Protein AF-0000000080216037 (afdb_homodimer)

Radius of gyration: 26.2 Å; Cα contacts (8 Å, |Δi|>4): 1416; chains: 2; bounding box: 71×69×60 Å

Organism: Nelumbo nucifera (NCBI:txid4432)

Solvent-accessible surface area (backbone atoms only — not comparable to full-atom values): 32163 Å² total; per-residue (Å²): 133,77,80,78,75,74,74,74,74,78,62,83,70,73,52,46,78,45,82,25,50,51,59,51,53,69,74,44,81,48,50,31,39,39,32,35,41,77,47,36,39,21,62,86,79,43,58,40,83,49,22,65,62,28,53,51,54,42,45,75,73,64,34,42,30,34,39,40,41,54,43,41,47,45,30,67,58,54,49,50,51,42,38,74,52,69,43,70,57,83,64,37,84,46,50,49,17,6,15,29,51,45,51,50,45,63,57,64,31,84,48,74,72,52,50,68,48,63,50,27,24,33,35,27,18,34,45,96,83,50,61,75,80,64,81,91,48,79,62,43,48,31,82,49,69,91,68,34,44,29,38,39,26,52,22,55,31,16,36,40,36,68,86,71,50,72,44,77,41,56,58,71,59,53,48,54,52,42,52,56,31,24,77,68,63,34,38,30,39,27,17,12,49,47,34,66,46,70,54,89,88,36,78,39,73,30,22,22,30,57,46,46,53,34,41,73,61,68,20,52,70,48,77,27,26,60,35,46,39,64,54,56,51,52,50,30,60,75,68,69,52,56,50,92,34,29,35,36,36,21,26,41,50,64,36,40,29,27,13,22,55,72,52,59,30,44,24,35,34,25,48,56,21,81,43,12,65,83,58,72,48,89,53,90,61,46,76,67,56,66,67,57,50,50,25,50,25,49,71,60,70,15,71,40,50,26,35,26,18,42,55,24,88,134,77,79,78,75,75,75,74,73,77,62,84,70,74,54,47,78,46,79,25,50,52,59,51,52,70,75,44,81,50,51,30,38,38,31,35,42,77,46,40,37,22,63,87,78,44,58,38,86,49,22,65,62,29,53,50,54,42,46,73,72,65,35,42,28,34,38,40,41,54,42,40,48,45,29,67,57,53,48,51,51,42,38,74,51,69,42,69,58,83,64,37,83,46,50,49,17,5,15,31,51,44,52,48,44,61,56,66,30,83,46,74,71,52,51,68,47,65,50,28,24,33,36,28,17,33,44,95,81,51,60,75,81,66,82,89,48,79,61,43,48,30,81,52,65,90,66,34,42,29,36,39,26,51,22,55,32,15,36,40,35,68,86,71,50,72,44,76,40,54,57,70,59,54,49,53,51,43,54,56,30,23,76,70,64,34,37,31,41,28,17,12,50,47,32,64,46,70,53,89,87,36,77,40,74,30,22,22,30,57,47,46,51,33,41,73,62,67,20,52,71,48,79,28,27,60,34,45,43,64,55,56,53,53,49,29,60,74,70,69,53,55,49,91,34,30,34,36,38,24,26,41,51,64,37,40,28,29,13,21,56,72,53,58,29,42,24,35,35,25,47,55,20,82,43,11,66,84,58,72,49,89,52,91,64,48,75,67,55,67,67,56,51,50,25,50,26,49,71,59,70,15,72,40,49,26,35,26,17,40,54,24,86

pLDDT: mean 93.46, std 13.43, range [22.61, 98.88]

Secondary structure (DSSP, 8-state):
-------------PPEE-SSHHHHHHH---SEEEE--BTTTB-SSSBPTTHHHHHHHHHHTT-EEEEEE--SS-HHHHHHHHHHTT--GGG-SEEEEHHHHHHHHHHH--SHHHHT--SEEEEEE-STT-PPP-TTS--EE-SSGGG-SEEEES-SSEEE-TTS-EEE--HHHHHHHHHHHHHTT--EEES---SEEEETTEEEE-HHHHHHHHHHTT--EEE-STTSHHHHHHHHHHHT--GGGEEEEES-IIIIIHHHHHHT-EEEEETTSTTTTTTT--STTPPPPHHHHHHHHHHHT---SEEESSS--/-------------PPEE-SSHHHHHHH---SEEEE--BTTTB-SSSBPTTHHHHHHHHHHTT-EEEEEE--SS-HHHHHHHHHHTT--GGG-SEEEEHHHHHHHHHHH--SHHHHT--SEEEEEE-STT-PPP-TTS--EE-SSGGG-SEEEES-SSEEE-TTS-EEE--HHHHHHHHHHHHHTT--EEES---SEEEETTEEEE-HHHHHHHHHHTT--EEE-STTSHHHHHHHHHHHT--GGGEEEEES-IIIIIHHHHHHT-EEEEETTSTTTTTTT--STTPPPPHHHHHHHHHHHT---SEEESSS--

Structure (mmCIF, N/CA/C/O backbone):
data_AF-0000000080216037-mode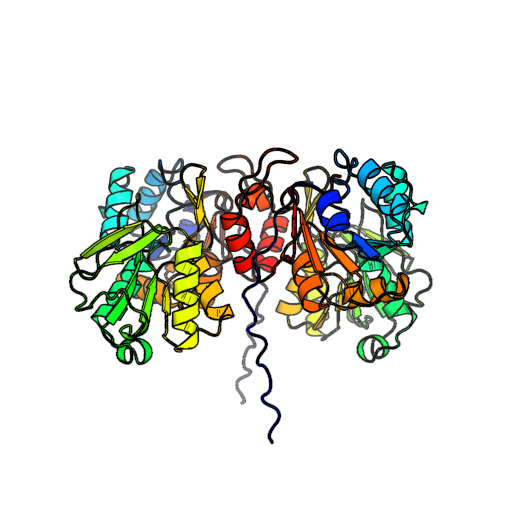l_v1
#
loop_
_entity.id
_entity.type
_entity.pdbx_description
1 polymer 'Uncharacterized protein LOC104593327'
#
loop_
_atom_site.group_PDB
_atom_site.id
_atom_site.type_symbol
_atom_site.label_atom_id
_atom_site.label_alt_id
_atom_site.label_comp_id
_atom_site.label_asym_id
_atom_site.label_entity_id
_atom_site.label_seq_id
_atom_site.pdbx_PDB_ins_code
_atom_site.Cartn_x
_atom_site.Cartn_y
_atom_site.Cartn_z
_atom_site.occupancy
_atom_site.B_iso_or_equiv
_atom_site.auth_seq_id
_atom_site.auth_comp_id
_atom_site.auth_asym_id
_atom_site.auth_atom_id
_atom_site.pdbx_PDB_model_num
ATOM 1 N N . MET A 1 1 ? 29.5 17.516 -35.969 1 22.78 1 MET A N 1
ATOM 2 C CA . MET A 1 1 ? 29.922 16.703 -34.812 1 22.78 1 MET A CA 1
ATOM 3 C C . MET A 1 1 ? 28.844 16.625 -33.75 1 22.78 1 MET A C 1
ATOM 5 O O . MET A 1 1 ? 28.562 17.625 -33.062 1 22.78 1 MET A O 1
ATOM 9 N N . VAL A 1 2 ? 27.797 15.812 -33.969 1 26.62 2 VAL A N 1
ATOM 10 C CA . VAL A 1 2 ? 26.547 15.844 -33.219 1 26.62 2 VAL A CA 1
ATOM 11 C C . VAL A 1 2 ? 26.797 15.422 -31.766 1 26.62 2 VAL A C 1
ATOM 13 O O . VAL A 1 2 ? 27.422 14.383 -31.516 1 26.62 2 VAL A O 1
ATOM 16 N N . PRO A 1 3 ? 26.688 16.266 -30.859 1 25.36 3 PRO A N 1
ATOM 17 C CA . PRO A 1 3 ? 27.062 15.883 -29.5 1 25.36 3 PRO A CA 1
ATOM 18 C C . PRO A 1 3 ? 26.297 14.664 -29 1 25.36 3 PRO A C 1
ATOM 20 O O . PRO A 1 3 ? 25.078 14.562 -29.203 1 25.36 3 PRO A O 1
ATOM 23 N N . ARG A 1 4 ? 26.984 13.508 -28.891 1 26.95 4 ARG A N 1
ATOM 24 C CA . ARG A 1 4 ? 26.484 12.219 -28.438 1 26.95 4 ARG A CA 1
ATOM 25 C C . ARG A 1 4 ? 25.844 12.344 -27.062 1 26.95 4 ARG A C 1
ATOM 27 O O . ARG A 1 4 ? 26.484 12.781 -26.109 1 26.95 4 ARG A O 1
ATOM 34 N N . CYS A 1 5 ? 24.594 12.641 -26.953 1 26.7 5 CYS A N 1
ATOM 35 C CA . CYS A 1 5 ? 23.781 12.711 -25.75 1 26.7 5 CYS A CA 1
ATOM 36 C C . CYS A 1 5 ? 24.047 11.516 -24.844 1 26.7 5 CYS A C 1
ATOM 38 O O . CYS A 1 5 ? 23.844 10.367 -25.25 1 26.7 5 CYS A O 1
ATOM 40 N N . SER A 1 6 ? 25 11.539 -24.031 1 28.17 6 SER A N 1
ATOM 41 C CA . SER A 1 6 ? 25.297 10.555 -23 1 28.17 6 SER A CA 1
ATOM 42 C C . SER A 1 6 ? 24.031 10.109 -22.281 1 28.17 6 SER A C 1
ATOM 44 O O . SER A 1 6 ? 23.359 10.93 -21.641 1 28.17 6 SER A O 1
ATOM 46 N N . ILE A 1 7 ? 23.219 9.289 -22.828 1 30.34 7 ILE A N 1
ATOM 47 C CA . ILE A 1 7 ? 22.156 8.594 -22.094 1 30.34 7 ILE A CA 1
ATOM 48 C C . ILE A 1 7 ? 22.703 8.109 -20.75 1 30.34 7 ILE A C 1
ATOM 50 O O . ILE A 1 7 ? 23.641 7.305 -20.703 1 30.34 7 ILE A O 1
ATOM 54 N N . SER A 1 8 ? 22.828 8.93 -19.75 1 31.38 8 SER A N 1
ATOM 55 C CA . SER A 1 8 ? 23.078 8.523 -18.359 1 31.38 8 SER A CA 1
ATOM 56 C C . SER A 1 8 ? 22.328 7.238 -18.016 1 31.38 8 SER A C 1
ATOM 58 O O . SER A 1 8 ? 21.109 7.164 -18.156 1 31.38 8 SER A O 1
ATOM 60 N N . SER A 1 9 ? 22.812 6.129 -18.266 1 34.06 9 SER A N 1
ATOM 61 C CA . SER A 1 9 ? 22.344 4.805 -17.859 1 34.06 9 SER A CA 1
ATOM 62 C C . SER A 1 9 ? 21.719 4.84 -16.469 1 34.06 9 SER A C 1
ATOM 64 O O . SER A 1 9 ? 22.359 5.242 -15.5 1 34.06 9 SER A O 1
ATOM 66 N N . ASN A 1 10 ? 20.562 5.234 -16.188 1 36.97 10 ASN A N 1
ATOM 67 C CA . ASN A 1 10 ? 19.766 5.105 -14.969 1 36.97 10 ASN A CA 1
ATOM 68 C C . ASN A 1 10 ? 20.094 3.814 -14.227 1 36.97 10 ASN A C 1
ATOM 70 O O . ASN A 1 10 ? 19.547 2.754 -14.547 1 36.97 10 ASN A O 1
ATOM 74 N N . GLU A 1 11 ? 21.328 3.547 -13.984 1 39.34 11 GLU A N 1
ATOM 75 C CA . GLU A 1 11 ? 21.734 2.463 -13.094 1 39.34 11 GLU A CA 1
ATOM 76 C C . GLU A 1 11 ? 20.719 2.266 -11.969 1 39.34 11 GLU A C 1
ATOM 78 O O . GLU A 1 11 ? 20.344 3.221 -11.289 1 39.34 11 GLU A O 1
ATOM 83 N N . VAL A 1 12 ? 19.766 1.478 -12.086 1 46.34 12 VAL A N 1
ATOM 84 C CA . VAL A 1 12 ? 18.938 1.07 -10.961 1 46.34 12 VAL A CA 1
ATOM 85 C C . VAL A 1 12 ? 19.75 1.11 -9.672 1 46.34 12 VAL A C 1
ATOM 87 O O . VAL A 1 12 ? 20.734 0.372 -9.531 1 46.34 12 VAL A O 1
ATOM 90 N N . GLN A 1 13 ? 20.062 2.26 -9.141 1 52.91 13 GLN A N 1
ATOM 91 C CA . GLN A 1 13 ? 20.891 2.547 -7.973 1 52.91 13 GLN A CA 1
ATOM 92 C C . GLN A 1 13 ? 20.391 1.793 -6.7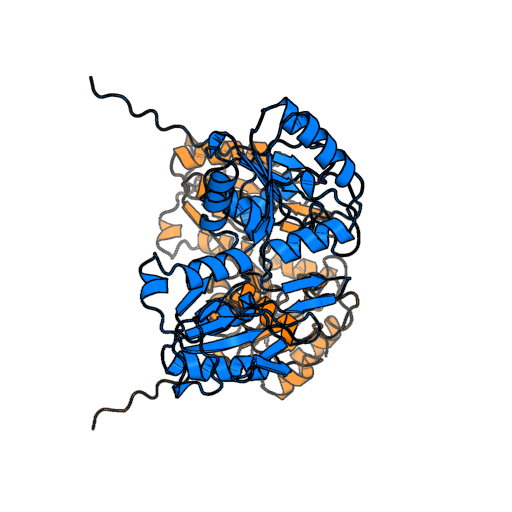42 1 52.91 13 GLN A C 1
ATOM 94 O O . GLN A 1 13 ? 19.25 1.994 -6.309 1 52.91 13 GLN A O 1
ATOM 99 N N . LEU A 1 14 ? 20.969 0.696 -6.43 1 74.12 14 LEU A N 1
ATOM 100 C CA . LEU A 1 14 ? 20.922 -0.016 -5.16 1 74.12 14 LEU A CA 1
ATOM 101 C C . LEU A 1 14 ? 21.172 0.937 -3.992 1 74.12 14 LEU A C 1
ATOM 103 O O . LEU A 1 14 ? 22.047 1.801 -4.062 1 74.12 14 LEU A O 1
ATOM 107 N N . PHE A 1 15 ? 20.234 1.052 -3.125 1 92.5 15 PHE A N 1
ATOM 108 C CA . PHE A 1 15 ? 20.453 1.826 -1.906 1 92.5 15 PHE A CA 1
ATOM 109 C C . PHE A 1 15 ? 21.688 1.338 -1.16 1 92.5 15 PHE A C 1
ATOM 111 O O . PHE A 1 15 ? 22.172 0.239 -1.419 1 92.5 15 PHE A O 1
ATOM 118 N N . LYS A 1 16 ? 22.391 2.242 -0.43 1 95.31 16 LYS A N 1
ATOM 119 C CA . LYS A 1 16 ? 23.469 1.886 0.498 1 95.31 16 LYS A CA 1
ATOM 120 C C . LYS A 1 16 ? 22.922 1.695 1.912 1 95.31 16 LYS A C 1
ATOM 122 O O . LYS A 1 16 ? 22.203 2.547 2.424 1 95.31 16 LYS A O 1
ATOM 127 N N . SER A 1 17 ? 23.266 0.564 2.504 1 96 17 SER A N 1
ATOM 128 C CA . SER A 1 17 ? 22.828 0.276 3.861 1 96 17 SER A CA 1
ATOM 129 C C . SER A 1 17 ? 23.875 0.684 4.891 1 96 17 SER A C 1
ATOM 131 O O . SER A 1 17 ? 25.047 0.338 4.754 1 96 17 SER A O 1
ATOM 133 N N . PHE A 1 18 ? 23.469 1.469 5.863 1 96.5 18 PHE A N 1
ATOM 134 C CA . PHE A 1 18 ? 24.328 1.871 6.965 1 96.5 18 PHE A CA 1
ATOM 135 C C . PHE A 1 18 ? 23.672 1.562 8.305 1 96.5 18 PHE A C 1
ATOM 137 O O . PHE A 1 18 ? 22.469 1.295 8.375 1 96.5 18 PHE A O 1
ATOM 144 N N . THR A 1 19 ? 24.453 1.576 9.375 1 94.69 19 THR A N 1
ATOM 145 C CA . THR A 1 19 ? 23.906 1.278 10.695 1 94.69 19 THR A CA 1
ATOM 146 C C . THR A 1 19 ? 23.609 2.564 11.453 1 94.69 19 THR A C 1
ATOM 148 O O . THR A 1 19 ? 22.922 2.537 12.484 1 94.69 19 THR A O 1
ATOM 151 N N . GLY A 1 20 ? 24.141 3.684 10.898 1 96.88 20 GLY A N 1
ATOM 152 C CA . GLY A 1 20 ? 23.906 4.938 11.602 1 96.88 20 GLY A CA 1
ATOM 153 C C . GLY A 1 20 ? 24.078 6.156 10.711 1 96.88 20 GLY A C 1
ATOM 154 O O . GLY A 1 20 ? 24.719 6.082 9.664 1 96.88 20 GLY A O 1
ATOM 155 N N . ILE A 1 21 ? 23.641 7.277 11.172 1 97.56 21 ILE A N 1
ATOM 156 C CA . ILE A 1 21 ? 23.609 8.562 10.484 1 97.56 21 ILE A CA 1
ATOM 157 C C . ILE A 1 21 ? 25.031 9.047 10.25 1 97.56 21 ILE A C 1
ATOM 159 O O . ILE A 1 21 ? 25.328 9.703 9.242 1 97.56 21 ILE A O 1
ATOM 163 N N . GLN A 1 22 ? 25.906 8.703 11.164 1 97.69 22 GLN A N 1
ATOM 164 C CA . GLN A 1 22 ? 27.297 9.156 11.078 1 97.69 22 GLN A CA 1
ATOM 165 C C . GLN A 1 22 ? 27.922 8.781 9.742 1 97.69 22 GLN A C 1
ATOM 167 O O . GLN A 1 22 ? 28.641 9.578 9.133 1 97.69 22 GLN A O 1
ATOM 172 N N . ARG A 1 23 ? 27.641 7.586 9.344 1 96.94 23 ARG A N 1
ATOM 173 C CA . ARG A 1 23 ? 28.219 7.102 8.094 1 96.94 23 ARG A CA 1
ATOM 174 C C . ARG A 1 23 ? 27.719 7.918 6.902 1 96.94 23 ARG A C 1
ATOM 176 O O . ARG A 1 23 ? 28.484 8.188 5.973 1 96.94 23 ARG A O 1
ATOM 183 N N . ILE A 1 24 ? 26.453 8.336 6.938 1 97.31 24 ILE A N 1
ATOM 184 C CA . ILE A 1 24 ? 25.922 9.172 5.871 1 97.31 24 ILE A CA 1
ATOM 185 C C . ILE A 1 24 ? 26.609 10.531 5.879 1 97.31 24 ILE A C 1
ATOM 187 O O . ILE A 1 24 ? 27.047 11.016 4.836 1 97.31 24 ILE A O 1
ATOM 191 N N . ALA A 1 25 ? 26.703 11.094 7.059 1 95.31 25 ALA A N 1
ATOM 192 C CA . ALA A 1 25 ? 27.312 12.414 7.203 1 95.31 25 ALA A CA 1
ATOM 193 C C . ALA A 1 25 ? 28.766 12.398 6.758 1 95.31 25 ALA A C 1
ATOM 195 O O . ALA A 1 25 ? 29.281 13.406 6.258 1 95.31 25 ALA A O 1
ATOM 196 N N . GLU A 1 26 ? 29.406 11.266 6.961 1 93.06 26 GLU A N 1
ATOM 197 C CA . GLU A 1 26 ? 30.797 11.109 6.562 1 93.06 26 GLU A CA 1
ATOM 198 C C . GLU A 1 26 ? 30.922 10.906 5.055 1 93.06 26 GLU A C 1
ATOM 200 O O . GLU A 1 26 ? 31.938 11.281 4.453 1 93.06 26 GLU A O 1
ATOM 205 N N . THR A 1 27 ? 30 10.219 4.504 1 90.62 27 THR A N 1
ATOM 206 C CA . THR A 1 27 ? 30 9.93 3.074 1 90.62 27 THR A CA 1
ATOM 207 C C . THR A 1 27 ? 29.766 11.195 2.262 1 90.62 27 THR A C 1
ATOM 209 O O . THR A 1 27 ? 30.406 11.406 1.229 1 90.62 27 THR A O 1
ATOM 212 N N . ARG A 1 28 ? 28.875 12.016 2.744 1 90.88 28 ARG A N 1
ATOM 213 C CA . ARG A 1 28 ? 28.531 13.266 2.076 1 90.88 28 ARG A CA 1
ATOM 214 C C . ARG A 1 28 ? 28.094 14.32 3.082 1 90.88 28 ARG A C 1
ATOM 216 O O . ARG A 1 28 ? 27.234 14.055 3.928 1 90.88 28 ARG A O 1
ATOM 223 N N . ALA A 1 29 ? 28.641 15.469 2.91 1 92.69 29 ALA A N 1
ATOM 224 C CA . ALA A 1 29 ? 28.312 16.562 3.818 1 92.69 29 ALA A CA 1
ATOM 225 C C . ALA A 1 29 ? 27.062 17.297 3.34 1 92.69 29 ALA A C 1
ATOM 227 O O . ALA A 1 29 ? 27.156 18.375 2.748 1 92.69 29 ALA A O 1
ATOM 228 N N . PHE A 1 30 ? 25.953 16.781 3.629 1 97.81 30 PHE A N 1
ATOM 229 C CA . PHE A 1 30 ? 24.703 17.469 3.311 1 97.81 30 PHE A CA 1
ATOM 230 C C . PHE A 1 30 ? 24.562 18.734 4.148 1 97.81 30 PHE A C 1
ATOM 232 O O . PHE A 1 30 ? 24.766 18.703 5.363 1 97.81 30 PHE A O 1
ATOM 239 N N . LYS A 1 31 ? 24.172 19.781 3.541 1 98.38 31 LYS A N 1
ATOM 240 C CA . LYS A 1 31 ? 24 21.062 4.223 1 98.38 31 LYS A CA 1
ATOM 241 C C . LYS A 1 31 ? 22.703 21.094 5.012 1 98.38 31 LYS A C 1
ATOM 243 O O . LYS A 1 31 ? 22.609 21.781 6.031 1 98.38 31 LYS A O 1
ATOM 248 N N . ALA A 1 32 ? 21.672 20.422 4.543 1 98.75 32 ALA A N 1
ATOM 249 C CA . ALA A 1 32 ? 20.359 20.438 5.203 1 98.75 32 ALA A CA 1
ATOM 250 C C . ALA A 1 32 ? 19.766 19.031 5.301 1 98.75 32 ALA A C 1
ATOM 252 O O . ALA A 1 32 ? 19.891 18.234 4.371 1 98.75 32 ALA A O 1
ATOM 253 N N . TRP A 1 33 ? 19.188 18.781 6.41 1 98.88 33 TRP A N 1
ATOM 254 C CA . TRP A 1 33 ? 18.5 17.531 6.695 1 98.88 33 TRP A CA 1
ATOM 255 C C . TRP A 1 33 ? 17.016 17.781 6.938 1 98.88 33 TRP A C 1
ATOM 257 O O . TRP A 1 33 ? 16.641 18.531 7.836 1 98.88 33 TRP A O 1
ATOM 267 N N . PHE A 1 34 ? 16.141 17.234 6.113 1 98.88 34 PHE A N 1
ATOM 268 C CA . PHE A 1 34 ? 14.695 17.281 6.266 1 98.88 34 PHE A CA 1
ATOM 269 C C . PHE A 1 34 ? 14.188 16.031 6.984 1 98.88 34 PHE A C 1
ATOM 271 O O . PHE A 1 34 ? 14.258 14.922 6.441 1 98.88 34 PHE A O 1
ATOM 278 N N . LEU A 1 35 ? 13.641 16.203 8.148 1 98.88 35 LEU A N 1
ATOM 279 C CA . LEU A 1 35 ? 13.445 15.086 9.062 1 98.88 35 LEU A CA 1
ATOM 280 C C . LEU A 1 35 ? 11.953 14.852 9.32 1 98.88 35 LEU A C 1
ATOM 282 O O . LEU A 1 35 ? 11.258 15.742 9.805 1 98.88 35 LEU A O 1
ATOM 286 N N . ASP A 1 36 ? 11.469 13.648 8.969 1 98.5 36 ASP A N 1
ATOM 287 C CA . ASP A 1 36 ? 10.195 13.188 9.516 1 98.5 36 ASP A CA 1
ATOM 288 C C . ASP A 1 36 ? 10.273 13.039 11.039 1 98.5 36 ASP A C 1
ATOM 290 O O . ASP A 1 36 ? 11.367 12.898 11.594 1 98.5 36 ASP A O 1
ATOM 294 N N . GLN A 1 37 ? 9.141 13.109 11.656 1 96.38 37 GLN A N 1
ATOM 295 C CA . GLN A 1 37 ? 9.234 13.047 13.109 1 96.38 37 GLN A CA 1
ATOM 296 C C . GLN A 1 37 ? 8.688 11.719 13.641 1 96.38 37 GLN A C 1
ATOM 298 O O . GLN A 1 37 ? 9.422 10.961 14.281 1 96.38 37 GLN A O 1
ATOM 303 N N . PHE A 1 38 ? 7.402 11.398 13.344 1 93.44 38 PHE A N 1
ATOM 304 C CA . PHE A 1 38 ? 6.785 10.188 13.875 1 93.44 38 PHE A CA 1
ATOM 305 C C . PHE A 1 38 ? 7.371 8.945 13.211 1 93.44 38 PHE A C 1
ATOM 307 O O . PHE A 1 38 ? 7.379 8.836 11.984 1 93.44 38 PHE A O 1
ATOM 314 N N . GLY A 1 39 ? 7.883 8.062 14 1 94.75 39 GLY A N 1
ATOM 315 C CA . GLY A 1 39 ? 8.5 6.848 13.484 1 94.75 39 GLY A CA 1
ATOM 316 C C . GLY A 1 39 ? 9.984 7.012 13.203 1 94.75 39 GLY A C 1
ATOM 317 O O . GLY A 1 39 ? 10.68 6.035 12.914 1 94.75 39 GLY A O 1
ATOM 318 N N . VAL A 1 40 ? 10.461 8.258 13.336 1 98.25 40 VAL A N 1
ATOM 319 C CA . VAL A 1 40 ? 11.859 8.555 13.07 1 98.25 40 VAL A CA 1
ATOM 320 C C . VAL A 1 40 ? 12.508 9.141 14.32 1 98.25 40 VAL A C 1
ATOM 322 O O . VAL A 1 40 ? 13.406 8.531 14.906 1 98.25 40 VAL A O 1
ATOM 325 N N . LEU A 1 41 ? 11.969 10.242 14.805 1 98.44 41 LEU A N 1
ATOM 326 C CA . LEU A 1 41 ? 12.531 10.906 15.977 1 98.44 41 LEU A CA 1
ATOM 327 C C . LEU A 1 41 ? 11.852 10.422 17.25 1 98.44 41 LEU A C 1
ATOM 329 O O . LEU A 1 41 ? 12.5 10.305 18.297 1 98.44 41 LEU A O 1
ATOM 333 N N . HIS A 1 42 ? 10.555 10.188 17.141 1 96.69 42 HIS A N 1
ATOM 334 C CA . HIS A 1 42 ? 9.805 9.789 18.328 1 96.69 42 HIS A CA 1
ATOM 335 C C . HIS A 1 42 ? 8.617 8.906 17.953 1 96.69 42 HIS A C 1
ATOM 337 O O . HIS A 1 42 ? 8.281 8.781 16.781 1 96.69 42 HIS A O 1
ATOM 343 N N . ASP A 1 43 ? 7.926 8.289 18.953 1 92.5 43 ASP A N 1
ATOM 344 C CA . ASP A 1 43 ? 6.785 7.414 18.719 1 92.5 43 ASP A CA 1
ATOM 345 C C . ASP A 1 43 ? 5.484 8.078 19.156 1 92.5 43 ASP A C 1
ATOM 347 O O . ASP A 1 43 ? 4.461 7.402 19.312 1 92.5 43 ASP A O 1
ATOM 351 N N . GLY A 1 44 ? 5.539 9.406 19.406 1 90.5 44 GLY A N 1
ATOM 352 C CA . GLY A 1 44 ? 4.387 10.148 19.891 1 90.5 44 GLY A CA 1
ATOM 353 C C . GLY A 1 44 ? 4.41 10.391 21.375 1 90.5 44 GLY A C 1
ATOM 354 O O . GLY A 1 44 ? 3.801 11.344 21.875 1 90.5 44 GLY A O 1
ATOM 355 N N . LYS A 1 45 ? 5.234 9.555 22.141 1 91.94 45 LYS A N 1
ATOM 356 C CA . LYS A 1 45 ? 5.266 9.641 23.594 1 91.94 45 LYS A CA 1
ATOM 357 C C . LYS A 1 45 ? 6.676 9.961 24.094 1 91.94 45 LYS A C 1
ATOM 359 O O . LYS A 1 45 ? 6.84 10.633 25.125 1 91.94 45 LYS A O 1
ATOM 364 N N . GLN A 1 46 ? 7.547 9.43 23.469 1 95.69 46 GLN A N 1
ATOM 365 C CA . GLN A 1 46 ? 8.938 9.617 23.859 1 95.69 46 GLN A CA 1
ATOM 366 C C . GLN A 1 46 ? 9.867 9.57 22.656 1 95.69 46 GLN A C 1
ATOM 368 O O . GLN A 1 46 ? 9.531 8.953 21.641 1 95.69 46 GLN A O 1
ATOM 373 N N . PRO A 1 47 ? 11.031 10.203 22.781 1 97.94 47 PRO A N 1
ATOM 374 C CA . PRO A 1 47 ? 12.023 10.062 21.719 1 97.94 47 PRO A CA 1
ATOM 375 C C . PRO A 1 47 ? 12.508 8.625 21.547 1 97.94 47 PRO A C 1
ATOM 377 O O . PRO A 1 47 ? 12.578 7.875 22.516 1 97.94 47 PRO A O 1
ATOM 380 N N . TYR A 1 48 ? 12.797 8.281 20.328 1 97.94 48 TYR A N 1
ATOM 381 C CA . TYR A 1 48 ? 13.477 7.004 20.125 1 97.94 48 TYR A CA 1
ATOM 382 C C . TYR A 1 48 ? 14.883 7.039 20.734 1 97.94 48 TYR A C 1
ATOM 384 O O . TYR A 1 48 ? 15.508 8.102 20.812 1 97.94 48 TYR A O 1
ATOM 392 N N . PRO A 1 49 ? 15.453 5.805 21.141 1 97.94 49 PRO A N 1
ATOM 393 C CA . PRO A 1 49 ? 16.812 5.766 21.656 1 97.94 49 PRO A CA 1
ATOM 394 C C . PRO A 1 49 ? 17.844 6.344 20.688 1 97.94 49 PRO A C 1
ATOM 396 O O . PRO A 1 49 ? 17.844 5.984 19.5 1 97.94 49 PRO A O 1
ATOM 399 N N . GLY A 1 50 ? 18.641 7.328 21.156 1 98.25 50 GLY A N 1
ATOM 400 C CA . GLY A 1 50 ? 19.734 7.871 20.359 1 98.25 50 GLY A CA 1
ATOM 401 C C . GLY A 1 50 ? 19.328 9.047 19.5 1 98.25 50 GLY A C 1
ATOM 402 O O . GLY A 1 50 ? 20.172 9.75 18.953 1 98.25 50 GLY A O 1
ATOM 403 N N . ALA A 1 51 ? 18.047 9.352 19.344 1 98.69 51 ALA A N 1
ATOM 404 C CA . ALA A 1 51 ? 17.562 10.383 18.422 1 98.69 51 ALA A CA 1
ATOM 405 C C . ALA A 1 51 ? 18.062 11.766 18.844 1 98.69 51 ALA A C 1
ATOM 407 O O . ALA A 1 51 ? 18.578 12.523 18.016 1 98.69 51 ALA A O 1
ATOM 408 N N . ILE A 1 52 ? 17.953 12.016 20.125 1 98.69 52 ILE A N 1
ATOM 409 C CA . ILE A 1 52 ? 18.328 13.336 20.625 1 98.69 52 ILE A CA 1
ATOM 410 C C . ILE A 1 52 ? 19.828 13.562 20.406 1 98.69 52 ILE A C 1
ATOM 412 O O . ILE A 1 52 ? 20.219 14.586 19.844 1 98.69 52 ILE A O 1
ATOM 416 N N . SER A 1 53 ? 20.641 12.609 20.828 1 98.56 53 SER A N 1
ATOM 417 C CA . SER A 1 53 ? 22.094 12.766 20.688 1 98.56 53 SER A CA 1
ATOM 418 C C . SER A 1 53 ? 22.484 12.836 19.203 1 98.56 53 SER A C 1
ATOM 420 O O . SER A 1 53 ? 23.438 13.531 18.859 1 98.56 53 SER A O 1
ATOM 422 N N . THR A 1 54 ? 21.781 12.125 18.344 1 98.75 54 THR A N 1
ATOM 423 C CA . THR A 1 54 ? 22.062 12.156 16.922 1 98.75 54 THR A CA 1
ATOM 424 C C . THR A 1 54 ? 21.828 13.555 16.344 1 98.75 54 THR A C 1
ATOM 426 O O . THR A 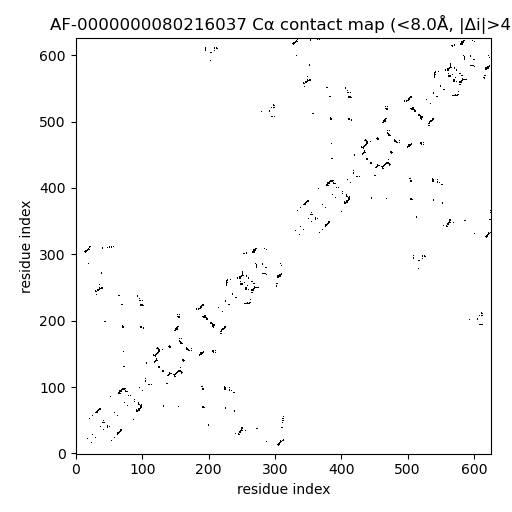1 54 ? 22.625 14.055 15.562 1 98.75 54 THR A O 1
ATOM 429 N N . LEU A 1 55 ? 20.766 14.172 16.75 1 98.75 55 LEU A N 1
ATOM 430 C CA . LEU A 1 55 ? 20.484 15.539 16.312 1 98.75 55 LEU A CA 1
ATOM 431 C C . LEU A 1 55 ? 21.609 16.484 16.766 1 98.75 55 LEU A C 1
ATOM 433 O O . LEU A 1 55 ? 22.031 17.344 16 1 98.75 55 LEU A O 1
ATOM 437 N N . GLU A 1 56 ? 22.062 16.297 17.938 1 98.38 56 GLU A N 1
ATOM 438 C CA . GLU A 1 56 ? 23.156 17.125 18.453 1 98.38 56 GLU A CA 1
ATOM 439 C C . GLU A 1 56 ? 24.438 16.922 17.641 1 98.38 56 GLU A C 1
ATOM 441 O O . GLU A 1 56 ? 25.125 17.891 17.312 1 98.38 56 GLU A O 1
ATOM 446 N N . ASN A 1 57 ? 24.703 15.688 17.375 1 98.38 57 ASN A N 1
ATOM 447 C CA . ASN A 1 57 ? 25.875 15.391 16.562 1 98.38 57 ASN A CA 1
ATOM 448 C C . ASN A 1 57 ? 25.797 16.016 15.18 1 98.38 57 ASN A C 1
ATOM 450 O O . ASN A 1 57 ? 26.781 16.547 14.672 1 98.38 57 ASN A O 1
ATOM 454 N N . LEU A 1 58 ? 24.641 15.984 14.57 1 98.06 58 LEU A N 1
ATOM 455 C CA . LEU A 1 58 ? 24.438 16.594 13.266 1 98.06 58 LEU A CA 1
ATOM 456 C C . LEU A 1 58 ? 24.625 18.109 13.336 1 98.06 58 LEU A C 1
ATOM 458 O O . LEU A 1 58 ? 25.266 18.703 12.461 1 98.06 58 LEU A O 1
ATOM 462 N N . ALA A 1 59 ? 24.078 18.672 14.352 1 97.56 59 ALA A N 1
ATOM 463 C CA . ALA A 1 59 ? 24.219 20.109 14.539 1 97.56 59 ALA A CA 1
ATOM 464 C C . ALA A 1 59 ? 25.688 20.5 14.664 1 97.56 59 ALA A C 1
ATOM 466 O O . ALA A 1 59 ? 26.125 21.516 14.125 1 97.56 59 ALA A O 1
ATOM 467 N N . ASN A 1 60 ? 26.406 19.703 15.375 1 96.94 60 ASN A N 1
ATOM 468 C CA . ASN A 1 60 ? 27.828 19.969 15.586 1 96.94 60 ASN A CA 1
ATOM 469 C C . ASN A 1 60 ? 28.609 19.922 14.281 1 96.94 60 ASN A C 1
ATOM 471 O O . ASN A 1 60 ? 29.688 20.516 14.172 1 96.94 60 ASN A O 1
ATOM 475 N N . LEU A 1 61 ? 28.078 19.234 13.297 1 96.69 61 LEU A N 1
ATOM 476 C CA . LEU A 1 61 ? 28.719 19.188 11.984 1 96.69 61 LEU A CA 1
ATOM 477 C C . LEU A 1 61 ? 28.297 20.375 11.133 1 96.69 61 LEU A C 1
ATOM 479 O O . LEU A 1 61 ? 28.75 20.531 10 1 96.69 61 LEU A O 1
ATOM 483 N N . GLY A 1 62 ? 27.391 21.188 11.68 1 96.5 62 GLY A N 1
ATOM 484 C CA . GLY A 1 62 ? 26.953 22.391 10.969 1 96.5 62 GLY A CA 1
ATOM 485 C C . GLY A 1 62 ? 25.734 22.156 10.094 1 96.5 62 GLY A C 1
ATOM 486 O O . GLY A 1 62 ? 25.375 23 9.281 1 96.5 62 GLY A O 1
ATOM 487 N N . ALA A 1 63 ? 25.078 21.031 10.266 1 97.5 63 ALA A N 1
ATOM 488 C CA . ALA A 1 63 ? 23.922 20.703 9.445 1 97.5 63 ALA A CA 1
ATOM 489 C C . ALA A 1 63 ? 22.703 21.547 9.844 1 97.5 63 ALA A C 1
ATOM 491 O O . ALA A 1 63 ? 22.453 21.75 11.031 1 97.5 63 ALA A O 1
ATOM 492 N N . LYS A 1 64 ? 22.031 22.109 8.891 1 98.62 64 LYS A N 1
ATOM 493 C CA . LYS A 1 64 ? 20.703 22.703 9.102 1 98.62 64 LYS A CA 1
ATOM 494 C C . LYS A 1 64 ? 19.625 21.625 9.125 1 98.62 64 LYS A C 1
ATOM 496 O O . LYS A 1 64 ? 19.656 20.688 8.312 1 98.62 64 LYS A O 1
ATOM 501 N N . MET A 1 65 ? 18.719 21.766 10.047 1 98.81 65 MET A N 1
ATOM 502 C CA . MET A 1 65 ? 17.688 20.719 10.172 1 98.81 65 MET A CA 1
ATOM 503 C C . MET A 1 65 ? 16.297 21.344 10.141 1 98.81 65 MET A C 1
ATOM 505 O O . MET A 1 65 ? 16.031 22.344 10.812 1 98.81 65 MET A O 1
ATOM 509 N N . VAL A 1 66 ? 15.391 20.797 9.336 1 98.88 66 VAL A N 1
ATOM 510 C CA . VAL A 1 66 ? 13.992 21.203 9.219 1 98.88 66 VAL A CA 1
ATOM 511 C C . VAL A 1 66 ? 13.086 19.984 9.453 1 98.88 66 VAL A C 1
ATOM 513 O O . VAL A 1 66 ? 13.32 18.922 8.891 1 98.88 66 VAL A O 1
ATOM 516 N N . ILE A 1 67 ? 12.039 20.172 10.305 1 98.81 67 ILE A N 1
ATOM 517 C CA . ILE A 1 67 ? 11.047 19.125 10.484 1 98.81 67 ILE A CA 1
ATOM 518 C C . ILE A 1 67 ? 10.031 19.172 9.344 1 98.81 67 ILE A C 1
ATOM 520 O O . ILE A 1 67 ? 9.516 20.234 9 1 98.81 67 ILE A O 1
ATOM 524 N N . ILE A 1 68 ? 9.781 18.062 8.703 1 98.44 68 ILE A N 1
ATOM 525 C CA . ILE A 1 68 ? 8.734 17.969 7.695 1 98.44 68 ILE A CA 1
ATOM 526 C C . ILE A 1 68 ? 7.727 16.891 8.102 1 98.44 68 ILE A C 1
ATOM 528 O O . ILE A 1 68 ? 8.109 15.758 8.414 1 98.44 68 ILE A O 1
ATOM 532 N N . SER A 1 69 ? 6.449 17.188 8.188 1 97.62 69 SER A N 1
ATOM 533 C CA . SER A 1 69 ? 5.457 16.297 8.789 1 97.62 69 SER A CA 1
ATOM 534 C C . SER A 1 69 ? 4.102 16.438 8.102 1 97.62 69 SER A C 1
ATOM 536 O O . SER A 1 69 ? 3.736 17.531 7.668 1 97.62 69 SER A O 1
ATOM 538 N N . ASN A 1 70 ? 3.338 15.344 7.922 1 97.38 70 ASN A N 1
ATOM 539 C CA . ASN A 1 70 ? 1.956 15.375 7.457 1 97.38 70 ASN A CA 1
ATOM 540 C C . ASN A 1 70 ? 0.985 15.648 8.602 1 97.38 70 ASN A C 1
ATOM 542 O O . ASN A 1 70 ? -0.201 15.328 8.508 1 97.38 70 ASN A O 1
ATOM 546 N N . SER A 1 71 ? 1.362 16.391 9.547 1 96.25 71 SER A N 1
ATOM 547 C CA . SER A 1 71 ? 0.46 16.844 10.602 1 96.25 71 SER A CA 1
ATOM 548 C C . SER A 1 71 ? -0.398 18.016 10.125 1 96.25 71 SER A C 1
ATOM 550 O O . SER A 1 71 ? 0.107 18.953 9.5 1 96.25 71 SER A O 1
ATOM 552 N N . SER A 1 72 ? -1.686 17.953 10.461 1 97.31 72 SER A N 1
ATOM 553 C CA . SER A 1 72 ? -2.561 19.062 10.078 1 97.31 72 SER A CA 1
ATOM 554 C C . SER A 1 72 ? -2.326 20.281 10.961 1 97.31 72 SER A C 1
ATOM 556 O O . SER A 1 72 ? -2.902 21.344 10.719 1 97.31 72 SER A O 1
ATOM 558 N N . ARG A 1 73 ? -1.504 20.203 11.914 1 96.88 73 ARG A N 1
ATOM 559 C CA . ARG A 1 73 ? -1.227 21.297 12.852 1 96.88 73 ARG A CA 1
ATOM 560 C C . ARG A 1 73 ? -0.257 22.297 12.242 1 96.88 73 ARG A C 1
ATOM 562 O O . ARG A 1 73 ? 0.433 22 11.266 1 96.88 73 ARG A O 1
ATOM 569 N N . ARG A 1 74 ? -0.256 23.438 12.961 1 97.06 74 ARG A N 1
ATOM 570 C CA . ARG A 1 74 ? 0.674 24.5 12.57 1 97.06 74 ARG A CA 1
ATOM 571 C C . ARG A 1 74 ? 2.107 24.125 12.93 1 97.06 74 ARG A C 1
ATOM 573 O O . ARG A 1 74 ? 2.338 23.266 13.789 1 97.06 74 ARG A O 1
ATOM 580 N N . ALA A 1 75 ? 3.033 24.781 12.25 1 97.75 75 ALA A N 1
ATOM 581 C CA . ALA A 1 75 ? 4.457 24.547 12.477 1 97.75 75 ALA A CA 1
ATOM 582 C C . ALA A 1 75 ? 4.82 24.766 13.945 1 97.75 75 ALA A C 1
ATOM 584 O O . ALA A 1 75 ? 5.562 23.984 14.531 1 97.75 75 ALA A O 1
ATOM 585 N N . SER A 1 76 ? 4.297 25.797 14.531 1 96.81 76 SER A N 1
ATOM 586 C CA . SER A 1 76 ? 4.621 26.141 15.906 1 96.81 76 SER A CA 1
ATOM 587 C C . SER A 1 76 ? 4.191 25.047 16.875 1 96.81 76 SER A C 1
ATOM 589 O O . SER A 1 76 ? 4.906 24.719 17.828 1 96.81 76 SER A O 1
ATOM 591 N N . THR A 1 77 ? 3.035 24.453 16.609 1 96.12 77 THR A N 1
ATOM 592 C CA . THR A 1 77 ? 2.541 23.359 17.453 1 96.12 77 THR A CA 1
ATOM 593 C C . THR A 1 77 ? 3.482 22.172 17.391 1 96.12 77 THR A C 1
ATOM 595 O O . THR A 1 77 ? 3.732 21.516 18.406 1 96.12 77 THR A O 1
ATOM 598 N N . THR A 1 78 ? 3.961 21.859 16.219 1 96.44 78 THR A N 1
ATOM 599 C CA . THR A 1 78 ? 4.898 20.766 16.047 1 96.44 78 THR A CA 1
ATOM 600 C C . THR A 1 78 ? 6.188 21.016 16.812 1 96.44 78 THR A C 1
ATOM 602 O O . THR A 1 78 ? 6.707 20.109 17.484 1 96.44 78 THR A O 1
ATOM 605 N N . ILE A 1 79 ? 6.691 22.203 16.75 1 97.88 79 ILE A N 1
ATOM 606 C CA . ILE A 1 79 ? 7.914 22.562 17.469 1 97.88 79 ILE A CA 1
ATOM 607 C C . ILE A 1 79 ? 7.684 22.469 18.969 1 97.88 79 ILE A C 1
ATOM 609 O O . ILE A 1 79 ? 8.531 21.938 19.703 1 97.88 79 ILE A O 1
ATOM 613 N N . ASP A 1 80 ? 6.543 22.906 19.438 1 97.19 80 ASP A N 1
ATOM 614 C CA . ASP A 1 80 ? 6.195 22.812 20.859 1 97.19 80 ASP A CA 1
ATOM 615 C C . ASP A 1 80 ? 6.133 21.359 21.312 1 97.19 80 ASP A C 1
ATOM 617 O O . ASP A 1 80 ? 6.574 21.031 22.422 1 97.19 80 ASP A O 1
ATOM 621 N N . LYS A 1 81 ? 5.574 20.547 20.5 1 95.38 81 LYS A N 1
ATOM 622 C CA . LYS A 1 81 ? 5.5 19.125 20.812 1 95.38 81 LYS A CA 1
ATOM 623 C C . LYS A 1 81 ? 6.895 18.516 20.953 1 95.38 81 LYS A C 1
ATOM 625 O O . LYS A 1 81 ? 7.156 17.75 21.875 1 95.38 81 LYS A O 1
ATOM 630 N N . LEU A 1 82 ? 7.762 18.844 20.047 1 97.81 82 LEU A N 1
ATOM 631 C CA . LEU A 1 82 ? 9.133 18.344 20.109 1 97.81 82 LEU A CA 1
ATOM 632 C C . LEU A 1 82 ? 9.812 18.781 21.391 1 97.81 82 LEU A C 1
ATOM 634 O O . LEU A 1 82 ? 10.492 17.984 22.047 1 97.81 82 LEU A O 1
ATOM 638 N N . LYS A 1 83 ? 9.602 20.016 21.781 1 97.88 83 LYS A N 1
ATOM 639 C CA . LYS A 1 83 ? 10.148 20.516 23.031 1 97.88 83 LYS A CA 1
ATOM 640 C C . LYS A 1 83 ? 9.633 19.719 24.234 1 97.88 83 LYS A C 1
ATOM 642 O O . LYS A 1 83 ? 10.398 19.328 25.109 1 97.88 83 LYS A O 1
ATOM 647 N N . SER A 1 84 ? 8.414 19.469 24.188 1 97.38 84 SER A N 1
ATOM 648 C CA . SER A 1 84 ? 7.789 18.766 25.297 1 97.38 84 SER A CA 1
ATOM 649 C C . SER A 1 84 ? 8.312 17.328 25.406 1 97.38 84 SER A C 1
ATOM 651 O O . SER A 1 84 ? 8.281 16.734 26.484 1 97.38 84 SER A O 1
ATOM 653 N N . LEU A 1 85 ? 8.789 16.766 24.344 1 97.31 85 LEU A N 1
ATOM 654 C CA . LEU A 1 85 ? 9.312 15.406 24.344 1 97.31 85 LEU A CA 1
ATOM 655 C C . LEU A 1 85 ? 10.781 15.383 24.734 1 97.31 85 LEU A C 1
ATOM 657 O O . LEU A 1 85 ? 11.375 14.312 24.859 1 97.31 85 LEU A O 1
ATOM 661 N N . GLY A 1 86 ? 11.367 16.562 24.891 1 98.12 86 GLY A N 1
ATOM 662 C CA . GLY A 1 86 ? 12.742 16.625 25.375 1 98.12 86 GLY A CA 1
ATOM 663 C C . GLY A 1 86 ? 13.742 17.016 24.312 1 98.12 86 GLY A C 1
ATOM 664 O O . GLY A 1 86 ? 14.945 17.062 24.578 1 98.12 86 GLY A O 1
ATOM 665 N N . PHE A 1 87 ? 13.281 17.312 23.172 1 98.62 87 PHE A N 1
ATOM 666 C CA . PHE A 1 87 ? 14.188 17.75 22.125 1 98.62 87 PHE A CA 1
ATOM 667 C C . PHE A 1 87 ? 14.555 19.219 22.297 1 98.62 87 PHE A C 1
ATOM 669 O O . PHE A 1 87 ? 13.75 20.016 22.781 1 98.62 87 PHE A O 1
ATOM 676 N N . ASP A 1 88 ? 15.773 19.547 21.953 1 98.44 88 ASP A N 1
ATOM 677 C CA . ASP A 1 88 ? 16.172 20.953 21.859 1 98.44 88 ASP A CA 1
ATOM 678 C C . ASP A 1 88 ? 15.68 21.578 20.562 1 98.44 88 ASP A C 1
ATOM 680 O O . ASP A 1 88 ? 16.281 21.391 19.5 1 98.44 88 ASP A O 1
ATOM 684 N N . SER A 1 89 ? 14.664 22.328 20.641 1 97.44 89 SER A N 1
ATOM 685 C CA . SER A 1 89 ? 14.008 22.875 19.453 1 97.44 89 SER A CA 1
ATOM 686 C C . SER A 1 89 ? 14.906 23.875 18.734 1 97.44 89 SER A C 1
ATOM 688 O O . SER A 1 89 ? 14.688 24.188 17.562 1 97.44 89 SER A O 1
ATOM 690 N N . SER A 1 90 ? 15.898 24.422 19.406 1 97.88 90 SER A N 1
ATOM 691 C CA . SER A 1 90 ? 16.797 25.391 18.797 1 97.88 90 SER A CA 1
ATOM 692 C C . SER A 1 90 ? 17.688 24.75 17.734 1 97.88 90 SER A C 1
ATOM 694 O O . SER A 1 90 ? 18.312 25.438 16.938 1 97.88 90 SER A O 1
ATOM 696 N N . LEU A 1 91 ? 17.703 23.469 17.703 1 98.38 91 LEU A N 1
ATOM 697 C CA . LEU A 1 91 ? 18.5 22.75 16.719 1 98.38 91 LEU A CA 1
ATOM 698 C C . LEU A 1 91 ? 17.859 22.812 15.344 1 98.38 91 LEU A C 1
ATOM 700 O O . LEU A 1 91 ? 18.5 22.516 14.336 1 98.38 91 LEU A O 1
ATOM 704 N N . PHE A 1 92 ? 16.594 23.172 15.312 1 98.69 92 PHE A N 1
ATOM 705 C CA . PHE A 1 92 ? 15.859 23.188 14.055 1 98.69 92 PHE A CA 1
ATOM 706 C C . PHE A 1 92 ? 15.711 24.609 13.523 1 98.69 92 PHE A C 1
ATOM 708 O O . PHE A 1 92 ? 15.477 25.531 14.297 1 98.69 92 PHE A O 1
ATOM 715 N N . LEU A 1 93 ? 15.82 24.766 12.211 1 98.5 93 LEU A N 1
ATOM 716 C CA . LEU A 1 93 ? 15.469 26.031 11.578 1 98.5 93 LEU A CA 1
ATOM 717 C C . LEU A 1 93 ? 13.969 26.297 11.695 1 98.5 93 LEU A C 1
ATOM 719 O O . LEU A 1 93 ? 13.539 27.453 11.734 1 98.5 93 LEU A O 1
ATOM 723 N N . GLY A 1 94 ? 13.211 25.25 11.727 1 98.31 94 GLY A N 1
ATOM 724 C CA . GLY A 1 94 ? 11.758 25.281 11.812 1 98.31 94 GLY A CA 1
ATOM 725 C C . GLY A 1 94 ? 11.109 23.984 11.391 1 98.31 94 GLY A C 1
ATOM 726 O O . GLY A 1 94 ? 11.758 22.938 11.359 1 98.31 94 GLY A O 1
ATOM 727 N N . ALA A 1 95 ? 9.773 24.109 11.203 1 98.56 95 ALA A N 1
ATOM 728 C CA . ALA A 1 95 ? 9 22.953 10.742 1 98.56 95 ALA A CA 1
ATOM 729 C C . ALA A 1 95 ? 8.094 23.344 9.578 1 98.56 95 ALA A C 1
ATOM 731 O O . ALA A 1 95 ? 7.605 24.469 9.5 1 98.56 95 ALA A O 1
ATOM 732 N N . ILE A 1 96 ? 7.965 22.438 8.688 1 98.25 96 ILE A N 1
ATOM 733 C CA . ILE A 1 96 ? 6.957 22.5 7.641 1 98.25 96 ILE A CA 1
ATOM 734 C C . ILE A 1 96 ? 5.988 21.328 7.766 1 98.25 96 ILE A C 1
ATOM 736 O O . ILE A 1 96 ? 6.359 20.188 7.508 1 98.25 96 ILE A O 1
ATOM 740 N N . THR A 1 97 ? 4.785 21.625 8.18 1 98.31 97 THR A N 1
ATOM 741 C CA . THR A 1 97 ? 3.738 20.609 8.234 1 98.31 97 THR A CA 1
ATOM 742 C C . THR A 1 97 ? 2.734 20.797 7.098 1 98.31 97 THR A C 1
ATOM 744 O O . THR A 1 97 ? 2.656 21.875 6.512 1 98.31 97 THR A O 1
ATOM 747 N N . SER A 1 98 ? 2.029 19.719 6.754 1 98.25 98 SER A N 1
ATOM 748 C CA . SER A 1 98 ? 0.958 19.875 5.777 1 98.25 98 SER A CA 1
ATOM 749 C C . SER A 1 98 ? -0.077 20.891 6.242 1 98.25 98 SER A C 1
ATOM 751 O O . SER A 1 98 ? -0.635 21.625 5.43 1 98.25 98 SER A O 1
ATOM 753 N N . GLY A 1 99 ? -0.305 20.953 7.535 1 98.12 99 GLY A N 1
ATOM 754 C CA . GLY A 1 99 ? -1.176 21.969 8.094 1 98.12 99 GLY A CA 1
ATOM 755 C C . GLY A 1 99 ? -0.646 23.375 7.902 1 98.12 99 GLY A C 1
ATOM 756 O O . GLY A 1 99 ? -1.402 24.297 7.559 1 98.12 99 GLY A O 1
ATOM 757 N N . GLU A 1 100 ? 0.609 23.578 8.18 1 97.44 100 GLU A N 1
ATOM 758 C CA . GLU A 1 100 ? 1.235 24.891 7.977 1 97.44 100 GLU A CA 1
ATOM 759 C C . GLU A 1 100 ? 1.18 25.297 6.512 1 97.44 100 GLU A C 1
ATOM 761 O O . GLU A 1 100 ? 0.877 26.453 6.199 1 97.44 100 GLU A O 1
ATOM 766 N N . LEU A 1 101 ? 1.47 24.375 5.637 1 97.06 101 LEU A N 1
ATOM 767 C CA . LEU A 1 101 ? 1.383 24.672 4.211 1 97.06 101 LEU A CA 1
ATOM 768 C C . LEU A 1 101 ? -0.034 25.078 3.822 1 97.06 101 LEU A C 1
ATOM 770 O O . LEU A 1 101 ? -0.224 26.047 3.076 1 97.06 101 LEU A O 1
ATOM 774 N N . THR A 1 102 ? -0.969 24.312 4.312 1 97.81 102 THR A N 1
ATOM 775 C CA . THR A 1 102 ? -2.367 24.625 4.047 1 97.81 102 THR A CA 1
ATOM 776 C C . THR A 1 102 ? -2.701 26.047 4.496 1 97.81 102 THR A C 1
ATOM 778 O O . THR A 1 102 ? -3.279 26.828 3.734 1 97.81 102 THR A O 1
ATOM 781 N N . HIS A 1 103 ? -2.301 26.391 5.68 1 97.69 103 HIS A N 1
ATOM 782 C CA . HIS A 1 103 ? -2.549 27.719 6.23 1 97.69 103 HIS A CA 1
ATOM 783 C C . HIS A 1 103 ? -1.942 28.812 5.348 1 97.69 103 HIS A C 1
ATOM 785 O O . HIS A 1 103 ? -2.619 29.781 4.988 1 97.69 103 HIS A O 1
ATOM 791 N N . GLN A 1 104 ? -0.74 28.609 4.965 1 96.31 104 GLN A N 1
ATOM 792 C CA . GLN A 1 104 ? -0.018 29.609 4.176 1 96.31 104 GLN A CA 1
ATOM 793 C C . GLN A 1 104 ? -0.663 29.781 2.805 1 96.31 104 GLN A C 1
ATOM 795 O O . GLN A 1 104 ? -0.806 30.922 2.328 1 96.31 104 GLN A O 1
ATOM 800 N N . TYR A 1 105 ? -1.024 28.703 2.188 1 96.88 105 TYR A N 1
ATOM 801 C CA . TYR A 1 105 ? -1.608 28.781 0.854 1 96.88 105 TYR A CA 1
ATOM 802 C C . TYR A 1 105 ? -2.98 29.438 0.895 1 96.88 105 TYR A C 1
ATOM 804 O O . TYR A 1 105 ? -3.35 30.188 -0.022 1 96.88 105 TYR A O 1
ATOM 812 N N . LEU A 1 106 ? -3.725 29.188 1.933 1 97.94 106 LEU A N 1
ATOM 813 C CA . LEU A 1 106 ? -5.027 29.812 2.094 1 97.94 106 LEU A CA 1
ATOM 814 C C . LEU A 1 106 ? -4.879 31.297 2.42 1 97.94 106 LEU A C 1
ATOM 816 O O . LEU A 1 106 ? -5.727 32.094 2.045 1 97.94 106 LEU A O 1
ATOM 820 N N . GLN A 1 107 ? -3.814 31.625 3.117 1 97.25 107 GLN A N 1
ATOM 821 C CA . GLN A 1 107 ? -3.559 33 3.498 1 97.25 107 GLN A CA 1
ATOM 822 C C . GLN A 1 107 ? -3.076 33.844 2.303 1 97.25 107 GLN A C 1
ATOM 824 O O . GLN A 1 107 ? -3.598 34.906 2.037 1 97.25 107 GLN A O 1
ATOM 829 N N . ARG A 1 108 ? -2.107 33.312 1.552 1 95.81 108 ARG A N 1
ATOM 830 C CA . ARG A 1 108 ? -1.463 34.062 0.472 1 95.81 108 ARG A CA 1
ATOM 831 C C . ARG A 1 108 ? -2.322 34.031 -0.788 1 95.81 108 ARG A C 1
ATOM 833 O O . ARG A 1 108 ? -2.416 35.062 -1.49 1 95.81 108 ARG A O 1
ATOM 840 N N . ARG A 1 109 ? -2.85 32.875 -1.093 1 96.25 109 ARG A N 1
ATOM 841 C CA . ARG A 1 109 ? -3.66 32.656 -2.283 1 96.25 109 ARG A CA 1
ATOM 842 C C . ARG A 1 109 ? -2.928 33.094 -3.543 1 96.25 109 ARG A C 1
ATOM 844 O O . ARG A 1 109 ? -3.512 33.75 -4.406 1 96.25 109 ARG A O 1
ATOM 851 N N . ASP A 1 110 ? -1.695 32.844 -3.648 1 92.62 110 ASP A N 1
ATOM 852 C CA . ASP A 1 110 ? -0.862 33.344 -4.742 1 92.62 110 ASP A CA 1
ATOM 853 C C . ASP A 1 110 ? -0.76 32.312 -5.863 1 92.62 110 ASP A C 1
ATOM 855 O O . ASP A 1 110 ? -0.072 32.531 -6.859 1 92.62 110 ASP A O 1
ATOM 859 N N . ASN A 1 111 ? -1.325 31.141 -5.75 1 91.5 111 ASN A N 1
ATOM 860 C CA . ASN A 1 111 ? -1.491 30.203 -6.855 1 91.5 111 ASN A CA 1
ATOM 861 C C . ASN A 1 111 ? -2.924 30.203 -7.379 1 91.5 111 ASN A C 1
ATOM 863 O O . ASN A 1 111 ? -3.861 30.5 -6.637 1 91.5 111 ASN A O 1
ATOM 867 N N . ALA A 1 112 ? -3.082 29.859 -8.633 1 95.25 112 ALA A N 1
ATOM 868 C CA . ALA A 1 112 ? -4.352 30.016 -9.344 1 95.25 112 ALA A CA 1
ATOM 869 C C . ALA A 1 112 ? -5.457 29.203 -8.68 1 95.25 112 ALA A C 1
ATOM 871 O O . ALA A 1 112 ? -6.594 29.656 -8.57 1 95.25 112 ALA A O 1
ATOM 872 N N . TRP A 1 113 ? -5.129 28.062 -8.203 1 96.44 113 TRP A N 1
ATOM 873 C CA . TRP A 1 113 ? -6.141 27.188 -7.633 1 96.44 113 TRP A CA 1
ATOM 874 C C . TRP A 1 113 ? -6.684 27.75 -6.328 1 96.44 113 TRP A C 1
ATOM 876 O O . TRP A 1 113 ? -7.898 27.844 -6.141 1 96.44 113 TRP A O 1
ATOM 886 N N . PHE A 1 114 ? -5.859 28.219 -5.449 1 97.31 114 PHE A N 1
ATOM 887 C CA . PHE A 1 114 ? -6.27 28.781 -4.164 1 97.31 114 PHE A CA 1
ATOM 888 C C . PHE A 1 114 ? -6.898 30.156 -4.352 1 97.31 114 PHE A C 1
ATOM 890 O O . PHE A 1 114 ? -7.801 30.531 -3.602 1 97.31 114 PHE A O 1
ATOM 897 N N . ALA A 1 115 ? -6.406 30.859 -5.344 1 96.94 115 ALA A N 1
ATOM 898 C CA . ALA A 1 115 ? -6.977 32.188 -5.641 1 96.94 115 ALA A CA 1
ATOM 899 C C . ALA A 1 115 ? -8.438 32.062 -6.062 1 96.94 115 ALA A C 1
ATOM 901 O O . ALA A 1 115 ? -9.234 32.969 -5.824 1 96.94 115 ALA A O 1
ATOM 902 N N . ALA A 1 116 ? -8.711 30.953 -6.645 1 97.44 116 ALA A N 1
ATOM 903 C CA . ALA A 1 116 ? -10.062 30.766 -7.176 1 97.44 116 ALA A CA 1
ATOM 904 C C . ALA A 1 116 ? -11.016 30.281 -6.086 1 97.44 116 ALA A C 1
ATOM 906 O O . ALA A 1 116 ? -12.234 30.281 -6.27 1 97.44 116 ALA A O 1
ATOM 907 N N . LEU A 1 117 ? -10.445 29.953 -4.961 1 97.06 117 LEU A N 1
ATOM 908 C CA . LEU A 1 117 ? -11.281 29.453 -3.871 1 97.06 117 LEU A CA 1
ATOM 909 C C . LEU A 1 117 ? -12.055 30.609 -3.221 1 97.06 117 LEU A C 1
ATOM 911 O O . LEU A 1 117 ? -11.516 31.703 -3.045 1 97.06 117 LEU A O 1
ATOM 915 N N . GLY A 1 118 ? -13.305 30.453 -2.926 1 97.75 118 GLY A N 1
ATOM 916 C CA . GLY A 1 118 ? -14.031 31.406 -2.113 1 97.75 118 GLY A CA 1
ATOM 917 C C . GLY A 1 118 ? -13.57 31.453 -0.669 1 97.75 118 GLY A C 1
ATOM 918 O O . GLY A 1 118 ? -12.492 30.953 -0.345 1 97.75 118 GLY A O 1
ATOM 919 N N . LYS A 1 119 ? -14.391 32.125 0.172 1 97.94 119 LYS A N 1
ATOM 920 C CA . LYS A 1 119 ? -13.953 32.375 1.545 1 97.94 119 LYS A CA 1
ATOM 921 C C . LYS A 1 119 ? -14.852 31.641 2.543 1 97.94 119 LYS A C 1
ATOM 923 O O . LYS A 1 119 ? -14.586 31.656 3.746 1 97.94 119 LYS A O 1
ATOM 928 N N . SER A 1 120 ? -15.906 31.016 2.092 1 98.69 120 SER A N 1
ATOM 929 C CA . SER A 1 120 ? -16.781 30.234 2.957 1 98.69 120 SER A CA 1
ATOM 930 C C . SER A 1 120 ? -16.453 28.75 2.883 1 98.69 120 SER A C 1
ATOM 932 O O . SER A 1 120 ? -16.406 28.172 1.794 1 98.69 120 SER A O 1
ATOM 934 N N . CYS A 1 121 ? -16.25 28.141 4.078 1 98.75 121 CYS A N 1
ATOM 935 C CA . CYS A 1 121 ? -15.852 26.75 3.994 1 98.75 121 CYS A CA 1
ATOM 936 C C . CYS A 1 121 ? -16.578 25.906 5.047 1 98.75 121 CYS A C 1
ATOM 938 O O . CYS A 1 121 ? -16.953 26.422 6.098 1 98.75 121 CYS A O 1
ATOM 940 N N . ILE A 1 122 ? -16.828 24.641 4.754 1 98.88 122 ILE A N 1
ATOM 941 C CA . ILE A 1 122 ? -17.125 23.609 5.734 1 98.88 122 ILE A CA 1
ATOM 942 C C . ILE A 1 122 ? -15.812 23.078 6.332 1 98.88 122 ILE A C 1
ATOM 944 O O . ILE A 1 122 ? -14.953 22.562 5.609 1 98.88 122 ILE A O 1
ATOM 948 N N . HIS A 1 123 ? -15.734 23.25 7.582 1 98.88 123 HIS A N 1
ATOM 949 C CA . HIS A 1 123 ? -14.492 22.906 8.258 1 98.88 123 HIS A CA 1
ATOM 950 C C . HIS A 1 123 ? -14.625 21.594 9.039 1 98.88 123 HIS A C 1
ATOM 952 O O . HIS A 1 123 ? -15.422 21.516 9.977 1 98.88 123 HIS A O 1
ATOM 958 N N . MET A 1 124 ? -13.898 20.578 8.641 1 98.81 124 MET A N 1
ATOM 959 C CA . MET A 1 124 ? -13.781 19.328 9.383 1 98.81 124 MET A CA 1
ATOM 960 C C . MET A 1 124 ? -12.492 19.297 10.195 1 98.81 124 MET A C 1
ATOM 962 O O . MET A 1 124 ? -11.406 19.547 9.656 1 98.81 124 MET A O 1
ATOM 966 N N . THR A 1 125 ? -12.586 19.031 11.43 1 98.38 125 THR A N 1
ATOM 967 C CA . THR A 1 125 ? -11.445 19.172 12.328 1 98.38 125 THR A CA 1
ATOM 968 C C . THR A 1 125 ? -11.453 18.094 13.398 1 98.38 125 THR A C 1
ATOM 970 O O . THR A 1 125 ? -12.133 17.062 13.25 1 98.38 125 THR A O 1
ATOM 973 N N . TRP A 1 126 ? -10.531 18.25 14.352 1 97 126 TRP A N 1
ATOM 974 C CA . TRP A 1 126 ? -10.43 17.281 15.445 1 97 126 TRP A CA 1
ATOM 975 C C . TRP A 1 126 ? -11.383 17.656 16.578 1 97 126 TRP A C 1
ATOM 977 O O . TRP A 1 126 ? -11.852 18.797 16.672 1 97 126 TRP A O 1
ATOM 987 N N . SER A 1 127 ? -11.695 16.641 17.469 1 94.5 127 SER A N 1
ATOM 988 C CA . SER A 1 127 ? -12.469 16.859 18.672 1 94.5 127 SER A CA 1
ATOM 989 C C . SER A 1 127 ? -11.578 16.812 19.922 1 94.5 127 SER A C 1
ATOM 991 O O . SER A 1 127 ? -10.945 17.812 20.266 1 94.5 127 SER A O 1
ATOM 993 N N . ASP A 1 128 ? -11.312 15.57 20.422 1 85.75 128 ASP A N 1
ATOM 994 C CA . ASP A 1 128 ? -10.578 15.375 21.672 1 85.75 128 ASP A CA 1
ATOM 995 C C . ASP A 1 128 ? -9.117 15.797 21.516 1 85.75 128 ASP A C 1
ATOM 997 O O . ASP A 1 128 ? -8.477 16.203 22.484 1 85.75 128 ASP A O 1
ATOM 1001 N N . ARG A 1 129 ? -8.57 15.883 20.344 1 86.44 129 ARG A N 1
ATOM 1002 C CA . ARG A 1 129 ? -7.18 16.234 20.078 1 86.44 129 ARG A CA 1
ATOM 1003 C C . ARG A 1 129 ? -7 17.75 19.984 1 86.44 129 ARG A C 1
ATOM 1005 O O . ARG A 1 129 ? -5.871 18.234 19.906 1 86.44 129 ARG A O 1
ATOM 1012 N N . GLY A 1 130 ? -8.109 18.422 20 1 90.94 130 GLY A N 1
ATOM 1013 C CA . GLY A 1 130 ? -8.062 19.859 19.859 1 90.94 130 GLY A CA 1
ATOM 1014 C C . GLY A 1 130 ? -8.297 20.328 18.438 1 90.94 130 GLY A C 1
ATOM 1015 O O . GLY A 1 130 ? -7.551 19.953 17.516 1 90.94 130 GLY A O 1
ATOM 1016 N N . ALA A 1 131 ? -9.258 21.156 18.25 1 93.81 131 ALA A N 1
ATOM 1017 C CA . ALA A 1 131 ? -9.625 21.688 16.953 1 93.81 131 ALA A CA 1
ATOM 1018 C C . ALA A 1 131 ? -8.508 22.562 16.375 1 93.81 131 ALA A C 1
ATOM 1020 O O . ALA A 1 131 ? -7.742 23.172 17.125 1 93.81 131 ALA A O 1
ATOM 1021 N N . ILE A 1 132 ? -8.445 22.594 15.078 1 96.62 132 ILE A N 1
ATOM 1022 C CA . ILE A 1 132 ? -7.484 23.469 14.406 1 96.62 132 ILE A CA 1
ATOM 1023 C C . ILE A 1 132 ? -8.102 24.859 14.203 1 96.62 132 ILE A C 1
ATOM 1025 O O . ILE A 1 132 ? -9.18 24.984 13.625 1 96.62 132 ILE A O 1
ATOM 1029 N N . SER A 1 133 ? -7.402 25.844 14.617 1 94.31 133 SER A N 1
ATOM 1030 C CA . SER A 1 133 ? -7.887 27.219 14.492 1 94.31 133 SER A CA 1
ATOM 1031 C C . SER A 1 133 ? -7.699 27.734 13.062 1 94.31 133 SER A C 1
ATOM 1033 O O . SER A 1 133 ? -6.668 27.484 12.438 1 94.31 133 SER A O 1
ATOM 1035 N N . LEU A 1 134 ? -8.672 28.531 12.625 1 96.81 134 LEU A N 1
ATOM 1036 C CA . LEU A 1 134 ? -8.586 29.172 11.32 1 96.81 134 LEU A CA 1
ATOM 1037 C C . LEU A 1 134 ? -8.375 30.672 11.469 1 96.81 134 LEU A C 1
ATOM 1039 O O . LEU A 1 134 ? -8.539 31.422 10.508 1 96.81 134 LEU A O 1
ATOM 1043 N N . GLU A 1 135 ? -8.016 31.047 12.625 1 93.06 135 GLU A N 1
ATOM 1044 C CA . GLU A 1 135 ? -7.812 32.469 12.906 1 93.06 135 GLU A CA 1
ATOM 1045 C C . GLU A 1 135 ? -6.77 33.062 11.969 1 93.06 135 GLU A C 1
ATOM 1047 O O . GLU A 1 135 ? -5.734 32.469 11.711 1 93.06 135 GLU A O 1
ATOM 1052 N N . GLY A 1 136 ? -7.09 34.281 11.438 1 93.44 136 GLY A N 1
ATOM 1053 C CA . GLY A 1 136 ? -6.145 35 10.609 1 93.44 136 GLY A CA 1
ATOM 1054 C C . GLY A 1 136 ? -6.289 34.688 9.133 1 93.44 136 GLY A C 1
ATOM 1055 O O . GLY A 1 136 ? -5.66 35.344 8.297 1 93.44 136 GLY A O 1
ATOM 1056 N N . LEU A 1 137 ? -7.156 33.781 8.75 1 96.94 137 LEU A N 1
ATOM 1057 C CA . LEU A 1 137 ? -7.258 33.375 7.352 1 96.94 137 LEU A CA 1
ATOM 1058 C C . LEU A 1 137 ? -8.383 34.125 6.645 1 96.94 137 LEU A C 1
ATOM 1060 O O . LEU A 1 137 ? -8.516 34.031 5.422 1 96.94 137 LEU A O 1
ATOM 1064 N N . GLY A 1 138 ? -9.227 34.844 7.387 1 96.31 138 GLY A N 1
ATOM 1065 C CA . GLY A 1 138 ? -10.344 35.562 6.785 1 96.31 138 GLY A CA 1
ATOM 1066 C C . GLY A 1 138 ? -11.406 34.656 6.215 1 96.31 138 GLY A C 1
ATOM 1067 O O . GLY A 1 138 ? -12.086 35 5.246 1 96.31 138 GLY A O 1
ATOM 1068 N N . LEU A 1 139 ? -11.492 33.469 6.77 1 98 139 LEU A N 1
ATOM 1069 C CA . LEU A 1 139 ? -12.469 32.5 6.281 1 98 139 LEU A CA 1
ATOM 1070 C C . LEU A 1 139 ? -13.75 32.562 7.105 1 98 139 LEU A C 1
ATOM 1072 O O . LEU A 1 139 ? -13.711 32.875 8.297 1 98 139 LEU A O 1
ATOM 1076 N N . LYS A 1 140 ? -14.859 32.344 6.457 1 98.12 140 LYS A N 1
ATOM 1077 C CA . LYS A 1 140 ? -16.156 32.156 7.102 1 98.12 140 LYS A CA 1
ATOM 1078 C C . LYS A 1 140 ? -16.547 30.688 7.164 1 98.12 140 LYS A C 1
ATOM 1080 O O . LYS A 1 140 ? -16.75 30.047 6.129 1 98.12 140 LYS A O 1
ATOM 1085 N N . VAL A 1 141 ? -16.641 30.172 8.367 1 98.5 141 VAL A N 1
ATOM 1086 C CA . VAL A 1 141 ? -17.062 28.797 8.539 1 98.5 141 VAL A CA 1
ATOM 1087 C C . VAL A 1 141 ? -18.594 28.703 8.406 1 98.5 141 VAL A C 1
ATOM 1089 O O . VAL A 1 141 ? -19.312 29.484 9.008 1 98.5 141 VAL A O 1
ATOM 1092 N N . VAL A 1 142 ? -19.062 27.719 7.566 1 98.5 142 VAL A N 1
ATOM 1093 C CA . VAL A 1 142 ? -20.5 27.516 7.371 1 98.5 142 VAL A CA 1
ATOM 1094 C C . VAL A 1 142 ? -20.859 26.062 7.621 1 98.5 142 VAL A C 1
ATOM 1096 O O . VAL A 1 142 ? -20 25.172 7.527 1 98.5 142 VAL A O 1
ATOM 1099 N N . GLU A 1 143 ? -22.125 25.797 7.961 1 96.81 143 GLU A N 1
ATOM 1100 C CA . GLU A 1 143 ? -22.594 24.453 8.219 1 96.81 143 GLU A CA 1
ATOM 1101 C C . GLU A 1 143 ? -23.359 23.891 7.016 1 96.81 143 GLU A C 1
ATOM 1103 O O . GLU A 1 143 ? -23.375 22.688 6.785 1 96.81 143 GLU A O 1
ATOM 1108 N N . ASN A 1 144 ? -23.938 24.812 6.328 1 96.75 144 ASN A N 1
ATOM 1109 C CA . ASN A 1 144 ? -24.766 24.391 5.191 1 96.75 144 ASN A CA 1
ATOM 1110 C C . ASN A 1 144 ? -23.922 24.297 3.914 1 96.75 144 ASN A C 1
ATOM 1112 O O . ASN A 1 144 ? -23.234 25.234 3.545 1 96.75 144 ASN A O 1
ATOM 1116 N N . VAL A 1 145 ? -24.125 23.203 3.264 1 98.19 145 VAL A N 1
ATOM 1117 C CA . VAL A 1 145 ? -23.375 22.922 2.043 1 98.19 145 VAL A CA 1
ATOM 1118 C C . VAL A 1 145 ? -23.672 23.984 0.989 1 98.19 145 VAL A C 1
ATOM 1120 O O . VAL A 1 145 ? -22.797 24.359 0.217 1 98.19 145 VAL A O 1
ATOM 1123 N N . GLU A 1 146 ? -24.875 24.547 0.967 1 97.81 146 GLU A N 1
ATOM 1124 C CA . GLU A 1 146 ? -25.297 25.547 -0.015 1 97.81 146 GLU A CA 1
ATOM 1125 C C . GLU A 1 146 ? -24.5 26.828 0.113 1 97.81 146 GLU A C 1
ATOM 1127 O O . GLU A 1 146 ? -24.391 27.594 -0.849 1 97.81 146 GLU A O 1
ATOM 1132 N N . ASP A 1 147 ? -23.969 27.062 1.258 1 98.25 147 ASP A N 1
ATOM 1133 C CA . ASP A 1 147 ? -23.266 28.312 1.53 1 98.25 147 ASP A CA 1
ATOM 1134 C C . ASP A 1 147 ? -21.766 28.125 1.391 1 98.25 147 ASP A C 1
ATOM 1136 O O . ASP A 1 147 ? -21 29.078 1.574 1 98.25 147 ASP A O 1
ATOM 1140 N N . ALA A 1 148 ? -21.297 26.969 1.106 1 98.75 148 ALA A N 1
ATOM 1141 C CA . ALA A 1 148 ? -19.859 26.672 1.167 1 98.75 148 ALA A CA 1
ATOM 1142 C C . ALA A 1 148 ? -19.203 26.859 -0.194 1 98.75 148 ALA A C 1
ATOM 1144 O O . ALA A 1 148 ? -19.766 26.469 -1.222 1 98.75 148 ALA A O 1
ATOM 1145 N N . ASP A 1 149 ? -18.016 27.453 -0.183 1 98.75 149 ASP A N 1
ATOM 1146 C CA . ASP A 1 149 ? -17.172 27.531 -1.374 1 98.75 149 ASP A CA 1
ATOM 1147 C C . ASP A 1 149 ? -16.234 26.344 -1.473 1 98.75 149 ASP A C 1
ATOM 1149 O O . ASP A 1 149 ? -15.828 25.953 -2.57 1 98.75 149 ASP A O 1
ATOM 1153 N N . PHE A 1 150 ? -15.781 25.781 -0.41 1 98.88 150 PHE A N 1
ATOM 1154 C CA . PHE A 1 150 ? -14.922 24.609 -0.391 1 98.88 150 PHE A CA 1
ATOM 1155 C C . PHE A 1 150 ? -15.023 23.875 0.945 1 98.88 150 PHE A C 1
ATOM 1157 O O . PHE A 1 150 ? -15.602 24.406 1.899 1 98.88 150 PHE A O 1
ATOM 1164 N N . VAL A 1 151 ? -14.57 22.641 1.007 1 98.88 151 VAL A N 1
ATOM 1165 C CA . VAL A 1 151 ? -14.406 21.859 2.227 1 98.88 151 VAL A CA 1
ATOM 1166 C C . VAL A 1 151 ? -12.953 21.906 2.684 1 98.88 151 VAL A C 1
ATOM 1168 O O . VAL A 1 151 ? -12.031 21.797 1.869 1 98.88 151 VAL A O 1
ATOM 1171 N N . LEU A 1 152 ? -12.734 22.172 3.92 1 98.88 152 LEU A N 1
ATOM 1172 C CA . LEU A 1 152 ? -11.406 22.172 4.523 1 98.88 152 LEU A CA 1
ATOM 1173 C C . LEU A 1 152 ? -11.297 21.094 5.602 1 98.88 152 LEU A C 1
ATOM 1175 O O . LEU A 1 152 ? -11.914 21.219 6.66 1 98.88 152 LEU A O 1
ATOM 1179 N N . ALA A 1 153 ? -10.477 20.062 5.34 1 98.88 153 ALA A N 1
ATOM 1180 C CA . ALA A 1 153 ? -10.383 18.953 6.277 1 98.88 153 ALA A CA 1
ATOM 1181 C C . ALA A 1 153 ? -9.039 18.953 7 1 98.88 153 ALA A C 1
ATOM 1183 O O . ALA A 1 153 ? -8 18.656 6.406 1 98.88 153 ALA A O 1
ATOM 1184 N N . HIS A 1 154 ? -9.062 19.25 8.266 1 98.69 154 HIS A N 1
ATOM 1185 C CA . HIS A 1 154 ? -7.918 19.156 9.164 1 98.69 154 HIS A CA 1
ATOM 1186 C C . HIS A 1 154 ? -8 17.906 10.023 1 98.69 154 HIS A C 1
ATOM 1188 O O . HIS A 1 154 ? -6.988 17.438 10.555 1 98.69 154 HIS A O 1
ATOM 1194 N N . GLY A 1 155 ? -9.125 17.406 10.211 1 98.06 155 GLY A N 1
ATOM 1195 C CA . GLY A 1 155 ? -9.391 16.25 11.055 1 98.06 155 GLY A CA 1
ATOM 1196 C C . GLY A 1 155 ? -10.609 15.453 10.617 1 98.06 155 GLY A C 1
ATOM 1197 O O . GLY A 1 155 ? -11.234 15.773 9.602 1 98.06 155 GLY A O 1
ATOM 1198 N N . THR A 1 156 ? -10.961 14.43 11.461 1 97.5 156 THR A N 1
ATOM 1199 C CA . THR A 1 156 ? -12.039 13.523 11.086 1 97.5 156 THR A CA 1
ATOM 1200 C C . THR A 1 156 ? -13.016 13.336 12.242 1 97.5 156 THR A C 1
ATOM 1202 O O . THR A 1 156 ? -13.758 12.359 12.281 1 97.5 156 THR A O 1
ATOM 1205 N N . GLU A 1 157 ? -13.078 14.297 13.219 1 96.81 157 GLU A N 1
ATOM 1206 C CA . GLU A 1 157 ? -13.789 13.984 14.453 1 96.81 157 GLU A CA 1
ATOM 1207 C C . GLU A 1 157 ? -14.844 15.039 14.758 1 96.81 157 GLU A C 1
ATOM 1209 O O . GLU A 1 157 ? -15.672 14.852 15.656 1 96.81 157 GLU A O 1
ATOM 1214 N N . ALA A 1 158 ? -14.805 16.156 14.039 1 98.38 158 ALA A N 1
ATOM 1215 C CA . ALA A 1 158 ? -15.711 17.234 14.398 1 98.38 158 ALA A CA 1
ATOM 1216 C C . ALA A 1 158 ? -15.969 18.156 13.211 1 98.38 158 ALA A C 1
ATOM 1218 O O . ALA A 1 158 ? -15.211 18.141 12.242 1 98.38 158 ALA A O 1
ATOM 1219 N N . LEU A 1 159 ? -17.047 18.875 13.312 1 98.44 159 LEU A N 1
ATOM 1220 C CA . LEU A 1 159 ? -17.406 19.938 12.375 1 98.44 159 LEU A CA 1
ATOM 1221 C C . LEU A 1 159 ? -17.266 21.297 13.023 1 98.44 159 LEU A C 1
ATOM 1223 O O . LEU A 1 159 ? -17.719 21.5 14.156 1 98.44 159 LEU A O 1
ATOM 1227 N N . GLY A 1 160 ? -16.625 22.172 12.32 1 97.69 160 GLY A N 1
ATOM 1228 C CA . GLY A 1 160 ? -16.562 23.547 12.789 1 97.69 160 GLY A CA 1
ATOM 1229 C C . GLY A 1 160 ? -17.875 24.297 12.633 1 97.69 160 GLY A C 1
ATOM 1230 O O . GLY A 1 160 ? -18.609 24.062 11.68 1 97.69 160 GLY A O 1
ATOM 1231 N N . LEU A 1 161 ? -18.094 25.266 13.562 1 97.06 161 LEU A N 1
ATOM 1232 C CA . LEU A 1 161 ? -19.297 26.094 13.523 1 97.06 161 LEU A CA 1
ATOM 1233 C C . LEU A 1 161 ? -18.953 27.547 13.242 1 97.06 161 LEU A C 1
ATOM 1235 O O . LEU A 1 161 ? -17.828 27.984 13.5 1 97.06 161 LEU A O 1
ATOM 1239 N N . PRO A 1 162 ? -19.953 28.266 12.695 1 95.44 162 PRO A N 1
ATOM 1240 C CA . PRO A 1 162 ? -19.734 29.703 12.445 1 95.44 162 PRO A CA 1
ATOM 1241 C C . PRO A 1 162 ? -19.297 30.453 13.695 1 95.44 162 PRO A C 1
ATOM 1243 O O . PRO A 1 162 ? -18.562 31.438 13.602 1 95.44 162 PRO A O 1
ATOM 1246 N N . SER A 1 163 ? -19.594 30.016 14.852 1 93.94 163 SER A N 1
ATOM 1247 C CA . SER A 1 163 ? -19.266 30.672 16.109 1 93.94 163 SER A CA 1
ATOM 1248 C C . SER A 1 163 ? -17.781 30.484 16.453 1 93.94 163 SER A C 1
ATOM 1250 O O . SER A 1 163 ? -17.266 31.156 17.344 1 93.94 163 SER A O 1
ATOM 1252 N N . GLY A 1 164 ? -17.188 29.547 15.781 1 92 164 GLY A N 1
ATOM 1253 C CA . GLY A 1 164 ? -15.812 29.219 16.109 1 92 164 GLY A CA 1
ATOM 1254 C C . GLY A 1 164 ? -15.695 27.953 16.953 1 92 164 GLY A C 1
ATOM 1255 O O . GLY A 1 164 ? -14.609 27.375 17.062 1 92 164 GLY A O 1
ATOM 1256 N N . SER A 1 165 ? -16.844 27.516 17.484 1 94.81 165 SER A N 1
ATOM 1257 C CA . SER A 1 165 ? -16.859 26.266 18.234 1 94.81 165 SER A CA 1
ATOM 1258 C C . SER A 1 165 ? -16.938 25.062 17.297 1 94.81 165 SER A C 1
ATOM 1260 O O . SER A 1 165 ? -16.938 25.219 16.078 1 94.81 165 SER A O 1
ATOM 1262 N N . THR A 1 166 ? -16.766 23.859 17.891 1 96.88 166 THR A N 1
ATOM 1263 C CA . THR A 1 166 ? -16.875 22.641 17.094 1 96.88 166 THR A CA 1
ATOM 1264 C C . THR A 1 166 ? -17.922 21.703 17.688 1 96.88 166 THR A C 1
ATOM 1266 O O . THR A 1 166 ? -18.25 21.797 18.875 1 96.88 166 THR A O 1
ATOM 1269 N N . ILE A 1 167 ? -18.5 20.859 16.922 1 97.31 167 ILE A N 1
ATOM 1270 C CA . ILE A 1 167 ? -19.406 19.797 17.375 1 97.31 167 ILE A CA 1
ATOM 1271 C C . ILE A 1 167 ? -18.859 18.438 16.984 1 97.31 167 ILE A C 1
ATOM 1273 O O . ILE A 1 167 ? -18.578 18.188 15.805 1 97.31 167 ILE A O 1
ATOM 1277 N N . PRO A 1 168 ? -18.625 17.594 18 1 97.5 168 PRO A N 1
ATOM 1278 C CA . PRO A 1 168 ? -18.203 16.25 17.656 1 97.5 168 PRO A CA 1
ATOM 1279 C C . PRO A 1 168 ? -19.125 15.578 16.641 1 97.5 168 PRO A C 1
ATOM 1281 O O . PRO A 1 168 ? -20.344 15.75 16.703 1 97.5 168 PRO A O 1
ATOM 1284 N N . MET A 1 169 ? -18.531 14.883 15.695 1 96.88 169 MET A N 1
ATOM 1285 C CA . MET A 1 169 ? -19.297 14.203 14.648 1 96.88 169 MET A CA 1
ATOM 1286 C C . MET A 1 169 ? -18.609 12.898 14.234 1 96.88 169 MET A C 1
ATOM 1288 O O . MET A 1 169 ? -17.391 12.852 14.102 1 96.88 169 MET A O 1
ATOM 1292 N N . LYS A 1 170 ? -19.469 11.914 14.039 1 94.12 170 LYS A N 1
ATOM 1293 C CA . LYS A 1 170 ? -18.938 10.617 13.602 1 94.12 170 LYS A CA 1
ATOM 1294 C C . LYS A 1 170 ? -18.484 10.664 12.148 1 94.12 170 LYS A C 1
ATOM 1296 O O . LYS A 1 170 ? -18.969 11.484 11.367 1 94.12 170 LYS A O 1
ATOM 1301 N N . LEU A 1 171 ? -17.594 9.797 11.836 1 94.19 171 LEU A N 1
ATOM 1302 C CA . LEU A 1 171 ? -17.031 9.727 10.484 1 94.19 171 LEU A CA 1
ATOM 1303 C C . LEU A 1 171 ? -18.141 9.578 9.445 1 94.19 171 LEU A C 1
ATOM 1305 O O . LEU A 1 171 ? -18.109 10.258 8.414 1 94.19 171 LEU A O 1
ATOM 1309 N N . GLU A 1 172 ? -19.125 8.75 9.688 1 92 172 GLU A N 1
ATOM 1310 C CA . GLU A 1 172 ? -20.203 8.492 8.75 1 92 172 GLU A CA 1
ATOM 1311 C C . GLU A 1 172 ? -21.016 9.758 8.469 1 92 172 GLU A C 1
ATOM 1313 O O . GLU A 1 172 ? -21.469 9.969 7.348 1 92 172 GLU A O 1
ATOM 1318 N N . ASP A 1 173 ? -21.141 10.523 9.492 1 96 173 ASP A N 1
ATOM 1319 C CA . ASP A 1 173 ? -21.891 11.766 9.336 1 96 173 ASP A CA 1
ATOM 1320 C C . ASP A 1 173 ? -21.094 12.797 8.531 1 96 173 ASP A C 1
ATOM 1322 O O . ASP A 1 173 ? -21.656 13.531 7.727 1 96 173 ASP A O 1
ATOM 1326 N N . LEU A 1 174 ? -19.812 12.859 8.766 1 97.75 174 LEU A N 1
ATOM 1327 C CA . LEU A 1 174 ? -18.969 13.711 7.941 1 97.75 174 LEU A CA 1
ATOM 1328 C C . LEU A 1 174 ? -19.031 13.297 6.473 1 97.75 174 LEU A C 1
ATOM 1330 O O . LEU A 1 174 ? -19.109 14.148 5.586 1 97.75 174 LEU A O 1
ATOM 1334 N N . GLU A 1 175 ? -19.062 12.031 6.246 1 95.88 175 GLU A N 1
ATOM 1335 C CA . GLU A 1 175 ? -19.125 11.508 4.883 1 95.88 175 GLU A CA 1
ATOM 1336 C C . GLU A 1 175 ? -20.422 11.898 4.199 1 95.88 175 GLU A C 1
ATOM 1338 O O . GLU A 1 175 ? -20.453 12.156 2.992 1 95.88 175 GLU A O 1
ATOM 1343 N N . LYS A 1 176 ? -21.5 11.891 4.906 1 96.81 176 LYS A N 1
ATOM 1344 C CA . LYS A 1 176 ? -22.766 12.336 4.348 1 96.81 176 LYS A CA 1
ATOM 1345 C C . LYS A 1 176 ? -22.688 13.781 3.879 1 96.81 176 LYS A C 1
ATOM 1347 O O . LYS A 1 176 ? -23.266 14.141 2.848 1 96.81 176 LYS A O 1
ATOM 1352 N N . ILE A 1 177 ? -22.016 14.586 4.645 1 98.25 177 ILE A N 1
ATOM 1353 C CA . ILE A 1 177 ? -21.797 15.969 4.25 1 98.25 177 ILE A CA 1
ATOM 1354 C C . ILE A 1 177 ? -20.984 16.031 2.959 1 98.25 177 ILE A C 1
ATOM 1356 O O . ILE A 1 177 ? -21.312 16.797 2.049 1 98.25 177 ILE A O 1
ATOM 1360 N N . LEU A 1 178 ? -20.031 15.172 2.863 1 98.44 178 LEU A N 1
ATOM 1361 C CA . LEU A 1 178 ? -19.188 15.133 1.673 1 98.44 178 LEU A CA 1
ATOM 1362 C C . LEU A 1 178 ? -20 14.742 0.443 1 98.44 178 LEU A C 1
ATOM 1364 O O . LEU A 1 178 ? -19.766 15.258 -0.652 1 98.44 178 LEU A O 1
ATOM 1368 N N . GLU A 1 179 ? -20.906 13.859 0.597 1 97.69 179 GLU A N 1
ATOM 1369 C CA . GLU A 1 179 ? -21.781 13.469 -0.514 1 97.69 179 GLU A CA 1
ATOM 1370 C C . GLU A 1 179 ? -22.531 14.664 -1.073 1 97.69 179 GLU A C 1
ATOM 1372 O O . GLU A 1 179 ? -22.609 14.852 -2.291 1 97.69 179 GLU A O 1
ATOM 1377 N N . ARG A 1 180 ? -23.047 15.43 -0.209 1 98.38 180 ARG A N 1
ATOM 1378 C CA . ARG A 1 180 ? -23.781 16.625 -0.625 1 98.38 180 ARG A CA 1
ATOM 1379 C C . ARG A 1 180 ? -22.844 17.641 -1.274 1 98.38 180 ARG A C 1
ATOM 1381 O O . ARG A 1 180 ? -23.219 18.281 -2.26 1 98.38 180 ARG A O 1
ATOM 1388 N N . CYS A 1 181 ? -21.688 17.812 -0.731 1 98.69 181 CYS A N 1
ATOM 1389 C CA . CYS A 1 181 ? -20.703 18.734 -1.296 1 98.69 181 CYS A CA 1
ATOM 1390 C C . CYS A 1 181 ? -20.312 18.312 -2.701 1 98.69 181 CYS A C 1
ATOM 1392 O O . CYS A 1 181 ? -20.203 19.156 -3.6 1 98.69 181 CYS A O 1
ATOM 1394 N N . ALA A 1 182 ? -20.047 17.016 -2.875 1 98.38 182 ALA A N 1
ATOM 1395 C CA . ALA A 1 182 ? -19.641 16.484 -4.176 1 98.38 182 ALA A CA 1
ATOM 1396 C C . ALA A 1 182 ? -20.719 16.734 -5.223 1 98.38 182 ALA A C 1
ATOM 1398 O O . ALA A 1 182 ? -20.422 17.078 -6.371 1 98.38 182 ALA A O 1
ATOM 1399 N N . ALA A 1 183 ? -21.938 16.562 -4.855 1 97.75 183 ALA A N 1
ATOM 1400 C CA . ALA A 1 183 ? -23.078 16.781 -5.754 1 97.75 183 ALA A CA 1
ATOM 1401 C C . ALA A 1 183 ? -23.109 18.234 -6.242 1 97.75 183 ALA A C 1
ATOM 1403 O O . ALA A 1 183 ? -23.562 18.516 -7.352 1 97.75 183 ALA A O 1
ATOM 1404 N N . LYS A 1 184 ? -22.594 19.125 -5.461 1 98.06 184 LYS A N 1
ATOM 1405 C CA . LYS A 1 184 ? -22.578 20.547 -5.805 1 98.06 184 LYS A CA 1
ATOM 1406 C C . LYS A 1 184 ? -21.234 20.953 -6.402 1 98.06 184 LYS A C 1
ATOM 1408 O O . LYS A 1 184 ? -20.984 22.141 -6.648 1 98.06 184 LYS A O 1
ATOM 1413 N N . LYS A 1 185 ? -20.328 20 -6.52 1 98 185 LYS A N 1
ATOM 1414 C CA . LYS A 1 185 ? -19 20.172 -7.129 1 98 185 LYS A CA 1
ATOM 1415 C C . LYS A 1 185 ? -18.156 21.156 -6.328 1 98 185 LYS A C 1
ATOM 1417 O O . LYS A 1 185 ? -17.438 21.969 -6.906 1 98 185 LYS A O 1
ATOM 1422 N N . ILE A 1 186 ? -18.359 21.156 -5.066 1 98.62 186 ILE A N 1
ATOM 1423 C CA . ILE A 1 186 ? -17.547 21.969 -4.156 1 98.62 186 ILE A CA 1
ATOM 1424 C C . ILE A 1 186 ? -16.172 21.344 -4.008 1 98.62 186 ILE A C 1
ATOM 1426 O O . ILE A 1 186 ? -16.047 20.141 -3.734 1 98.62 186 ILE A O 1
ATOM 1430 N N . PRO A 1 187 ? -15.031 22.125 -4.184 1 98.81 187 PRO A N 1
ATOM 1431 C CA . PRO A 1 187 ? -13.695 21.562 -4.02 1 98.81 187 PRO A CA 1
ATOM 1432 C C . PRO A 1 187 ? -13.328 21.328 -2.555 1 98.81 187 PRO A C 1
ATOM 1434 O O . PRO A 1 187 ? -13.969 21.891 -1.66 1 98.81 187 PRO A O 1
ATOM 1437 N N . MET A 1 188 ? -12.344 20.484 -2.367 1 98.88 188 MET A N 1
ATOM 1438 C CA . MET A 1 188 ? -11.875 20.156 -1.022 1 98.88 188 MET A CA 1
ATOM 1439 C C . MET A 1 188 ? -10.375 20.375 -0.894 1 98.88 188 MET A C 1
ATOM 1441 O O . MET A 1 188 ? -9.617 20.078 -1.817 1 98.88 188 MET A O 1
ATOM 1445 N N . VAL A 1 189 ? -9.938 20.953 0.206 1 98.75 189 VAL A N 1
ATOM 1446 C CA . VAL A 1 189 ? -8.547 20.984 0.638 1 98.75 189 VAL A CA 1
ATOM 1447 C C . VAL A 1 189 ? -8.344 20.031 1.809 1 98.75 189 VAL A C 1
ATOM 1449 O O . VAL A 1 189 ? -9.055 20.125 2.816 1 98.75 189 VAL A O 1
ATOM 1452 N N . VAL A 1 190 ? -7.457 19.078 1.707 1 98.75 190 VAL A N 1
ATOM 1453 C CA . VAL A 1 190 ? -7.16 18.156 2.797 1 98.75 190 VAL A CA 1
ATOM 1454 C C . VAL A 1 190 ? -5.785 18.469 3.379 1 98.75 190 VAL A C 1
ATOM 1456 O O . VAL A 1 190 ? -4.773 18.375 2.68 1 98.75 190 VAL A O 1
ATOM 1459 N N . ALA A 1 191 ? -5.754 18.75 4.625 1 98.56 191 ALA A N 1
ATOM 1460 C CA . ALA A 1 191 ? -4.574 19.312 5.273 1 98.56 191 ALA A CA 1
ATOM 1461 C C . ALA A 1 191 ? -3.719 18.219 5.906 1 98.56 191 ALA A C 1
ATOM 1463 O O . ALA A 1 191 ? -2.693 18.5 6.531 1 98.56 191 ALA A O 1
ATOM 1464 N N . ASN A 1 192 ? -4.137 17.031 5.852 1 97.88 192 ASN A N 1
ATOM 1465 C CA . ASN A 1 192 ? -3.377 15.836 6.215 1 97.88 192 ASN A CA 1
ATOM 1466 C C . ASN A 1 192 ? -3.67 14.672 5.273 1 97.88 192 ASN A C 1
ATOM 1468 O O . ASN A 1 192 ? -4.75 14.086 5.324 1 97.88 192 ASN A O 1
ATOM 1472 N N . PRO A 1 193 ? -2.709 14.305 4.496 1 97.12 193 PRO A N 1
ATOM 1473 C CA . PRO A 1 193 ? -2.967 13.32 3.441 1 97.12 193 PRO A CA 1
ATOM 1474 C C . PRO A 1 193 ? -2.924 11.883 3.951 1 97.12 193 PRO A C 1
ATOM 1476 O O . PRO A 1 193 ? -3.17 10.945 3.188 1 97.12 193 PRO A O 1
ATOM 1479 N N . ASP A 1 194 ? -2.607 11.664 5.238 1 95.38 194 ASP A N 1
ATOM 1480 C CA . ASP A 1 194 ? -2.549 10.305 5.766 1 95.38 194 ASP A CA 1
ATOM 1481 C C . ASP A 1 194 ? -3.943 9.68 5.836 1 95.38 194 ASP A C 1
ATOM 1483 O O . ASP A 1 194 ? -4.938 10.398 5.992 1 95.38 194 ASP A O 1
ATOM 1487 N N . TYR A 1 195 ? -3.973 8.336 5.754 1 93.88 195 TYR A N 1
ATOM 1488 C CA . TYR A 1 195 ? -5.254 7.637 5.816 1 93.88 195 TYR A CA 1
ATOM 1489 C C . TYR A 1 195 ? -5.523 7.121 7.223 1 93.88 195 TYR A C 1
ATOM 1491 O O . TYR A 1 195 ? -6.664 7.148 7.691 1 93.88 195 TYR A O 1
ATOM 1499 N N . VAL A 1 196 ? -4.48 6.543 7.812 1 90.31 196 VAL A N 1
ATOM 1500 C CA . VAL A 1 196 ? -4.555 5.977 9.156 1 90.31 196 VAL A CA 1
ATOM 1501 C C . VAL A 1 196 ? -3.24 6.219 9.891 1 90.31 196 VAL A C 1
ATOM 1503 O O . VAL A 1 196 ? -2.178 6.293 9.273 1 90.31 196 VAL A O 1
ATOM 1506 N N . THR A 1 197 ? -3.33 6.438 11.141 1 84.94 197 THR A N 1
ATOM 1507 C CA . THR A 1 197 ? -2.133 6.504 11.969 1 84.94 197 THR A CA 1
ATOM 1508 C C . THR A 1 197 ? -2.336 5.73 13.273 1 84.94 197 THR A C 1
ATOM 1510 O O . THR A 1 197 ? -3.453 5.312 13.586 1 84.94 197 THR A O 1
ATOM 1513 N N . VAL A 1 198 ? -1.217 5.324 13.828 1 79.12 198 VAL A N 1
ATOM 1514 C CA . VAL A 1 198 ? -1.252 4.695 15.148 1 79.12 198 VAL A CA 1
ATOM 1515 C C . VAL A 1 198 ? -0.67 5.648 16.188 1 79.12 198 VAL A C 1
ATOM 1517 O O . VAL A 1 198 ? 0.466 6.109 16.047 1 79.12 198 VAL A O 1
ATOM 1520 N N . GLU A 1 199 ? -1.466 6.117 17.016 1 69.06 199 GLU A N 1
ATOM 1521 C CA . GLU A 1 199 ? -1.035 6.914 18.156 1 69.06 199 GLU A CA 1
ATOM 1522 C C . GLU A 1 199 ? -1.244 6.156 19.469 1 69.06 199 GLU A C 1
ATOM 1524 O O . GLU A 1 199 ? -2.373 5.801 19.812 1 69.06 199 GLU A O 1
ATOM 1529 N N . ALA A 1 200 ? -0.137 5.988 20.234 1 62.84 200 ALA A N 1
ATOM 1530 C CA . ALA A 1 200 ? -0.186 5.273 21.516 1 62.84 200 ALA A CA 1
ATOM 1531 C C . ALA A 1 200 ? -0.957 3.963 21.375 1 62.84 200 ALA A C 1
ATOM 1533 O O . ALA A 1 200 ? -1.838 3.668 22.188 1 62.84 200 ALA A O 1
ATOM 1534 N N . ARG A 1 201 ? -0.859 3.281 20.359 1 65.62 201 ARG A N 1
ATOM 1535 C CA . ARG A 1 201 ? -1.352 1.932 20.094 1 65.62 201 ARG A CA 1
ATOM 1536 C C . ARG A 1 201 ? -2.791 1.96 19.594 1 65.62 201 ARG A C 1
ATOM 1538 O O . ARG A 1 201 ? -3.465 0.928 19.562 1 65.62 201 ARG A O 1
ATOM 1545 N N . ALA A 1 202 ? -3.205 3.199 19.469 1 78.44 202 ALA A N 1
ATOM 1546 C CA . ALA A 1 202 ? -4.574 3.285 18.969 1 78.44 202 ALA A CA 1
ATOM 1547 C C . ALA A 1 202 ? -4.605 3.766 17.516 1 78.44 202 ALA A C 1
ATOM 1549 O O . ALA A 1 202 ? -3.986 4.777 17.172 1 78.44 202 ALA A O 1
ATOM 1550 N N . LEU A 1 203 ? -5.348 3.049 16.734 1 86.06 203 LEU A N 1
ATOM 1551 C CA . LEU A 1 203 ? -5.547 3.436 15.344 1 86.06 203 LEU A CA 1
ATOM 1552 C C . LEU A 1 203 ? -6.469 4.645 15.242 1 86.06 203 LEU A C 1
ATOM 1554 O O . LEU A 1 203 ? -7.441 4.754 15.992 1 86.06 203 LEU A O 1
ATOM 1558 N N . ARG A 1 204 ? -6.102 5.566 14.375 1 89.44 204 ARG A N 1
ATOM 1559 C CA . ARG A 1 204 ? -6.906 6.758 14.117 1 89.44 204 ARG A CA 1
ATOM 1560 C C . ARG A 1 204 ? -7.113 6.969 12.625 1 89.44 204 ARG A C 1
ATOM 1562 O O . ARG A 1 204 ? -6.168 6.859 11.836 1 89.44 204 ARG A O 1
ATOM 1569 N N . VAL A 1 205 ? -8.359 7.238 12.305 1 94.31 205 VAL A N 1
ATOM 1570 C CA . VAL A 1 205 ? -8.641 7.605 10.922 1 94.31 205 VAL A CA 1
ATOM 1571 C C . VAL A 1 205 ? -8.188 9.039 10.656 1 94.31 205 VAL A C 1
ATOM 1573 O O . VAL A 1 205 ? -8.461 9.938 11.461 1 94.31 205 VAL A O 1
ATOM 1576 N N . MET A 1 206 ? -7.52 9.219 9.539 1 96.12 206 MET A N 1
ATOM 1577 C CA . MET A 1 206 ? -6.93 10.516 9.219 1 96.12 206 MET A CA 1
ATOM 1578 C C . MET A 1 206 ? -7.652 11.172 8.047 1 96.12 206 MET A C 1
ATOM 1580 O O . MET A 1 206 ? -8.43 10.516 7.348 1 96.12 206 MET A O 1
ATOM 1584 N N . PRO A 1 207 ? -7.449 12.461 7.793 1 97.88 207 PRO A N 1
ATOM 1585 C CA . PRO A 1 207 ? -8.219 13.227 6.812 1 97.88 207 PRO A CA 1
ATOM 1586 C C . PRO A 1 207 ? -8.055 12.695 5.391 1 97.88 207 PRO A C 1
ATOM 1588 O O . PRO A 1 207 ? -8.945 12.875 4.551 1 97.88 207 PRO A O 1
ATOM 1591 N N . GLY A 1 208 ? -6.949 12.055 5.09 1 97.81 208 GLY A N 1
ATOM 1592 C CA . GLY A 1 208 ? -6.797 11.477 3.764 1 97.81 208 GLY A CA 1
ATOM 1593 C C . GLY A 1 208 ? -7.914 10.523 3.395 1 97.81 208 GLY A C 1
ATOM 1594 O O . GLY A 1 208 ? -8.266 10.391 2.219 1 97.81 208 GLY A O 1
ATOM 1595 N N . THR A 1 209 ? -8.453 9.875 4.375 1 96.56 209 THR A N 1
ATOM 1596 C CA . THR A 1 209 ? -9.57 8.961 4.152 1 96.56 209 THR A CA 1
ATOM 1597 C C . THR A 1 209 ? -10.789 9.719 3.633 1 96.56 209 THR A C 1
ATOM 1599 O O . THR A 1 209 ? -11.445 9.273 2.688 1 96.56 209 THR A O 1
ATOM 1602 N N . LEU A 1 210 ? -11.078 10.859 4.227 1 97.81 210 LEU A N 1
ATOM 1603 C CA . LEU A 1 210 ? -12.172 11.703 3.766 1 97.81 210 LEU A CA 1
ATOM 1604 C C . LEU A 1 210 ? -11.922 12.188 2.344 1 97.81 210 LEU A C 1
ATOM 1606 O O . LEU A 1 210 ? -12.844 12.219 1.521 1 97.81 210 LEU A O 1
ATOM 1610 N N . ALA A 1 211 ? -10.719 12.523 2.072 1 98.44 211 ALA A N 1
ATOM 1611 C CA . ALA A 1 211 ? -10.352 13.031 0.755 1 98.44 211 ALA A CA 1
ATOM 1612 C C . ALA A 1 211 ? -10.523 11.961 -0.318 1 98.44 211 ALA A C 1
ATOM 1614 O O . ALA A 1 211 ? -11.055 12.234 -1.396 1 98.44 211 ALA A O 1
ATOM 1615 N N . ALA A 1 212 ? -10.078 10.812 -0.011 1 95.88 212 ALA A N 1
ATOM 1616 C CA . ALA A 1 212 ? -10.219 9.703 -0.957 1 95.88 212 ALA A CA 1
ATOM 1617 C C . ALA A 1 212 ? -11.688 9.422 -1.253 1 95.88 212 ALA A C 1
ATOM 1619 O O . ALA A 1 212 ? -12.062 9.211 -2.408 1 95.88 212 ALA A O 1
ATOM 1620 N N . LYS A 1 213 ? -12.469 9.422 -0.198 1 94.62 213 LYS A N 1
ATOM 1621 C CA . LYS A 1 213 ? -13.914 9.25 -0.38 1 94.62 213 LYS A CA 1
ATOM 1622 C C . LYS A 1 213 ? -14.484 10.352 -1.266 1 94.62 213 LYS A C 1
ATOM 1624 O O . LYS A 1 213 ? -15.305 10.086 -2.148 1 94.62 213 LYS A O 1
ATOM 1629 N N . TYR A 1 214 ? -14.055 11.531 -1.045 1 98.06 214 TYR A N 1
ATOM 1630 C CA . TYR A 1 214 ? -14.555 12.672 -1.796 1 98.06 214 TYR A CA 1
ATOM 1631 C C . TYR A 1 214 ? -14.227 12.547 -3.277 1 98.06 214 TYR A C 1
ATOM 1633 O O . TYR A 1 214 ? -15.062 12.82 -4.137 1 98.06 214 TYR A O 1
ATOM 1641 N N . GLU A 1 215 ? -13.055 12.102 -3.59 1 97.44 215 GLU A N 1
ATOM 1642 C CA . GLU A 1 215 ? -12.664 11.891 -4.98 1 97.44 215 GLU A CA 1
ATOM 1643 C C . GLU A 1 215 ? -13.508 10.797 -5.629 1 97.44 215 GLU A C 1
ATOM 1645 O O . GLU A 1 215 ? -13.898 10.906 -6.793 1 97.44 215 GLU A O 1
ATOM 1650 N N . LYS A 1 216 ? -13.758 9.828 -4.93 1 92.44 216 LYS A N 1
ATOM 1651 C CA . LYS A 1 216 ? -14.586 8.742 -5.445 1 92.44 216 LYS A CA 1
ATOM 1652 C C . LYS A 1 216 ? -15.992 9.227 -5.785 1 92.44 216 LYS A C 1
ATOM 1654 O O . LYS A 1 216 ? -16.625 8.727 -6.715 1 92.44 216 LYS A O 1
ATOM 1659 N N . LEU A 1 217 ? -16.406 10.188 -5.031 1 95.38 217 LEU A N 1
ATOM 1660 C CA . LEU A 1 217 ? -17.734 10.773 -5.246 1 95.38 217 LEU A CA 1
ATOM 1661 C C . LEU A 1 217 ? -17.703 11.758 -6.406 1 95.38 217 LEU A C 1
ATOM 1663 O O . LEU A 1 217 ? -18.734 12.352 -6.75 1 95.38 217 LEU A O 1
ATOM 1667 N N . GLY A 1 218 ? -16.531 11.922 -7.039 1 96.81 218 GLY A N 1
ATOM 1668 C CA . GLY A 1 218 ? -16.391 12.844 -8.156 1 96.81 218 GLY A CA 1
ATOM 1669 C C . GLY A 1 218 ? -15.93 14.227 -7.738 1 96.81 218 GLY A C 1
ATOM 1670 O O . GLY A 1 218 ? -15.852 15.133 -8.562 1 96.81 218 GLY A O 1
ATOM 1671 N N . GLY A 1 219 ? -15.586 14.383 -6.453 1 98.19 219 GLY A N 1
ATOM 1672 C CA . GLY A 1 219 ? -15.109 15.664 -5.961 1 98.19 219 GLY A CA 1
ATOM 1673 C C . GLY A 1 219 ? -13.672 15.953 -6.344 1 98.19 219 GLY A C 1
ATOM 1674 O O . GLY A 1 219 ? -12.867 15.031 -6.508 1 98.19 219 GLY A O 1
ATOM 1675 N N . GLU A 1 220 ? -13.367 17.219 -6.434 1 98.44 220 GLU A N 1
ATOM 1676 C CA . GLU A 1 220 ? -11.992 17.672 -6.648 1 98.44 220 GLU A CA 1
ATOM 1677 C C . GLU A 1 220 ? -11.281 17.906 -5.32 1 98.44 220 GLU A C 1
ATOM 1679 O O . GLU A 1 220 ? -11.781 18.641 -4.465 1 98.44 220 GLU A O 1
ATOM 1684 N N . VAL A 1 221 ? -10.102 17.312 -5.184 1 98.5 221 VAL A N 1
ATOM 1685 C CA . VAL A 1 221 ? -9.391 17.438 -3.914 1 98.5 221 VAL A CA 1
ATOM 1686 C C . VAL A 1 221 ? -8 18.031 -4.156 1 98.5 221 VAL A C 1
ATOM 1688 O O . VAL A 1 221 ? -7.297 17.609 -5.078 1 98.5 221 VAL A O 1
ATOM 1691 N N . LYS A 1 222 ? -7.613 19.031 -3.383 1 98.06 222 LYS A N 1
ATOM 1692 C CA . LYS A 1 222 ? -6.227 19.484 -3.25 1 98.06 222 LYS A CA 1
ATOM 1693 C C . LYS A 1 222 ? -5.562 18.859 -2.029 1 98.06 222 LYS A C 1
ATOM 1695 O O . LYS A 1 222 ? -5.879 19.203 -0.892 1 98.06 222 LYS A O 1
ATOM 1700 N N . TRP A 1 223 ? -4.68 17.938 -2.305 1 97.31 223 TRP A N 1
ATOM 1701 C CA . TRP A 1 223 ? -3.945 17.25 -1.244 1 97.31 223 TRP A CA 1
ATOM 1702 C C . TRP A 1 223 ? -2.732 18.062 -0.809 1 97.31 223 TRP A C 1
ATOM 1704 O O . TRP A 1 223 ? -1.897 18.438 -1.636 1 97.31 223 TRP A O 1
ATOM 1714 N N . MET A 1 224 ? -2.633 18.297 0.464 1 97.31 224 MET A N 1
ATOM 1715 C CA . MET A 1 224 ? -1.511 19.062 0.978 1 97.31 224 MET A CA 1
ATOM 1716 C C . MET A 1 224 ? -0.547 18.188 1.761 1 97.31 224 MET A C 1
ATOM 1718 O O . MET A 1 224 ? -0.969 17.406 2.625 1 97.31 224 MET A O 1
ATOM 1722 N N . GLY A 1 225 ? 0.702 18.312 1.495 1 97.56 225 GLY A N 1
ATOM 1723 C CA . GLY A 1 225 ? 1.71 17.594 2.262 1 97.56 225 GLY A CA 1
ATOM 1724 C C . GLY A 1 225 ? 2.453 16.547 1.448 1 97.56 225 GLY A C 1
ATOM 1725 O O . GLY A 1 225 ? 2.402 16.562 0.216 1 97.56 225 GLY A O 1
ATOM 1726 N N . LYS A 1 226 ? 3.217 15.656 2.252 1 97.44 226 LYS A N 1
ATOM 1727 C CA . LYS A 1 226 ? 3.949 14.562 1.616 1 97.44 226 LYS A CA 1
ATOM 1728 C C . LYS A 1 226 ? 2.994 13.531 1.021 1 97.44 226 LYS A C 1
ATOM 1730 O O . LYS A 1 226 ? 1.943 13.242 1.598 1 97.44 226 LYS A O 1
ATOM 1735 N N . PRO A 1 227 ? 3.385 13.047 -0.235 1 97.12 227 PRO A N 1
ATOM 1736 C CA . PRO A 1 227 ? 4.676 13.07 -0.925 1 97.12 227 PRO A CA 1
ATOM 1737 C C . PRO A 1 227 ? 4.789 14.227 -1.916 1 97.12 227 PRO A C 1
ATOM 1739 O O . PRO A 1 227 ? 5.723 14.266 -2.721 1 97.12 227 PRO A O 1
ATOM 1742 N N . ASP A 1 228 ? 3.887 15.141 -1.947 1 94.81 228 ASP A N 1
ATOM 1743 C CA . ASP A 1 228 ? 3.971 16.25 -2.896 1 94.81 228 ASP A CA 1
ATOM 1744 C C . ASP A 1 228 ? 5.289 17 -2.746 1 94.81 228 ASP A C 1
ATOM 1746 O O . ASP A 1 228 ? 5.75 17.234 -1.628 1 94.81 228 ASP A O 1
ATOM 1750 N N . LYS A 1 229 ? 5.809 17.406 -3.85 1 94.38 229 LYS A N 1
ATOM 1751 C CA . LYS A 1 229 ? 7.133 18.031 -3.865 1 94.38 229 LYS A CA 1
ATOM 1752 C C . LYS A 1 229 ? 7.105 19.406 -3.193 1 94.38 229 LYS A C 1
ATOM 1754 O O . LYS A 1 229 ? 8.148 19.922 -2.793 1 94.38 229 LYS A O 1
ATOM 1759 N N . VAL A 1 230 ? 6.008 19.984 -3.033 1 94.5 230 VAL A N 1
ATOM 1760 C CA . VAL A 1 230 ? 5.891 21.344 -2.537 1 94.5 230 VAL A CA 1
ATOM 1761 C C . VAL A 1 230 ? 6.461 21.438 -1.123 1 94.5 230 VAL A C 1
ATOM 1763 O O . VAL A 1 230 ? 7.098 22.422 -0.764 1 94.5 230 VAL A O 1
ATOM 1766 N N . ILE A 1 231 ? 6.207 20.469 -0.347 1 96.69 231 ILE A N 1
ATOM 1767 C CA . ILE A 1 231 ? 6.672 20.516 1.034 1 96.69 231 ILE A CA 1
ATOM 1768 C C . ILE A 1 231 ? 8.195 20.5 1.064 1 96.69 231 ILE A C 1
ATOM 1770 O O . ILE A 1 231 ? 8.812 21.188 1.88 1 96.69 231 ILE A O 1
ATOM 1774 N N . TYR A 1 232 ? 8.852 19.812 0.232 1 97.75 232 TYR A N 1
ATOM 1775 C CA . TYR A 1 232 ? 10.312 19.734 0.165 1 97.75 232 TYR A CA 1
ATOM 1776 C C . TYR A 1 232 ? 10.891 21.016 -0.419 1 97.75 232 TYR A C 1
ATOM 1778 O O . TYR A 1 232 ? 11.953 21.484 0.016 1 97.75 232 TYR A O 1
ATOM 1786 N N . LYS A 1 233 ? 10.203 21.547 -1.389 1 96.19 233 LYS A N 1
ATOM 1787 C CA . LYS A 1 233 ? 10.633 22.828 -1.934 1 96.19 233 LYS A CA 1
ATOM 1788 C C . LYS A 1 233 ? 10.609 23.922 -0.861 1 96.19 233 LYS A C 1
ATOM 1790 O O . LYS A 1 233 ? 11.531 24.734 -0.774 1 96.19 233 LYS A O 1
ATOM 1795 N N . GLU A 1 234 ? 9.547 23.906 -0.082 1 96.44 234 GLU A N 1
ATOM 1796 C CA . GLU A 1 234 ? 9.461 24.875 1.013 1 96.44 234 GLU A CA 1
ATOM 1797 C C . GLU A 1 234 ? 10.586 24.672 2.023 1 96.44 234 GLU A C 1
ATOM 1799 O O . GLU A 1 234 ? 11.148 25.625 2.547 1 96.44 234 GLU A O 1
ATOM 1804 N N . ALA A 1 235 ? 10.891 23.453 2.305 1 97.81 235 ALA A N 1
ATOM 1805 C CA . ALA A 1 235 ? 11.977 23.141 3.232 1 97.81 235 ALA A CA 1
ATOM 1806 C C . ALA A 1 235 ? 13.32 23.609 2.68 1 97.81 235 ALA A C 1
ATOM 1808 O O . ALA A 1 235 ? 14.141 24.172 3.414 1 97.81 235 ALA A O 1
ATOM 1809 N N . MET A 1 236 ? 13.57 23.406 1.422 1 98.06 236 MET A N 1
ATOM 1810 C CA . MET A 1 236 ? 14.797 23.875 0.772 1 98.06 236 MET A CA 1
ATOM 1811 C C . MET A 1 236 ? 14.914 25.391 0.838 1 98.06 236 MET A C 1
ATOM 1813 O O . MET A 1 236 ? 15.992 25.922 1.1 1 98.06 236 MET A O 1
ATOM 1817 N N . THR A 1 237 ? 13.805 26.031 0.597 1 97.5 237 THR A N 1
ATOM 1818 C CA . THR A 1 237 ? 13.781 27.484 0.685 1 97.5 237 THR A CA 1
ATOM 1819 C C . THR A 1 237 ? 14.117 27.953 2.1 1 97.5 237 THR A C 1
ATOM 1821 O O . THR A 1 237 ? 14.93 28.859 2.285 1 97.5 237 THR A O 1
ATOM 1824 N N . MET A 1 238 ? 13.555 27.359 3.074 1 97.5 238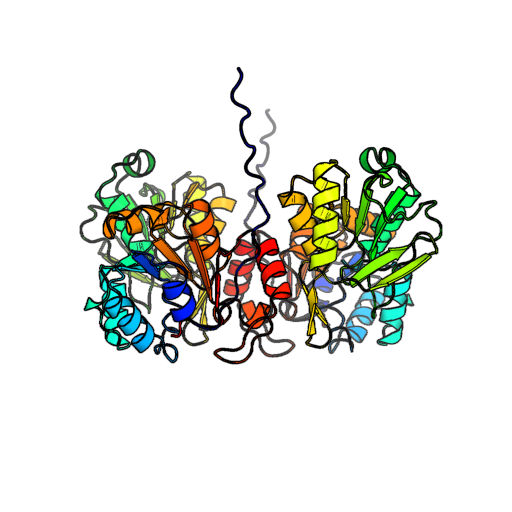 MET A N 1
ATOM 1825 C CA . MET A 1 238 ? 13.805 27.703 4.473 1 97.5 238 MET A CA 1
ATOM 1826 C C . MET A 1 238 ? 15.273 27.516 4.828 1 97.5 238 MET A C 1
ATOM 1828 O O . MET A 1 238 ? 15.852 28.344 5.539 1 97.5 238 MET A O 1
ATOM 1832 N N . ALA A 1 239 ? 15.844 26.438 4.309 1 98.25 239 ALA A N 1
ATOM 1833 C CA . ALA A 1 239 ? 17.234 26.109 4.633 1 98.25 239 ALA A CA 1
ATOM 1834 C C . ALA A 1 239 ? 18.203 26.875 3.734 1 98.25 239 ALA A C 1
ATOM 1836 O O . ALA A 1 239 ? 19.391 26.938 4.023 1 98.25 239 ALA A O 1
ATOM 1837 N N . GLY A 1 240 ? 17.688 27.391 2.619 1 98.19 240 GLY A N 1
ATOM 1838 C CA . GLY A 1 240 ? 18.531 28.094 1.676 1 98.19 240 GLY A CA 1
ATOM 1839 C C . GLY A 1 240 ? 19.516 27.203 0.95 1 98.19 240 GLY A C 1
ATOM 1840 O O . GLY A 1 240 ? 20.703 27.531 0.827 1 98.19 240 GLY A O 1
ATOM 1841 N N . VAL A 1 241 ? 19.047 26.031 0.542 1 97.94 241 VAL A N 1
ATOM 1842 C CA . VAL A 1 241 ? 19.938 25.062 -0.1 1 97.94 241 VAL A CA 1
ATOM 1843 C C . VAL A 1 241 ? 19.297 24.547 -1.39 1 97.94 241 VAL A C 1
ATOM 1845 O O . VAL A 1 241 ? 18.094 24.703 -1.596 1 97.94 241 VAL A O 1
ATOM 1848 N N . ASP A 1 242 ? 20.109 23.969 -2.215 1 97.31 242 ASP A N 1
ATOM 1849 C CA . ASP A 1 242 ? 19.641 23.297 -3.424 1 97.31 242 ASP A CA 1
ATOM 1850 C C . ASP A 1 242 ? 19.406 21.812 -3.166 1 97.31 242 ASP A C 1
ATOM 1852 O O . ASP A 1 242 ? 19.844 21.281 -2.15 1 97.31 242 ASP A O 1
ATOM 1856 N N . ALA A 1 243 ? 18.734 21.188 -4.098 1 97.56 243 ALA A N 1
ATOM 1857 C CA . ALA A 1 243 ? 18.344 19.797 -3.969 1 97.56 243 ALA A CA 1
ATOM 1858 C C . ALA A 1 243 ? 19.547 18.891 -3.744 1 97.56 243 ALA A C 1
ATOM 1860 O O . ALA A 1 243 ? 19.484 17.938 -2.973 1 97.56 243 ALA A O 1
ATOM 1861 N N . SER A 1 244 ? 20.625 19.203 -4.352 1 96.69 244 SER A N 1
ATOM 1862 C CA . SER A 1 244 ? 21.812 18.359 -4.285 1 96.69 244 SER A CA 1
ATOM 1863 C C . SER A 1 244 ? 22.438 18.406 -2.9 1 96.69 244 SER A C 1
ATOM 1865 O O . SER A 1 244 ? 23.25 17.547 -2.551 1 96.69 244 SER A O 1
ATOM 1867 N N . ASP A 1 245 ? 22.062 19.406 -2.111 1 97.5 245 ASP A N 1
ATOM 1868 C CA . ASP A 1 245 ? 22.719 19.625 -0.829 1 97.5 245 ASP A CA 1
ATOM 1869 C C . ASP A 1 245 ? 21.844 19.156 0.331 1 97.5 245 ASP A C 1
ATOM 1871 O O . ASP A 1 245 ? 22.141 19.422 1.494 1 97.5 245 ASP A O 1
ATOM 1875 N N . CYS A 1 246 ? 20.75 18.547 0.066 1 97.81 246 CYS A N 1
ATOM 1876 C CA . CYS A 1 246 ? 19.875 18.188 1.166 1 97.81 246 CYS A CA 1
ATOM 1877 C C . CYS A 1 246 ? 19.516 16.703 1.105 1 97.81 246 CYS A C 1
ATOM 1879 O O . CYS A 1 246 ? 19.719 16.047 0.079 1 97.81 246 CYS A O 1
ATOM 1881 N N . ILE A 1 247 ? 19.062 16.156 2.221 1 98.69 247 ILE A N 1
ATOM 1882 C CA . ILE A 1 247 ? 18.641 14.766 2.371 1 98.69 247 ILE A CA 1
ATOM 1883 C C . ILE A 1 247 ? 17.359 14.711 3.213 1 98.69 247 ILE A C 1
ATOM 1885 O O . ILE A 1 247 ? 17.219 15.445 4.195 1 98.69 247 ILE A O 1
ATOM 1889 N N . ALA A 1 248 ? 16.406 13.906 2.742 1 98.88 248 ALA A N 1
ATOM 1890 C CA . ALA A 1 248 ? 15.195 13.633 3.51 1 98.88 248 ALA A CA 1
ATOM 1891 C C . ALA A 1 248 ? 15.32 12.312 4.277 1 98.88 248 ALA A C 1
ATOM 1893 O O . ALA A 1 248 ? 15.742 11.297 3.715 1 98.88 248 ALA A O 1
ATOM 1894 N N . VAL A 1 249 ? 15.008 12.336 5.559 1 98.88 249 VAL A N 1
ATOM 1895 C CA . VAL A 1 249 ? 15.031 11.141 6.398 1 98.88 249 VAL A CA 1
ATOM 1896 C C . VAL A 1 249 ? 13.617 10.789 6.844 1 98.88 249 VAL A C 1
ATOM 1898 O O . VAL A 1 249 ? 12.922 11.625 7.43 1 98.88 249 VAL A O 1
ATOM 1901 N N . GLY A 1 250 ? 13.164 9.633 6.555 1 98.75 250 GLY A N 1
ATOM 1902 C CA . GLY A 1 250 ? 11.82 9.234 6.934 1 98.75 250 GLY A CA 1
ATOM 1903 C C . GLY A 1 250 ? 11.633 7.734 6.969 1 98.75 250 GLY A C 1
ATOM 1904 O O . GLY A 1 250 ? 12.523 6.98 6.574 1 98.75 250 GLY A O 1
ATOM 1905 N N . ASP A 1 251 ? 10.453 7.312 7.469 1 98.25 251 ASP A N 1
ATOM 1906 C CA . ASP A 1 251 ? 10.227 5.879 7.625 1 98.25 251 ASP A CA 1
ATOM 1907 C C . ASP A 1 251 ? 9.125 5.391 6.688 1 98.25 251 ASP A C 1
ATOM 1909 O O . ASP A 1 251 ? 8.852 4.191 6.613 1 98.25 251 ASP A O 1
ATOM 1913 N N . SER A 1 252 ? 8.477 6.289 6.016 1 97.31 252 SER A N 1
ATOM 1914 C CA . SER A 1 252 ? 7.41 5.906 5.094 1 97.31 252 SER A CA 1
ATOM 1915 C C . SER A 1 252 ? 7.902 5.914 3.65 1 97.31 252 SER A C 1
ATOM 1917 O O . SER A 1 252 ? 8.312 6.957 3.135 1 97.31 252 SER A O 1
ATOM 1919 N N . LEU A 1 253 ? 7.809 4.766 2.957 1 97.38 253 LEU A N 1
ATOM 1920 C CA . LEU A 1 253 ? 8.172 4.703 1.546 1 97.38 253 LEU A CA 1
ATOM 1921 C C . LEU A 1 253 ? 7.23 5.566 0.707 1 97.38 253 LEU A C 1
ATOM 1923 O O . LEU A 1 253 ? 7.68 6.301 -0.174 1 97.38 253 LEU A O 1
ATOM 1927 N N . HIS A 1 254 ? 6.043 5.582 1.041 1 95.38 254 HIS A N 1
ATOM 1928 C CA . HIS A 1 254 ? 5.039 6.305 0.268 1 95.38 254 HIS A CA 1
ATOM 1929 C C . HIS A 1 254 ? 5.16 7.812 0.477 1 95.38 254 HIS A C 1
ATOM 1931 O O . HIS A 1 254 ? 5.078 8.586 -0.48 1 95.38 254 HIS A O 1
ATOM 1937 N N . HIS A 1 255 ? 5.332 8.211 1.685 1 96.94 255 HIS A N 1
ATOM 1938 C CA . HIS A 1 255 ? 5.293 9.641 1.967 1 96.94 255 HIS A CA 1
ATOM 1939 C C . HIS A 1 255 ? 6.684 10.258 1.889 1 96.94 255 HIS A C 1
ATOM 1941 O O . HIS A 1 255 ? 6.883 11.273 1.21 1 96.94 255 HIS A O 1
ATOM 1947 N N . ASP A 1 256 ? 7.605 9.68 2.531 1 98.5 256 ASP A N 1
ATOM 1948 C CA . ASP A 1 256 ? 8.914 10.312 2.691 1 98.5 256 ASP A CA 1
ATOM 1949 C C . ASP A 1 256 ? 9.812 10.023 1.487 1 98.5 256 ASP A C 1
ATOM 1951 O O . ASP A 1 256 ? 10.328 10.953 0.859 1 98.5 256 ASP A O 1
ATOM 1955 N N . ILE A 1 257 ? 9.984 8.766 1.178 1 98.56 257 ILE A N 1
ATOM 1956 C CA . ILE A 1 257 ? 10.953 8.383 0.154 1 98.56 257 ILE A CA 1
ATOM 1957 C C . ILE A 1 257 ? 10.422 8.766 -1.226 1 98.56 257 ILE A C 1
ATOM 1959 O O . ILE A 1 257 ? 11.141 9.359 -2.035 1 98.56 257 ILE A O 1
ATOM 1963 N N . LYS A 1 258 ? 9.188 8.438 -1.472 1 98.06 258 LYS A N 1
ATOM 1964 C CA . LYS A 1 258 ? 8.586 8.836 -2.744 1 98.06 258 LYS A CA 1
ATOM 1965 C C . LYS A 1 258 ? 8.617 10.352 -2.916 1 98.06 258 LYS A C 1
ATOM 1967 O O . LYS A 1 258 ? 8.898 10.852 -4.008 1 98.06 258 LYS A O 1
ATOM 1972 N N . GLY A 1 259 ? 8.289 11.086 -1.84 1 98.06 259 GLY A N 1
ATOM 1973 C CA . GLY A 1 259 ? 8.375 12.531 -1.895 1 98.06 259 GLY A CA 1
ATOM 1974 C C . GLY A 1 259 ? 9.766 13.031 -2.242 1 98.06 259 GLY A C 1
ATOM 1975 O O . GLY A 1 259 ? 9.914 13.945 -3.062 1 98.06 259 GLY A O 1
ATOM 1976 N N . ALA A 1 260 ? 10.75 12.453 -1.635 1 98.44 260 ALA A N 1
ATOM 1977 C CA . ALA A 1 260 ? 12.133 12.812 -1.93 1 98.44 260 ALA A CA 1
ATOM 1978 C C . ALA A 1 260 ? 12.484 12.516 -3.385 1 98.44 260 ALA A C 1
ATOM 1980 O O . ALA A 1 260 ? 13.133 13.32 -4.051 1 98.44 260 ALA A O 1
ATOM 1981 N N . ASN A 1 261 ? 12.039 11.336 -3.867 1 97.44 261 ASN A N 1
ATOM 1982 C CA . ASN A 1 261 ? 12.258 10.984 -5.266 1 97.44 261 ASN A CA 1
ATOM 1983 C C . ASN A 1 261 ? 11.672 12.039 -6.203 1 97.44 261 ASN A C 1
ATOM 1985 O O . ASN A 1 261 ? 12.352 12.508 -7.117 1 97.44 261 ASN A O 1
ATOM 1989 N N . ILE A 1 262 ? 10.453 12.445 -5.945 1 97.31 262 ILE A N 1
ATOM 1990 C CA . ILE A 1 262 ? 9.734 13.398 -6.785 1 97.31 262 ILE A CA 1
ATOM 1991 C C . ILE A 1 262 ? 10.43 14.758 -6.727 1 97.31 262 ILE A C 1
ATOM 1993 O O . ILE A 1 262 ? 10.539 15.453 -7.742 1 97.31 262 ILE A O 1
ATOM 1997 N N . ALA A 1 263 ? 10.922 15.078 -5.586 1 97.62 263 ALA A N 1
ATOM 1998 C CA . ALA A 1 263 ? 11.562 16.375 -5.379 1 97.62 263 ALA A CA 1
ATOM 1999 C C . ALA A 1 263 ? 13 16.359 -5.887 1 97.62 263 ALA A C 1
ATOM 2001 O O . ALA A 1 263 ? 13.656 17.406 -5.93 1 97.62 263 ALA A O 1
ATOM 2002 N N . GLY A 1 264 ? 13.539 15.211 -6.195 1 97.19 264 GLY A N 1
ATOM 2003 C CA . GLY A 1 264 ? 14.898 15.102 -6.695 1 97.19 264 GLY A CA 1
ATOM 2004 C C . GLY A 1 264 ? 15.945 15.25 -5.613 1 97.19 264 GLY A C 1
ATOM 2005 O O . GLY A 1 264 ? 17.031 15.789 -5.855 1 97.19 264 GLY A O 1
ATOM 2006 N N . ILE A 1 265 ? 15.664 14.852 -4.41 1 97.5 265 ILE A N 1
ATOM 2007 C CA . ILE A 1 265 ? 16.641 14.977 -3.336 1 97.5 265 ILE A CA 1
ATOM 2008 C C . ILE A 1 265 ? 17.016 13.594 -2.805 1 97.5 265 ILE A C 1
ATOM 2010 O O . ILE A 1 265 ? 16.266 12.633 -3.01 1 97.5 265 ILE A O 1
ATOM 2014 N N . HIS A 1 266 ? 18.203 13.477 -2.146 1 98.06 266 HIS A N 1
ATOM 2015 C CA . HIS A 1 266 ? 18.625 12.234 -1.507 1 98.06 266 HIS A CA 1
ATOM 2016 C C . HIS A 1 266 ? 17.703 11.883 -0.337 1 98.06 266 HIS A C 1
ATOM 2018 O O . HIS A 1 266 ? 17.031 12.75 0.211 1 98.06 266 HIS A O 1
ATOM 2024 N N . SER A 1 267 ? 17.688 10.578 -0.023 1 98.75 267 SER A N 1
ATOM 2025 C CA . SER A 1 267 ? 16.797 10.156 1.057 1 98.75 267 SER A CA 1
ATOM 2026 C C . SER A 1 267 ? 17.422 9.023 1.866 1 98.75 267 SER A C 1
ATOM 2028 O O . SER A 1 267 ? 18.25 8.273 1.355 1 98.75 267 SER A O 1
ATOM 2030 N N . ALA A 1 268 ? 17.125 9 3.107 1 98.81 268 ALA A N 1
ATOM 2031 C CA . ALA A 1 268 ? 17.453 7.902 4.016 1 98.81 268 ALA A CA 1
ATOM 2032 C C . ALA A 1 268 ? 16.188 7.266 4.586 1 98.81 268 ALA A C 1
ATOM 2034 O O . ALA A 1 268 ? 15.398 7.93 5.266 1 98.81 268 ALA A O 1
ATOM 2035 N N . PHE A 1 269 ? 16.031 6 4.285 1 98.88 269 PHE A N 1
ATOM 2036 C CA . PHE A 1 269 ? 14.867 5.238 4.734 1 98.88 269 PHE A CA 1
ATOM 2037 C C . PHE A 1 269 ? 15.141 4.574 6.078 1 98.88 269 PHE A C 1
ATOM 2039 O O . PHE A 1 269 ? 16.062 3.754 6.195 1 98.88 269 PHE A O 1
ATOM 2046 N N . ILE A 1 270 ? 14.32 4.949 7.078 1 98.88 270 ILE A N 1
ATOM 2047 C CA . ILE A 1 270 ? 14.375 4.301 8.383 1 98.88 270 ILE A CA 1
ATOM 2048 C C . ILE A 1 270 ? 13.461 3.074 8.383 1 98.88 270 ILE A C 1
ATOM 2050 O O . ILE A 1 270 ? 12.234 3.203 8.375 1 98.88 270 ILE A O 1
ATOM 2054 N N . THR A 1 271 ? 14.016 1.87 8.531 1 98.31 271 THR A N 1
ATOM 2055 C CA . THR A 1 271 ? 13.266 0.636 8.352 1 98.31 271 THR A CA 1
ATOM 2056 C C . THR A 1 271 ? 12.477 0.293 9.609 1 98.31 271 THR A C 1
ATOM 2058 O O . THR A 1 271 ? 11.469 -0.418 9.547 1 98.31 271 THR A O 1
ATOM 2061 N N . GLY A 1 272 ? 12.914 0.753 10.742 1 97.38 272 GLY A N 1
ATOM 2062 C CA . GLY A 1 272 ? 12.297 0.378 12.008 1 97.38 272 GLY A CA 1
ATOM 2063 C C . GLY A 1 272 ? 11.055 1.182 12.328 1 97.38 272 GLY A C 1
ATOM 2064 O O . GLY A 1 272 ? 10.539 1.124 13.453 1 97.38 272 GLY A O 1
ATOM 2065 N N . GLY A 1 273 ? 10.555 1.946 11.406 1 94.88 273 GLY A N 1
ATOM 2066 C CA . GLY A 1 273 ? 9.352 2.742 11.578 1 94.88 273 GLY A CA 1
ATOM 2067 C C . GLY A 1 273 ? 8.102 2.041 11.094 1 94.88 273 GLY A C 1
ATOM 2068 O O . GLY A 1 273 ? 7.82 0.908 11.492 1 94.88 273 GLY A O 1
ATOM 2069 N N . ILE A 1 274 ? 7.375 2.648 10.242 1 92.38 274 ILE A N 1
ATOM 2070 C CA . ILE A 1 274 ? 6.023 2.225 9.898 1 92.38 274 ILE A CA 1
ATOM 2071 C C . ILE A 1 274 ? 6.074 0.907 9.133 1 92.38 274 ILE A C 1
ATOM 2073 O O . ILE A 1 274 ? 5.105 0.142 9.133 1 92.38 274 ILE A O 1
ATOM 2077 N N . HIS A 1 275 ? 7.16 0.585 8.484 1 94.31 275 HIS A N 1
ATOM 2078 C CA . HIS A 1 275 ? 7.254 -0.623 7.672 1 94.31 275 HIS A CA 1
ATOM 2079 C C . HIS A 1 275 ? 7.945 -1.748 8.438 1 94.31 275 HIS A C 1
ATOM 2081 O O . HIS A 1 275 ? 8.258 -2.793 7.863 1 94.31 275 HIS A O 1
ATOM 2087 N N . ALA A 1 276 ? 8.195 -1.601 9.742 1 93.81 276 ALA A N 1
ATOM 2088 C CA . ALA A 1 276 ? 8.969 -2.562 10.516 1 93.81 276 ALA A CA 1
ATOM 2089 C C . ALA A 1 276 ? 8.359 -3.959 10.43 1 93.81 276 ALA A C 1
ATOM 2091 O O . ALA A 1 276 ? 9.055 -4.934 10.133 1 93.81 276 ALA A O 1
ATOM 2092 N N . THR A 1 277 ? 7.055 -4.027 10.656 1 88.5 277 THR A N 1
ATOM 2093 C CA . THR A 1 277 ? 6.383 -5.32 10.648 1 88.5 277 THR A CA 1
ATOM 2094 C C . THR A 1 277 ? 6.438 -5.953 9.258 1 88.5 277 THR A C 1
ATOM 2096 O O . THR A 1 277 ? 6.691 -7.152 9.125 1 88.5 277 THR A O 1
ATOM 2099 N N . GLU A 1 278 ? 6.219 -5.164 8.266 1 89.69 278 GLU A N 1
ATOM 2100 C CA . GLU A 1 278 ? 6.262 -5.66 6.891 1 89.69 278 GLU A CA 1
ATOM 2101 C C . GLU A 1 278 ? 7.648 -6.184 6.535 1 89.69 278 GLU A C 1
ATOM 2103 O O . GLU A 1 278 ? 7.789 -7.051 5.672 1 89.69 278 GLU A O 1
ATOM 2108 N N . LEU A 1 279 ? 8.625 -5.633 7.207 1 94.5 279 LEU A N 1
ATOM 2109 C CA . LEU A 1 279 ? 10.008 -6.016 6.938 1 94.5 279 LEU A CA 1
ATOM 2110 C C . LEU A 1 279 ? 10.461 -7.113 7.895 1 94.5 279 LEU A C 1
ATOM 2112 O O . LEU A 1 279 ? 11.641 -7.488 7.902 1 94.5 279 LEU A O 1
ATOM 2116 N N . GLY A 1 280 ? 9.586 -7.598 8.781 1 90.25 280 GLY A N 1
ATOM 2117 C CA . GLY A 1 280 ? 9.875 -8.688 9.703 1 90.25 280 GLY A CA 1
ATOM 2118 C C . GLY A 1 280 ? 10.719 -8.266 10.883 1 90.25 280 GLY A C 1
ATOM 2119 O O . GLY A 1 280 ? 11.453 -9.078 11.461 1 90.25 280 GLY A O 1
ATOM 2120 N N . LEU A 1 281 ? 10.664 -6.965 11.164 1 93.88 281 LEU A N 1
ATOM 2121 C CA . LEU A 1 281 ? 11.492 -6.453 12.25 1 93.88 281 LEU A CA 1
ATOM 2122 C C . LEU A 1 281 ? 10.711 -6.434 13.562 1 93.88 281 LEU A C 1
ATOM 2124 O O . LEU A 1 281 ? 9.555 -6.012 13.594 1 93.88 281 LEU A O 1
ATOM 2128 N N . SER A 1 282 ? 11.398 -6.84 14.68 1 91.31 282 SER A N 1
ATOM 2129 C CA . SER A 1 282 ? 10.703 -6.938 15.961 1 91.31 282 SER A CA 1
ATOM 2130 C C . SER A 1 282 ? 11.406 -6.102 17.031 1 91.31 282 SER A C 1
ATOM 2132 O O . SER A 1 282 ? 10.828 -5.836 18.078 1 91.31 282 SER A O 1
ATOM 2134 N N . ASN A 1 283 ? 12.695 -5.699 16.719 1 94.81 283 ASN A N 1
ATOM 2135 C CA . ASN A 1 283 ? 13.469 -4.977 17.734 1 94.81 283 ASN A CA 1
ATOM 2136 C C . ASN A 1 283 ? 13.984 -3.645 17.188 1 94.81 283 ASN A C 1
ATOM 2138 O O . ASN A 1 283 ? 14.289 -3.531 16 1 94.81 283 ASN A O 1
ATOM 2142 N N . PHE A 1 284 ? 14.094 -2.717 18.094 1 95.5 284 PHE A N 1
ATOM 2143 C CA . PHE A 1 284 ? 14.688 -1.436 17.734 1 95.5 284 PHE A CA 1
ATOM 2144 C C . PHE A 1 284 ? 16.125 -1.616 17.281 1 95.5 284 PHE A C 1
ATOM 2146 O O . PHE A 1 284 ? 16.906 -2.307 17.922 1 95.5 284 PHE A O 1
ATOM 2153 N N . GLY A 1 285 ? 16.453 -1.077 16.188 1 95.75 285 GLY A N 1
ATOM 2154 C CA . GLY A 1 285 ? 17.812 -1.106 15.703 1 95.75 285 GLY A CA 1
ATOM 2155 C C . GLY A 1 285 ? 18.141 -2.35 14.891 1 95.75 285 GLY A C 1
ATOM 2156 O O . GLY A 1 285 ? 19.25 -2.496 14.383 1 95.75 285 GLY A O 1
ATOM 2157 N N . GLU A 1 286 ? 17.172 -3.256 14.75 1 96.5 286 GLU A N 1
ATOM 2158 C CA . GLU A 1 286 ? 17.391 -4.449 13.938 1 96.5 286 GLU A CA 1
ATOM 2159 C C . GLU A 1 286 ? 17.578 -4.09 12.461 1 96.5 286 GLU A C 1
ATOM 2161 O O . GLU A 1 286 ? 16.859 -3.242 11.93 1 96.5 286 GLU A O 1
ATOM 2166 N N . VAL A 1 287 ? 18.578 -4.734 11.859 1 96.5 287 VAL A N 1
ATOM 2167 C CA . VAL A 1 287 ? 18.891 -4.438 10.469 1 96.5 287 VAL A CA 1
ATOM 2168 C C . VAL A 1 287 ? 18 -5.266 9.547 1 96.5 287 VAL A C 1
ATOM 2170 O O . VAL A 1 287 ? 17.922 -6.488 9.68 1 96.5 287 VAL A O 1
ATOM 2173 N N . ALA A 1 288 ? 17.344 -4.594 8.656 1 95.81 288 ALA A N 1
ATOM 2174 C CA . ALA A 1 288 ? 16.469 -5.281 7.695 1 95.81 288 ALA A CA 1
ATOM 2175 C C . ALA A 1 288 ? 17.297 -5.961 6.605 1 95.81 288 ALA A C 1
ATOM 2177 O O . ALA A 1 288 ? 18.359 -5.465 6.215 1 95.81 288 ALA A O 1
ATOM 2178 N N . ASP A 1 289 ? 16.781 -7.094 6.105 1 93.75 289 ASP A N 1
ATOM 2179 C CA . ASP A 1 289 ? 17.375 -7.742 4.941 1 93.75 289 ASP A CA 1
ATOM 2180 C C . ASP A 1 289 ? 17.25 -6.867 3.697 1 93.75 289 ASP A C 1
ATOM 2182 O O . ASP A 1 289 ? 16.156 -6.395 3.381 1 93.75 289 ASP A O 1
ATOM 2186 N N . SER A 1 290 ? 18.312 -6.695 3.01 1 93.44 290 SER A N 1
ATOM 2187 C CA . SER A 1 290 ? 18.344 -5.785 1.87 1 93.44 290 SER A CA 1
ATOM 2188 C C . SER A 1 290 ? 17.391 -6.238 0.775 1 93.44 290 SER A C 1
ATOM 2190 O O . SER A 1 290 ? 16.812 -5.41 0.067 1 93.44 290 SER A O 1
ATOM 2192 N N . SER A 1 291 ? 17.219 -7.484 0.613 1 91.5 291 SER A N 1
ATOM 2193 C CA . SER A 1 291 ? 16.328 -7.98 -0.432 1 91.5 291 SER A CA 1
ATOM 2194 C C . SER A 1 291 ? 14.875 -7.641 -0.127 1 91.5 291 SER A C 1
ATOM 2196 O O . SER A 1 291 ? 14.094 -7.355 -1.038 1 91.5 291 SER A O 1
ATOM 2198 N N . PHE A 1 292 ? 14.523 -7.668 1.191 1 93.56 292 PHE A N 1
ATOM 2199 C CA . PHE A 1 292 ? 13.164 -7.312 1.582 1 93.56 292 PHE A CA 1
ATOM 2200 C C . PHE A 1 292 ? 12.93 -5.816 1.416 1 93.56 292 PHE A C 1
ATOM 2202 O O . PHE A 1 292 ? 11.852 -5.391 1.007 1 93.56 292 PHE A O 1
ATOM 2209 N N . VAL A 1 293 ? 13.945 -5.055 1.677 1 95.81 293 VAL A N 1
ATOM 2210 C CA . VAL A 1 293 ? 13.836 -3.613 1.481 1 95.81 293 VAL A CA 1
ATOM 2211 C C . VAL A 1 293 ? 13.648 -3.305 -0.002 1 95.81 293 VAL A C 1
ATOM 2213 O O . VAL A 1 293 ? 12.797 -2.484 -0.367 1 95.81 293 VAL A O 1
ATOM 2216 N N . GLN A 1 294 ? 14.391 -3.99 -0.777 1 93 294 GLN A N 1
ATOM 2217 C CA . GLN A 1 294 ? 14.281 -3.797 -2.219 1 93 294 GLN A CA 1
ATOM 2218 C C . GLN A 1 294 ? 12.891 -4.168 -2.725 1 93 294 GLN A C 1
ATOM 2220 O O . GLN A 1 294 ? 12.32 -3.465 -3.561 1 93 294 GLN A O 1
ATOM 2225 N N . ALA A 1 295 ? 12.406 -5.246 -2.25 1 93.12 295 ALA A N 1
ATOM 2226 C CA . ALA A 1 295 ? 11.07 -5.691 -2.643 1 93.12 295 ALA A CA 1
ATOM 2227 C C . ALA A 1 295 ? 10.016 -4.664 -2.25 1 93.12 295 ALA A C 1
ATOM 2229 O O . ALA A 1 295 ? 9.133 -4.332 -3.049 1 93.12 295 ALA A O 1
ATOM 2230 N N . LEU A 1 296 ? 10.117 -4.184 -1.051 1 94.81 296 LEU A N 1
ATOM 2231 C CA . LEU A 1 296 ? 9.148 -3.201 -0.579 1 94.81 296 LEU A CA 1
ATOM 2232 C C . LEU A 1 296 ? 9.273 -1.896 -1.355 1 94.81 296 LEU A C 1
ATOM 2234 O O . LEU A 1 296 ? 8.266 -1.261 -1.68 1 94.81 296 LEU A O 1
ATOM 2238 N N . ALA A 1 297 ? 10.531 -1.478 -1.601 1 95.31 297 ALA A N 1
ATOM 2239 C CA . ALA A 1 297 ? 10.758 -0.28 -2.404 1 95.31 297 ALA A CA 1
ATOM 2240 C C . ALA A 1 297 ? 10.094 -0.404 -3.775 1 95.31 297 ALA A C 1
ATOM 2242 O O . ALA A 1 297 ? 9.461 0.54 -4.254 1 95.31 297 ALA A O 1
ATOM 2243 N N . SER A 1 298 ? 10.18 -1.556 -4.363 1 91.75 298 SER A N 1
ATOM 2244 C CA . SER A 1 298 ? 9.57 -1.82 -5.664 1 91.75 298 SER A CA 1
ATOM 2245 C C . SER A 1 298 ? 8.047 -1.797 -5.574 1 91.75 298 SER A C 1
ATOM 2247 O O . SER A 1 298 ? 7.375 -1.207 -6.422 1 91.75 298 SER A O 1
ATOM 2249 N N . LYS A 1 299 ? 7.582 -2.375 -4.559 1 90.75 299 LYS A N 1
ATOM 2250 C CA . LYS A 1 299 ? 6.141 -2.42 -4.332 1 90.75 299 LYS A CA 1
ATOM 2251 C C . LYS A 1 299 ? 5.555 -1.015 -4.238 1 90.75 299 LYS A C 1
ATOM 2253 O O . LYS A 1 299 ? 4.48 -0.746 -4.785 1 90.75 299 LYS A O 1
ATOM 2258 N N . TYR A 1 300 ? 6.262 -0.118 -3.625 1 94 300 TYR A N 1
ATOM 2259 C CA . TYR A 1 300 ? 5.754 1.226 -3.367 1 94 300 TYR A CA 1
ATOM 2260 C C . TYR A 1 300 ? 6.211 2.197 -4.449 1 94 300 TYR A C 1
ATOM 2262 O O . TYR A 1 300 ? 5.793 3.357 -4.469 1 94 300 TYR A O 1
ATOM 2270 N N . GLY A 1 301 ? 7.086 1.735 -5.363 1 93.06 301 GLY A N 1
ATOM 2271 C CA . GLY A 1 301 ? 7.648 2.641 -6.352 1 93.06 301 GLY A CA 1
ATOM 2272 C C . GLY A 1 301 ? 8.414 3.799 -5.734 1 93.06 301 GLY A C 1
ATOM 2273 O O . GLY A 1 301 ? 8.273 4.941 -6.172 1 93.06 301 GLY A O 1
ATOM 2274 N N . ALA A 1 302 ? 9.039 3.568 -4.664 1 96.88 302 ALA A N 1
ATOM 2275 C CA . ALA A 1 302 ? 9.828 4.539 -3.908 1 96.88 302 ALA A CA 1
ATOM 2276 C C . ALA A 1 302 ? 11.219 3.992 -3.598 1 96.88 302 ALA A C 1
ATOM 2278 O O . ALA A 1 302 ? 11.359 2.926 -2.992 1 96.88 302 ALA A O 1
ATOM 2279 N N . TYR A 1 303 ? 12.25 4.664 -3.975 1 96 303 TYR A N 1
ATOM 2280 C CA . TYR A 1 303 ? 13.594 4.105 -3.963 1 96 303 TYR A CA 1
ATOM 2281 C C . TYR A 1 303 ? 14.539 4.969 -3.131 1 96 303 TYR A C 1
ATOM 2283 O O . TYR A 1 303 ? 14.945 6.051 -3.566 1 96 303 TYR A O 1
ATOM 2291 N N . PRO A 1 304 ? 14.914 4.496 -1.973 1 98.31 304 PRO A N 1
ATOM 2292 C CA . PRO A 1 304 ? 15.781 5.289 -1.095 1 98.31 304 PRO A CA 1
ATOM 2293 C C . PRO A 1 304 ? 17.234 5.324 -1.576 1 98.31 304 PRO A C 1
ATOM 2295 O O . PRO A 1 304 ? 17.688 4.395 -2.244 1 98.31 304 PRO A O 1
ATOM 2298 N N . THR A 1 305 ? 17.938 6.457 -1.219 1 97.81 305 THR A N 1
ATOM 2299 C CA . THR A 1 305 ? 19.375 6.539 -1.418 1 97.81 305 THR A CA 1
ATOM 2300 C C . THR A 1 305 ? 20.109 5.723 -0.364 1 97.81 305 THR A C 1
ATOM 2302 O O . THR A 1 305 ? 21.047 4.973 -0.688 1 97.81 305 THR A O 1
ATOM 2305 N N . TYR A 1 306 ? 19.75 5.859 0.858 1 98.38 306 TYR A N 1
ATOM 2306 C CA . TYR A 1 306 ? 20.312 5.16 2.002 1 98.38 306 TYR A CA 1
ATOM 2307 C C . TYR A 1 306 ? 19.234 4.434 2.793 1 98.38 306 TYR A C 1
ATOM 2309 O O . TYR A 1 306 ? 18.062 4.82 2.754 1 98.38 306 TYR A O 1
ATOM 2317 N N . VAL A 1 307 ? 19.641 3.377 3.48 1 98.62 307 VAL A N 1
ATOM 2318 C CA . VAL A 1 307 ? 18.75 2.627 4.359 1 98.62 307 VAL A CA 1
ATOM 2319 C C . VAL A 1 307 ? 19.406 2.463 5.734 1 98.62 307 VAL A C 1
ATOM 2321 O O . VAL A 1 307 ? 20.578 2.113 5.832 1 98.62 307 VAL A O 1
ATOM 2324 N N . LEU A 1 308 ? 18.672 2.809 6.777 1 98.56 308 LEU A N 1
ATOM 2325 C CA . LEU A 1 308 ? 19.125 2.676 8.156 1 98.56 308 LEU A CA 1
ATOM 2326 C C . LEU A 1 308 ? 18.062 1.983 9.008 1 98.56 308 LEU A C 1
ATOM 2328 O O . LEU A 1 308 ? 16.859 2.152 8.766 1 98.56 308 LEU A O 1
ATOM 2332 N N . PRO A 1 309 ? 18.547 1.28 10.078 1 98.5 309 PRO A N 1
ATOM 2333 C CA . PRO A 1 309 ? 17.547 0.677 10.969 1 98.5 309 PRO A CA 1
ATOM 2334 C C . PRO A 1 309 ? 16.781 1.714 11.789 1 98.5 309 PRO A C 1
ATOM 2336 O O . PRO A 1 309 ? 15.594 1.545 12.055 1 98.5 309 PRO A O 1
ATOM 2339 N N . ALA A 1 310 ? 17.469 2.736 12.227 1 98.62 310 ALA A N 1
ATOM 2340 C CA . ALA A 1 310 ? 16.922 3.775 13.102 1 98.62 310 ALA A CA 1
ATOM 2341 C C . ALA A 1 310 ? 17.703 5.082 12.938 1 98.62 310 ALA A C 1
ATOM 2343 O O . ALA A 1 310 ? 18.781 5.105 12.344 1 98.62 310 ALA A O 1
ATOM 2344 N N . PHE A 1 311 ? 17.078 6.18 13.359 1 98.69 311 PHE A N 1
ATOM 2345 C CA . PHE A 1 311 ? 17.75 7.473 13.391 1 98.69 311 PHE A CA 1
ATOM 2346 C C . PHE A 1 311 ? 18.703 7.566 14.57 1 98.69 311 PHE A C 1
ATOM 2348 O O . PHE A 1 311 ? 18.406 8.219 15.57 1 98.69 311 PHE A O 1
ATOM 2355 N N . THR A 1 312 ? 19.828 6.918 14.445 1 98.5 312 THR A N 1
ATOM 2356 C CA . THR A 1 312 ? 20.875 6.871 15.461 1 98.5 312 THR A CA 1
ATOM 2357 C C . THR A 1 312 ? 22.219 7.27 14.867 1 98.5 312 THR A C 1
ATOM 2359 O O . THR A 1 312 ? 22.406 7.238 13.648 1 98.5 312 THR A O 1
ATOM 2362 N N . TRP A 1 313 ? 23.141 7.566 15.836 1 98 313 TRP A N 1
ATOM 2363 C CA . TRP A 1 313 ? 24.438 8.047 15.375 1 98 313 TRP A CA 1
ATOM 2364 C C . TRP A 1 313 ? 25.359 6.875 15.039 1 98 313 TRP A C 1
ATOM 2366 O O . TRP A 1 313 ? 25.562 5.98 15.867 1 98 313 TRP A O 1
ATOM 2376 N N . MET B 1 1 ? -39.875 11.391 -26.328 1 22.61 1 MET B N 1
ATOM 2377 C CA . MET B 1 1 ? -39.875 10.969 -24.938 1 22.61 1 MET B CA 1
ATOM 2378 C C . MET B 1 1 ? -38.531 10.367 -24.547 1 22.61 1 MET B C 1
ATOM 2380 O O . MET B 1 1 ? -38.188 9.266 -24.984 1 22.61 1 MET B O 1
ATOM 2384 N N . VAL B 1 2 ? -37.469 11.172 -24.328 1 26.02 2 VAL B N 1
ATOM 2385 C CA . VAL B 1 2 ? -36.062 10.773 -24.234 1 26.02 2 VAL B CA 1
ATOM 2386 C C . VAL B 1 2 ? -35.844 9.938 -22.969 1 26.02 2 VAL B C 1
ATOM 2388 O O . VAL B 1 2 ? -36.25 10.344 -21.875 1 26.02 2 VAL B O 1
ATOM 2391 N N . PRO B 1 3 ? -35.625 8.727 -23.109 1 25.86 3 PRO B N 1
ATOM 2392 C CA . PRO B 1 3 ? -35.562 7.926 -21.875 1 25.86 3 PRO B CA 1
ATOM 2393 C C . PRO B 1 3 ? -34.531 8.461 -20.875 1 25.86 3 PRO B C 1
ATOM 2395 O O . PRO B 1 3 ? -33.438 8.844 -21.281 1 25.86 3 PRO B O 1
ATOM 2398 N N . ARG B 1 4 ? -35.031 9.039 -19.75 1 26.97 4 ARG B N 1
ATOM 2399 C CA . ARG B 1 4 ? -34.25 9.602 -18.656 1 26.97 4 ARG B CA 1
ATOM 2400 C C . ARG B 1 4 ? -33.25 8.57 -18.094 1 26.97 4 ARG B C 1
ATOM 2402 O O . ARG B 1 4 ? -33.656 7.484 -17.688 1 26.97 4 ARG B O 1
ATOM 2409 N N . CYS B 1 5 ? -32.094 8.469 -18.609 1 27.03 5 CYS B N 1
ATOM 2410 C CA . CYS B 1 5 ? -30.969 7.633 -18.156 1 27.03 5 CYS B CA 1
ATOM 2411 C C . CYS B 1 5 ? -30.828 7.703 -16.641 1 27.03 5 CYS B C 1
ATOM 2413 O O . CYS B 1 5 ? -30.578 8.773 -16.094 1 27.03 5 CYS B O 1
ATOM 2415 N N . SER B 1 6 ? -31.516 6.973 -15.906 1 28.14 6 SER B N 1
ATOM 2416 C CA . SER B 1 6 ? -31.375 6.805 -14.461 1 28.14 6 SER B CA 1
ATOM 2417 C C . SER B 1 6 ? -29.906 6.707 -14.055 1 28.14 6 SER B C 1
ATOM 2419 O O . SER B 1 6 ? -29.188 5.797 -14.492 1 28.14 6 SER B O 1
ATOM 2421 N N . ILE B 1 7 ? -29.172 7.766 -14 1 30.34 7 ILE B N 1
ATOM 2422 C CA . ILE B 1 7 ? -27.875 7.793 -13.328 1 30.34 7 ILE B CA 1
ATOM 2423 C C . ILE B 1 7 ? -27.953 7.016 -12.016 1 30.34 7 ILE B C 1
ATOM 2425 O O . ILE B 1 7 ? -28.734 7.371 -11.125 1 30.34 7 ILE B O 1
ATOM 2429 N N . SER B 1 8 ? -27.891 5.707 -12.008 1 31.58 8 SER B N 1
ATOM 2430 C CA . SER B 1 8 ? -27.688 4.891 -10.82 1 31.58 8 SER B CA 1
ATOM 2431 C C . SER B 1 8 ? -26.719 5.559 -9.852 1 31.58 8 SER B C 1
ATOM 2433 O O . SER B 1 8 ? -25.578 5.871 -10.219 1 31.58 8 SER B O 1
ATOM 2435 N N . SER B 1 9 ? -27.109 6.383 -9.016 1 34.03 9 SER B N 1
ATOM 2436 C CA . SER B 1 9 ? -26.375 6.992 -7.906 1 34.03 9 SER B CA 1
ATOM 2437 C C . SER B 1 9 ? -25.391 6.008 -7.285 1 34.03 9 SER B C 1
ATOM 2439 O O . SER B 1 9 ? -25.781 4.918 -6.859 1 34.03 9 SER B O 1
ATOM 2441 N N . ASN B 1 10 ? -24.281 5.703 -7.734 1 36.69 10 ASN B N 1
ATOM 2442 C CA . ASN B 1 10 ? -23.156 4.973 -7.137 1 36.69 10 ASN B CA 1
ATOM 2443 C C . ASN B 1 10 ? -23.094 5.195 -5.629 1 36.69 10 ASN B C 1
ATOM 2445 O O . ASN B 1 10 ? -22.516 6.184 -5.168 1 36.69 10 ASN B O 1
ATOM 2449 N N . GLU B 1 11 ? -24.156 5.012 -4.938 1 39.28 11 GLU B N 1
ATOM 2450 C CA . GLU B 1 11 ? -24.141 4.98 -3.479 1 39.28 11 GLU B CA 1
ATOM 2451 C C . GLU B 1 11 ? -22.828 4.395 -2.957 1 39.28 11 GLU B C 1
ATOM 2453 O O . GLU B 1 11 ? -22.422 3.311 -3.377 1 39.28 11 GLU B O 1
ATOM 2458 N N . VAL B 1 12 ? -21.844 5.117 -2.719 1 46.19 12 VAL B N 1
ATOM 2459 C CA . VAL B 1 12 ? -20.688 4.633 -1.979 1 46.19 12 VAL B CA 1
ATOM 2460 C C . VAL B 1 12 ? -21.125 3.533 -1.01 1 46.19 12 VAL B C 1
ATOM 2462 O O . VAL B 1 12 ? -21.891 3.781 -0.085 1 46.19 12 VAL B O 1
ATOM 2465 N N . GLN B 1 13 ? -21.438 2.357 -1.467 1 53 13 GLN B N 1
ATOM 2466 C CA . GLN B 1 13 ? -21.922 1.187 -0.746 1 53 13 GLN B CA 1
ATOM 2467 C C . GLN B 1 13 ? -20.984 0.808 0.39 1 53 13 GLN B C 1
ATOM 2469 O O . GLN B 1 13 ? -19.812 0.515 0.156 1 53 13 GLN B O 1
ATOM 2474 N N . LEU B 1 14 ? -21.281 1.187 1.583 1 73.94 14 LEU B N 1
ATOM 2475 C CA . LEU B 1 14 ? -20.75 0.685 2.848 1 73.94 14 LEU B CA 1
ATOM 2476 C C . LEU B 1 14 ? -20.781 -0.839 2.879 1 73.94 14 LEU B C 1
ATOM 2478 O O . LEU B 1 14 ? -21.75 -1.461 2.447 1 73.94 14 LEU B O 1
ATOM 2482 N N . PHE B 1 15 ? -19.688 -1.433 3.018 1 92.56 15 PHE B N 1
ATOM 2483 C CA . PHE B 1 15 ? -19.625 -2.877 3.211 1 92.56 15 PHE B CA 1
ATOM 2484 C C . PHE B 1 15 ? -20.516 -3.299 4.379 1 92.56 15 PHE B C 1
ATOM 2486 O O . PHE B 1 15 ? -20.891 -2.469 5.207 1 92.56 15 PHE B O 1
ATOM 2493 N N . LYS B 1 16 ? -21.109 -4.539 4.332 1 95.38 16 LYS B N 1
ATOM 2494 C CA . LYS B 1 16 ? -21.797 -5.156 5.457 1 95.38 16 LYS B CA 1
ATOM 2495 C C . LYS B 1 16 ? -20.859 -6.027 6.281 1 95.38 16 LYS B C 1
ATOM 2497 O O . LYS B 1 16 ? -20.125 -6.852 5.727 1 95.38 16 LYS B O 1
ATOM 2502 N N . SER B 1 17 ? -20.859 -5.789 7.578 1 96.06 17 SER B N 1
ATOM 2503 C CA . SER B 1 17 ? -20 -6.566 8.469 1 96.06 17 SER B CA 1
ATOM 2504 C C . SER B 1 17 ? -20.75 -7.75 9.07 1 96.06 17 SER B C 1
ATOM 2506 O O . SER B 1 17 ? -21.859 -7.59 9.586 1 96.06 17 SER B O 1
ATOM 2508 N N . PHE B 1 18 ? -20.188 -8.922 8.93 1 96.5 18 PHE B N 1
ATOM 2509 C CA . PHE B 1 18 ? -20.734 -10.133 9.523 1 96.5 18 PHE B CA 1
ATOM 2510 C C . PHE B 1 18 ? -19.688 -10.859 10.359 1 96.5 18 PHE B C 1
ATOM 2512 O O . PHE B 1 18 ? -18.5 -10.57 10.258 1 96.5 18 PHE B O 1
ATOM 2519 N N . THR B 1 19 ? -20.125 -11.797 11.203 1 94.69 19 THR B N 1
ATOM 2520 C CA . THR B 1 19 ? -19.188 -12.523 12.047 1 94.69 19 THR B CA 1
ATOM 2521 C C . THR B 1 19 ? -18.844 -13.883 11.438 1 94.69 19 THR B C 1
ATOM 2523 O O . THR B 1 19 ? -17.906 -14.547 11.867 1 94.69 19 THR B O 1
ATOM 2526 N N . GLY B 1 20 ? -19.656 -14.25 10.414 1 96.88 20 GLY B N 1
ATOM 2527 C CA . GLY B 1 20 ? -19.406 -15.547 9.812 1 96.88 20 GLY B CA 1
ATOM 2528 C C . GLY B 1 20 ? -20 -15.688 8.422 1 96.88 20 GLY B C 1
ATOM 2529 O O . GLY B 1 20 ? -20.906 -14.938 8.055 1 96.88 20 GLY B O 1
ATOM 2530 N N . ILE B 1 21 ? -19.594 -16.688 7.723 1 97.56 21 ILE B N 1
ATOM 2531 C CA . ILE B 1 21 ? -19.953 -16.984 6.344 1 97.56 21 ILE B CA 1
ATOM 2532 C C . ILE B 1 21 ? -21.438 -17.328 6.254 1 97.56 21 ILE B C 1
ATOM 2534 O O . ILE B 1 21 ? -22.094 -17.016 5.254 1 97.56 21 ILE B O 1
ATOM 2538 N N . GLN B 1 22 ? -21.953 -17.906 7.309 1 97.75 22 GLN B N 1
ATOM 2539 C CA . GLN B 1 22 ? -23.344 -18.328 7.32 1 97.75 22 GLN B CA 1
ATOM 2540 C C . GLN B 1 22 ? -24.281 -17.156 6.996 1 97.75 22 GLN B C 1
ATOM 2542 O O . GLN B 1 22 ? -25.234 -17.312 6.246 1 97.75 22 GLN B O 1
ATOM 2547 N N . ARG B 1 23 ? -23.953 -16.047 7.578 1 96.94 23 ARG B N 1
ATOM 2548 C CA . ARG B 1 23 ? -24.812 -14.883 7.383 1 96.94 23 ARG B CA 1
ATOM 2549 C C . ARG B 1 23 ? -24.797 -14.438 5.922 1 96.94 23 ARG B C 1
ATOM 2551 O O . ARG B 1 23 ? -25.828 -14.016 5.391 1 96.94 23 ARG B O 1
ATOM 2558 N N . ILE B 1 24 ? -23.641 -14.562 5.258 1 97.38 24 ILE B N 1
ATOM 2559 C CA . ILE B 1 24 ? -23.562 -14.219 3.844 1 97.38 24 ILE B CA 1
ATOM 2560 C C . ILE B 1 24 ? -24.406 -15.188 3.021 1 97.38 24 ILE B C 1
ATOM 2562 O O . ILE B 1 24 ? -25.188 -14.773 2.176 1 97.38 24 ILE B O 1
ATOM 2566 N N . ALA B 1 25 ? -24.234 -16.453 3.318 1 95.31 25 ALA B N 1
ATOM 2567 C CA . ALA B 1 25 ? -24.953 -17.484 2.586 1 95.31 25 ALA B CA 1
ATOM 2568 C C . ALA B 1 25 ? -26.469 -17.328 2.76 1 95.31 25 ALA B C 1
ATOM 2570 O O . ALA B 1 25 ? -27.234 -17.672 1.859 1 95.31 25 ALA B O 1
ATOM 2571 N N . GLU B 1 26 ? -26.844 -16.859 3.92 1 93.19 26 GLU B N 1
ATOM 2572 C CA . GLU B 1 26 ? -28.25 -16.641 4.211 1 93.19 26 GLU B CA 1
ATOM 2573 C C . GLU B 1 26 ? -28.781 -15.391 3.512 1 93.19 26 GLU B C 1
ATOM 2575 O O . GLU B 1 26 ? -29.969 -15.32 3.174 1 93.19 26 GLU B O 1
ATOM 2580 N N . THR B 1 27 ? -27.969 -14.414 3.436 1 90.81 27 THR B N 1
ATOM 2581 C CA . THR B 1 27 ? -28.344 -13.148 2.814 1 90.81 27 THR B CA 1
ATOM 2582 C C . THR B 1 27 ? -28.531 -13.312 1.311 1 90.81 27 THR B C 1
ATOM 2584 O O . THR B 1 27 ? -29.469 -12.75 0.728 1 90.81 27 THR B O 1
ATOM 2587 N N . ARG B 1 28 ? -27.656 -14.086 0.715 1 91 28 ARG B N 1
ATOM 2588 C CA . ARG B 1 28 ? -27.703 -14.336 -0.721 1 91 28 ARG B CA 1
ATOM 2589 C C . ARG B 1 28 ? -27.141 -15.711 -1.054 1 91 28 ARG B C 1
ATOM 2591 O O . ARG B 1 28 ? -26.047 -16.062 -0.607 1 91 28 ARG B O 1
ATOM 2598 N N . ALA B 1 29 ? -27.891 -16.406 -1.871 1 92.75 29 ALA B N 1
ATOM 2599 C CA . ALA B 1 29 ? -27.453 -17.734 -2.26 1 92.75 29 ALA B CA 1
ATOM 2600 C C . ALA B 1 29 ? -26.516 -17.688 -3.463 1 92.75 29 ALA B C 1
ATOM 2602 O O . ALA B 1 29 ? -26.938 -17.953 -4.594 1 92.75 29 ALA B O 1
ATOM 2603 N N . PHE B 1 30 ? -25.312 -17.406 -3.219 1 97.81 30 PHE B N 1
ATOM 2604 C CA . PHE B 1 30 ? -24.312 -17.438 -4.289 1 97.81 30 PHE B CA 1
ATOM 2605 C C . PHE B 1 30 ? -24.109 -18.859 -4.797 1 97.81 30 PHE B C 1
ATOM 2607 O O . PHE B 1 30 ? -23.938 -19.797 -4.004 1 97.81 30 PHE B O 1
ATOM 2614 N N . LYS B 1 31 ? -24.062 -19.016 -6.043 1 98.31 31 LYS B N 1
ATOM 2615 C CA . LYS B 1 31 ? -23.891 -20.328 -6.656 1 98.31 31 LYS B CA 1
ATOM 2616 C C . LYS B 1 31 ? -22.422 -20.766 -6.609 1 98.31 31 LYS B C 1
ATOM 2618 O O . LYS B 1 31 ? -22.125 -21.969 -6.551 1 98.31 31 LYS B O 1
ATOM 2623 N N . ALA B 1 32 ? -21.484 -19.828 -6.672 1 98.75 32 ALA B N 1
ATOM 2624 C CA . ALA B 1 32 ? -20.062 -20.156 -6.688 1 98.75 32 ALA B CA 1
ATOM 2625 C C . ALA B 1 32 ? -19.281 -19.25 -5.742 1 98.75 32 ALA B C 1
ATOM 2627 O O . ALA B 1 32 ? -19.547 -18.062 -5.648 1 98.75 32 ALA B O 1
ATOM 2628 N N . TRP B 1 33 ? -18.375 -19.844 -5.062 1 98.88 33 TRP B N 1
ATOM 2629 C CA . TRP B 1 33 ? -17.453 -19.172 -4.152 1 98.88 33 TRP B CA 1
ATOM 2630 C C . TRP B 1 33 ? -16.016 -19.297 -4.625 1 98.88 33 TRP B C 1
ATOM 2632 O O . TRP B 1 33 ? -15.508 -20.422 -4.777 1 98.88 33 TRP B O 1
ATOM 2642 N N . PHE B 1 34 ? -15.367 -18.203 -4.949 1 98.88 34 PHE B N 1
ATOM 2643 C CA . PHE B 1 34 ? -13.953 -18.156 -5.312 1 98.88 34 PHE B CA 1
ATOM 2644 C C . PHE B 1 34 ? -13.094 -17.828 -4.102 1 98.88 34 PHE B C 1
ATOM 2646 O O . PHE B 1 34 ? -13.164 -16.719 -3.566 1 98.88 34 PHE B O 1
ATOM 2653 N N . LEU B 1 35 ? -12.266 -18.75 -3.705 1 98.88 35 LEU B N 1
ATOM 2654 C CA . LEU B 1 35 ? -11.656 -18.688 -2.381 1 98.88 35 LEU B CA 1
ATOM 2655 C C . LEU B 1 35 ? -10.141 -18.531 -2.484 1 98.88 35 LEU B C 1
ATOM 2657 O O . LEU B 1 35 ? -9.461 -19.375 -3.078 1 98.88 35 LEU B O 1
ATOM 2661 N N . ASP B 1 36 ? -9.617 -17.438 -1.928 1 98.5 36 ASP B N 1
ATOM 2662 C CA . ASP B 1 36 ? -8.188 -17.375 -1.629 1 98.5 36 ASP B CA 1
ATOM 2663 C C . ASP B 1 36 ? -7.801 -18.438 -0.603 1 98.5 36 ASP B C 1
ATOM 2665 O O . ASP B 1 36 ? -8.648 -18.922 0.155 1 98.5 36 ASP B O 1
ATOM 2669 N N . GLN B 1 37 ? -6.559 -18.797 -0.621 1 96.31 37 GLN B N 1
ATOM 2670 C CA . GLN B 1 37 ? -6.207 -19.859 0.308 1 96.31 37 GLN B CA 1
ATOM 2671 C C . GLN B 1 37 ? -5.363 -19.328 1.465 1 96.31 37 GLN B C 1
ATOM 2673 O O . GLN B 1 37 ? -5.773 -19.406 2.625 1 96.31 37 GLN B O 1
ATOM 2678 N N . PHE B 1 38 ? -4.188 -18.734 1.168 1 93.38 38 PHE B N 1
ATOM 2679 C CA . PHE B 1 38 ? -3.285 -18.266 2.213 1 93.38 38 PHE B CA 1
ATOM 2680 C C . PHE B 1 38 ? -3.861 -17.047 2.928 1 93.38 38 PHE B C 1
ATOM 2682 O O . PHE B 1 38 ? -4.215 -16.062 2.287 1 93.38 38 PHE B O 1
ATOM 2689 N N . GLY B 1 39 ? -3.986 -17.141 4.207 1 94.81 39 GLY B N 1
ATOM 2690 C CA . GLY B 1 39 ? -4.559 -16.062 4.996 1 94.81 39 GLY B CA 1
ATOM 2691 C C . GLY B 1 39 ? -6.066 -16.156 5.137 1 94.81 39 GLY B C 1
ATOM 2692 O O . GLY B 1 39 ? -6.672 -15.414 5.906 1 94.81 39 GLY B O 1
ATOM 2693 N N . VAL B 1 40 ? -6.645 -17.125 4.41 1 98.25 40 VAL B N 1
ATOM 2694 C CA . VAL B 1 40 ? -8.094 -17.312 4.438 1 98.25 40 VAL B CA 1
ATOM 2695 C C . VAL B 1 40 ? -8.422 -18.719 4.918 1 98.25 40 VAL B C 1
ATOM 2697 O O . VAL B 1 40 ? -9.016 -18.891 5.988 1 98.25 40 VAL B O 1
ATOM 2700 N N . LEU B 1 41 ? -7.926 -19.719 4.219 1 98.44 41 LEU B N 1
ATOM 2701 C CA . LEU B 1 41 ? -8.211 -21.109 4.566 1 98.44 41 LEU B CA 1
ATOM 2702 C C . LEU B 1 41 ? -7.133 -21.672 5.488 1 98.44 41 LEU B C 1
ATOM 2704 O O . LEU B 1 41 ? -7.426 -22.469 6.379 1 98.44 41 LEU B O 1
ATOM 2708 N N . HIS B 1 42 ? -5.906 -21.25 5.227 1 96.69 42 HIS B N 1
ATOM 2709 C CA . HIS B 1 42 ? -4.797 -21.781 6.004 1 96.69 42 HIS B CA 1
ATOM 2710 C C . HIS B 1 42 ? -3.658 -20.781 6.102 1 96.69 42 HIS B C 1
ATOM 2712 O O . HIS B 1 42 ? -3.666 -19.75 5.41 1 96.69 42 HIS B O 1
ATOM 2718 N N . ASP B 1 43 ? -2.625 -21.031 6.953 1 92.5 43 ASP B N 1
ATOM 2719 C CA . ASP B 1 43 ? -1.49 -20.141 7.145 1 92.5 43 ASP B CA 1
ATOM 2720 C C . ASP B 1 43 ? -0.22 -20.719 6.523 1 92.5 43 ASP B C 1
ATOM 2722 O O . ASP B 1 43 ? 0.887 -20.266 6.832 1 92.5 43 ASP B O 1
ATOM 2726 N N . GLY B 1 44 ? -0.389 -21.75 5.68 1 90.38 44 GLY B N 1
ATOM 2727 C CA . GLY B 1 44 ? 0.739 -22.438 5.059 1 90.38 44 GLY B CA 1
ATOM 2728 C C . GLY B 1 44 ? 1.118 -23.719 5.762 1 90.38 44 GLY B C 1
ATOM 2729 O O . GLY B 1 44 ? 1.699 -24.625 5.148 1 90.38 44 GLY B O 1
ATOM 2730 N N . LYS B 1 45 ? 0.676 -23.891 7.086 1 91.88 45 LYS B N 1
ATOM 2731 C CA . LYS B 1 45 ? 1.057 -25.047 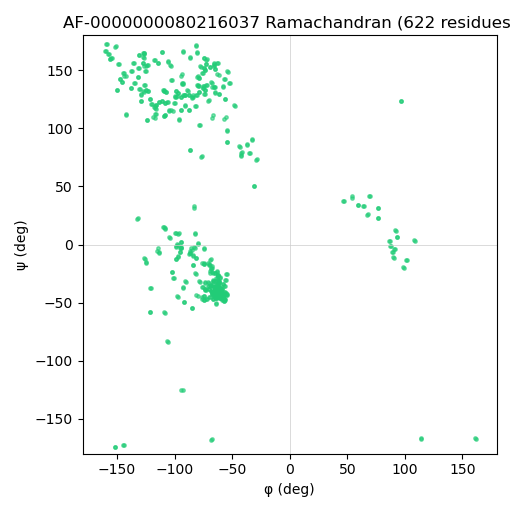7.879 1 91.88 45 LYS B CA 1
ATOM 2732 C C . LYS B 1 45 ? -0.173 -25.828 8.344 1 91.88 45 LYS B C 1
ATOM 2734 O O . LYS B 1 45 ? -0.127 -27.047 8.477 1 91.88 45 LYS B O 1
ATOM 2739 N N . GLN B 1 46 ? -1.101 -25.141 8.633 1 95.69 46 GLN B N 1
ATOM 2740 C CA . GLN B 1 46 ? -2.33 -25.75 9.125 1 95.69 46 GLN B CA 1
ATOM 2741 C C . GLN B 1 46 ? -3.551 -24.922 8.727 1 95.69 46 GLN B C 1
ATOM 2743 O O . GLN B 1 46 ? -3.449 -23.719 8.5 1 95.69 46 GLN B O 1
ATOM 2748 N N . PRO B 1 47 ? -4.707 -25.594 8.648 1 97.94 47 PRO B N 1
ATOM 2749 C CA . PRO B 1 47 ? -5.941 -24.844 8.43 1 97.94 47 PRO B CA 1
ATOM 2750 C C . PRO B 1 47 ? -6.246 -23.859 9.555 1 97.94 47 PRO B C 1
ATOM 2752 O O . PRO B 1 47 ? -5.934 -24.125 10.719 1 97.94 47 PRO B O 1
ATOM 2755 N N . TYR B 1 48 ? -6.824 -22.75 9.18 1 97.94 48 TYR B N 1
ATOM 2756 C CA . TYR B 1 48 ? -7.348 -21.875 10.234 1 97.94 48 TYR B CA 1
ATOM 2757 C C . TYR B 1 48 ? -8.508 -22.547 10.969 1 97.94 48 TYR B C 1
ATOM 2759 O O . TYR B 1 48 ? -9.219 -23.375 10.391 1 97.94 48 TYR B O 1
ATOM 2767 N N . PRO B 1 49 ? -8.75 -22.141 12.297 1 97.94 49 PRO B N 1
ATOM 2768 C CA . PRO B 1 49 ? -9.891 -22.688 13.031 1 97.94 49 PRO B CA 1
ATOM 2769 C C . PRO B 1 49 ? -11.219 -22.469 12.32 1 97.94 49 PRO B C 1
ATOM 2771 O O . PRO B 1 49 ? -11.516 -21.344 11.891 1 97.94 49 PRO B O 1
ATOM 2774 N N . GLY B 1 50 ? -11.984 -23.562 12.086 1 98.25 50 GLY B N 1
ATOM 2775 C CA . GLY B 1 50 ? -13.32 -23.469 11.531 1 98.25 50 GLY B CA 1
ATOM 2776 C C . GLY B 1 50 ? -13.344 -23.516 10.008 1 98.25 50 GLY B C 1
ATOM 2777 O O . GLY B 1 50 ? -14.406 -23.672 9.406 1 98.25 50 GLY B O 1
ATOM 2778 N N . ALA B 1 51 ? -12.227 -23.422 9.312 1 98.69 51 ALA B N 1
ATOM 2779 C CA . ALA B 1 51 ? -12.18 -23.328 7.852 1 98.69 51 ALA B CA 1
ATOM 2780 C C . ALA B 1 51 ? -12.727 -24.578 7.199 1 98.69 51 ALA B C 1
ATOM 2782 O O . ALA B 1 51 ? -13.555 -24.516 6.289 1 98.69 51 ALA B O 1
ATOM 2783 N N . ILE B 1 52 ? -12.281 -25.703 7.73 1 98.69 52 ILE B N 1
ATOM 2784 C CA . ILE B 1 52 ? -12.672 -26.969 7.141 1 98.69 52 ILE B CA 1
ATOM 2785 C C . ILE B 1 52 ? -14.188 -27.156 7.273 1 98.69 52 ILE B C 1
ATOM 2787 O O . ILE B 1 52 ? -14.867 -27.453 6.289 1 98.69 52 ILE B O 1
ATOM 2791 N N . SER B 1 53 ? -14.711 -26.984 8.484 1 98.56 53 SER B N 1
ATOM 2792 C CA . SER B 1 53 ? -16.141 -27.172 8.703 1 98.56 53 SER B CA 1
ATOM 2793 C C . SER B 1 53 ? -16.953 -26.172 7.902 1 98.56 53 SER B C 1
ATOM 2795 O O . SER B 1 53 ? -18.062 -26.469 7.445 1 98.56 53 SER B O 1
ATOM 2797 N N . THR B 1 54 ? -16.438 -24.969 7.727 1 98.75 54 THR B N 1
ATOM 2798 C CA . THR B 1 54 ? -17.141 -23.938 6.949 1 98.75 54 THR B CA 1
ATOM 2799 C C . THR B 1 54 ? -17.266 -24.375 5.488 1 98.75 54 THR B C 1
ATOM 2801 O O . THR B 1 54 ? -18.328 -24.219 4.879 1 98.75 54 THR B O 1
ATOM 2804 N N . LEU B 1 55 ? -16.219 -24.922 4.941 1 98.75 55 LEU B N 1
ATOM 2805 C CA . LEU B 1 55 ? -16.281 -25.438 3.578 1 98.75 55 LEU B CA 1
ATOM 2806 C C . LEU B 1 55 ? -17.344 -26.531 3.455 1 98.75 55 LEU B C 1
ATOM 2808 O O . LEU B 1 55 ? -18.094 -26.562 2.479 1 98.75 55 LEU B O 1
ATOM 2812 N N . GLU B 1 56 ? -17.406 -27.359 4.414 1 98.38 56 GLU B N 1
ATOM 2813 C CA . GLU B 1 56 ? -18.406 -28.438 4.418 1 98.38 56 GLU B CA 1
ATOM 2814 C C . GLU B 1 56 ? -19.812 -27.875 4.465 1 98.38 56 GLU B C 1
ATOM 2816 O O . GLU B 1 56 ? -20.703 -28.344 3.746 1 98.38 56 GLU B O 1
ATOM 2821 N N . ASN B 1 57 ? -19.984 -26.922 5.32 1 98.38 57 ASN B N 1
ATOM 2822 C CA . ASN B 1 57 ? -21.281 -26.281 5.422 1 98.38 57 ASN B CA 1
ATOM 2823 C C . ASN B 1 57 ? -21.703 -25.625 4.109 1 98.38 57 ASN B C 1
ATOM 2825 O O . ASN B 1 57 ? -22.844 -25.719 3.688 1 98.38 57 ASN B O 1
ATOM 2829 N N . LEU B 1 58 ? -20.781 -24.984 3.43 1 98.06 58 LEU B N 1
ATOM 2830 C CA . LEU B 1 58 ? -21.062 -24.359 2.141 1 98.06 58 LEU B CA 1
ATOM 2831 C C . LEU B 1 58 ? -21.422 -25.406 1.099 1 98.06 58 LEU B C 1
ATOM 2833 O O . LEU B 1 58 ? -22.359 -25.219 0.321 1 98.06 58 LEU B O 1
ATOM 2837 N N . ALA B 1 59 ? -20.688 -26.453 1.106 1 97.56 59 ALA B N 1
ATOM 2838 C CA . ALA B 1 59 ? -20.969 -27.547 0.174 1 97.56 59 ALA B CA 1
ATOM 2839 C C . ALA B 1 59 ? -22.375 -28.094 0.385 1 97.56 59 ALA B C 1
ATOM 2841 O O . ALA B 1 59 ? -23.078 -28.391 -0.58 1 97.56 59 ALA B O 1
ATOM 2842 N N . ASN B 1 60 ? -22.734 -28.219 1.609 1 96.94 60 ASN B N 1
ATOM 2843 C CA . ASN B 1 60 ? -24.047 -28.734 1.957 1 96.94 60 ASN B CA 1
ATOM 2844 C C . ASN B 1 60 ? -25.172 -27.828 1.447 1 96.94 60 ASN B C 1
ATOM 2846 O O . ASN B 1 60 ? -26.297 -28.281 1.258 1 96.94 60 ASN B O 1
ATOM 2850 N N . LEU B 1 61 ? -24.859 -26.578 1.238 1 96.69 61 LEU B N 1
ATOM 2851 C CA . LEU B 1 61 ? -25.828 -25.641 0.689 1 96.69 61 LEU B CA 1
ATOM 2852 C C . LEU B 1 61 ? -25.844 -25.719 -0.834 1 96.69 61 LEU B C 1
ATOM 2854 O O . LEU B 1 61 ? -26.625 -25.016 -1.479 1 96.69 61 LEU B O 1
ATOM 2858 N N . GLY B 1 62 ? -24.938 -26.516 -1.396 1 96.56 62 GLY B N 1
ATOM 2859 C CA . GLY B 1 62 ? -24.906 -26.672 -2.84 1 96.56 62 GLY B CA 1
ATOM 2860 C C . GLY B 1 62 ? -23.969 -25.703 -3.529 1 96.56 62 GLY B C 1
ATOM 2861 O O . GLY B 1 62 ? -23.984 -25.578 -4.754 1 96.56 62 GLY B O 1
ATOM 2862 N N . ALA B 1 63 ? -23.156 -25.031 -2.781 1 97.56 63 ALA B N 1
ATOM 2863 C CA . ALA B 1 63 ? -22.25 -24.031 -3.35 1 97.56 63 ALA B CA 1
ATOM 2864 C C . ALA B 1 63 ? -21.109 -24.703 -4.105 1 97.56 63 ALA B C 1
ATOM 2866 O O . ALA B 1 63 ? -20.531 -25.688 -3.633 1 97.56 63 ALA B O 1
ATOM 2867 N N . LYS B 1 64 ? -20.812 -24.25 -5.293 1 98.62 64 LYS B N 1
ATOM 2868 C CA . LYS B 1 64 ? -19.578 -24.609 -5.992 1 98.62 64 LYS B CA 1
ATOM 2869 C C . LYS B 1 64 ? -18.391 -23.781 -5.484 1 98.62 64 LYS B C 1
ATOM 2871 O O . LYS B 1 64 ? -18.531 -22.578 -5.246 1 98.62 64 LYS B O 1
ATOM 2876 N N . MET B 1 65 ? -17.281 -24.438 -5.305 1 98.81 65 MET B N 1
ATOM 2877 C CA . MET B 1 65 ? -16.141 -23.734 -4.75 1 98.81 65 MET B CA 1
ATOM 2878 C C . MET B 1 65 ? -14.906 -23.906 -5.637 1 98.81 65 MET B C 1
ATOM 2880 O O . MET B 1 65 ? -14.602 -25.016 -6.07 1 98.81 65 MET B O 1
ATOM 2884 N N . VAL B 1 66 ? -14.211 -22.828 -5.969 1 98.88 66 VAL B N 1
ATOM 2885 C CA . VAL B 1 66 ? -12.969 -22.812 -6.742 1 98.88 66 VAL B CA 1
ATOM 2886 C C . VAL B 1 66 ? -11.883 -22.078 -5.953 1 98.88 66 VAL B C 1
ATOM 2888 O O . VAL B 1 66 ? -12.117 -21 -5.414 1 98.88 66 VAL B O 1
ATOM 2891 N N . ILE B 1 67 ? -10.672 -22.703 -5.898 1 98.81 67 ILE B N 1
ATOM 2892 C CA . ILE B 1 67 ? -9.531 -22.031 -5.293 1 98.81 67 ILE B CA 1
ATOM 2893 C C . ILE B 1 67 ? -8.914 -21.047 -6.293 1 98.81 67 ILE B C 1
ATOM 2895 O O . ILE B 1 67 ? -8.672 -21.406 -7.449 1 98.81 67 ILE B O 1
ATOM 2899 N N . ILE B 1 68 ? -8.711 -19.828 -5.906 1 98.44 68 ILE B N 1
ATOM 2900 C CA . ILE B 1 68 ? -7.992 -18.859 -6.734 1 98.44 68 ILE B CA 1
ATOM 2901 C C . ILE B 1 68 ? -6.77 -18.328 -5.98 1 98.44 68 ILE B C 1
ATOM 2903 O O . ILE B 1 68 ? -6.887 -17.891 -4.836 1 98.44 68 ILE B O 1
ATOM 2907 N N . SER B 1 69 ? -5.586 -18.406 -6.508 1 97.56 69 SER B N 1
ATOM 2908 C CA . SER B 1 69 ? -4.352 -18.156 -5.777 1 97.56 69 SER B CA 1
ATOM 2909 C C . SER B 1 69 ? -3.287 -17.547 -6.684 1 97.56 69 SER B C 1
ATOM 2911 O O . SER B 1 69 ? -3.217 -17.875 -7.871 1 97.56 69 SER B O 1
ATOM 2913 N N . ASN B 1 70 ? -2.463 -16.609 -6.188 1 97.38 70 ASN B N 1
ATOM 2914 C CA . ASN B 1 70 ? -1.297 -16.078 -6.891 1 97.38 70 ASN B CA 1
ATOM 2915 C C . ASN B 1 70 ? -0.082 -17 -6.719 1 97.38 70 ASN B C 1
ATOM 2917 O O . ASN B 1 70 ? 1.056 -16.562 -6.898 1 97.38 70 ASN B O 1
ATOM 2921 N N . SER B 1 71 ? -0.262 -18.234 -6.598 1 96.25 71 SER B N 1
ATOM 2922 C CA . SER B 1 71 ? 0.836 -19.188 -6.586 1 96.25 71 SER B CA 1
ATOM 2923 C C . SER B 1 71 ? 1.35 -19.469 -7.996 1 96.25 71 SER B C 1
ATOM 2925 O O . SER B 1 71 ? 0.56 -19.656 -8.922 1 96.25 71 SER B O 1
ATOM 2927 N N . SER B 1 72 ? 2.666 -19.5 -8.141 1 97.38 72 SER B N 1
ATOM 2928 C CA . SER B 1 72 ? 3.232 -19.797 -9.453 1 97.38 72 SER B CA 1
ATOM 2929 C C . SER B 1 72 ? 3.092 -21.281 -9.789 1 97.38 72 SER B C 1
ATOM 2931 O O . SER B 1 72 ? 3.426 -21.703 -10.898 1 97.38 72 SER B O 1
ATOM 2933 N N . ARG B 1 73 ? 2.604 -22.062 -8.938 1 96.94 73 ARG B N 1
ATOM 2934 C CA . ARG B 1 73 ? 2.463 -23.5 -9.125 1 96.94 73 ARG B CA 1
ATOM 2935 C C . ARG B 1 73 ? 1.232 -23.828 -9.961 1 96.94 73 ARG B C 1
ATOM 2937 O O . ARG B 1 73 ? 0.335 -23 -10.109 1 96.94 73 ARG B O 1
ATOM 2944 N N . ARG B 1 74 ? 1.279 -25.094 -10.398 1 97.06 74 ARG B N 1
ATOM 2945 C CA . ARG B 1 74 ? 0.14 -25.609 -11.156 1 97.06 74 ARG B CA 1
ATOM 2946 C C . ARG B 1 74 ? -1.062 -25.828 -10.242 1 97.06 74 ARG B C 1
ATOM 2948 O O . ARG B 1 74 ? -0.909 -25.969 -9.023 1 97.06 74 ARG B O 1
ATOM 2955 N N . ALA B 1 75 ? -2.227 -25.875 -10.867 1 97.75 75 ALA B N 1
ATOM 2956 C CA . ALA B 1 75 ? -3.473 -26.094 -10.141 1 97.75 75 ALA B CA 1
ATOM 2957 C C . ALA B 1 75 ? -3.424 -27.391 -9.344 1 97.75 75 ALA B C 1
ATOM 2959 O O . ALA B 1 75 ? -3.844 -27.438 -8.18 1 97.75 75 ALA B O 1
ATOM 2960 N N . SER B 1 76 ? -2.902 -28.422 -9.93 1 96.81 76 SER B N 1
ATOM 2961 C CA . SER B 1 76 ? -2.855 -29.734 -9.281 1 96.81 76 SER B CA 1
ATOM 2962 C C . SER B 1 76 ? -2.016 -29.688 -8.008 1 96.81 76 SER B C 1
ATOM 2964 O O . SER B 1 76 ? -2.375 -30.297 -7.004 1 96.81 76 SER B O 1
ATOM 2966 N N . THR B 1 77 ? -0.912 -28.953 -8.055 1 96.12 77 THR B N 1
ATOM 2967 C CA . THR B 1 77 ? -0.05 -28.828 -6.883 1 96.12 77 THR B CA 1
ATOM 2968 C C . THR B 1 77 ? -0.793 -28.141 -5.738 1 96.12 77 THR B C 1
ATOM 2970 O O . THR B 1 77 ? -0.646 -28.516 -4.578 1 96.12 77 THR B O 1
ATOM 2973 N N . THR B 1 78 ? -1.543 -27.125 -6.055 1 96.44 78 THR B N 1
ATOM 2974 C CA . THR B 1 78 ? -2.332 -26.406 -5.059 1 96.44 78 THR B CA 1
ATOM 2975 C C . THR B 1 78 ? -3.363 -27.344 -4.422 1 96.44 78 THR B C 1
ATOM 2977 O O . THR B 1 78 ? -3.533 -27.344 -3.201 1 96.44 78 THR B O 1
ATOM 2980 N N . ILE B 1 79 ? -4.023 -28.141 -5.207 1 97.88 79 ILE B N 1
ATOM 2981 C CA . ILE B 1 79 ? -5.02 -29.078 -4.707 1 97.88 79 ILE B CA 1
ATOM 2982 C C . ILE B 1 79 ? -4.348 -30.109 -3.812 1 97.88 79 ILE B C 1
ATOM 2984 O O . ILE B 1 79 ? -4.863 -30.438 -2.74 1 97.88 79 ILE B O 1
ATOM 2988 N N . ASP B 1 80 ? -3.195 -30.594 -4.203 1 97.12 80 ASP B N 1
ATOM 2989 C CA . ASP B 1 80 ? -2.441 -31.547 -3.404 1 97.12 80 ASP B CA 1
ATOM 2990 C C . ASP B 1 80 ? -2.047 -30.953 -2.055 1 97.12 80 ASP B C 1
ATOM 2992 O O . ASP B 1 80 ? -2.104 -31.641 -1.029 1 97.12 80 ASP B O 1
ATOM 2996 N N . LYS B 1 81 ? -1.644 -29.75 -2.092 1 95.38 81 LYS B N 1
ATOM 2997 C CA . LYS B 1 81 ? -1.285 -29.062 -0.853 1 95.38 81 LYS B CA 1
ATOM 2998 C C . LYS B 1 81 ? -2.482 -28.969 0.088 1 95.38 81 LYS B C 1
ATOM 3000 O O . LYS B 1 81 ? -2.357 -29.203 1.289 1 95.38 81 LYS B O 1
ATOM 3005 N N . LEU B 1 82 ? -3.615 -28.609 -0.436 1 97.75 82 LEU B N 1
ATOM 3006 C CA . LEU B 1 82 ? -4.824 -28.516 0.378 1 97.75 82 LEU B CA 1
ATOM 3007 C C . LEU B 1 82 ? -5.156 -29.875 1.001 1 97.75 82 LEU B C 1
ATOM 3009 O O . LEU B 1 82 ? -5.492 -29.953 2.186 1 97.75 82 LEU B O 1
ATOM 3013 N N . LYS B 1 83 ? -5.012 -30.922 0.253 1 97.81 83 LYS B N 1
ATOM 3014 C CA . LYS B 1 83 ? -5.234 -32.281 0.768 1 97.81 83 LYS B CA 1
ATOM 3015 C C . LYS B 1 83 ? -4.281 -32.594 1.919 1 97.81 83 LYS B C 1
ATOM 3017 O O . LYS B 1 83 ? -4.703 -33.094 2.953 1 97.81 83 LYS B O 1
ATOM 3022 N N . SER B 1 84 ? -3.111 -32.219 1.721 1 97.38 84 SER B N 1
ATOM 3023 C CA . SER B 1 84 ? -2.092 -32.531 2.721 1 97.38 84 SER B CA 1
ATOM 3024 C C . SER B 1 84 ? -2.352 -31.766 4.02 1 97.38 84 SER B C 1
ATOM 3026 O O . SER B 1 84 ? -1.917 -32.188 5.09 1 97.38 84 SER B O 1
ATOM 3028 N N . LEU B 1 85 ? -3.041 -30.672 3.963 1 97.31 85 LEU B N 1
ATOM 30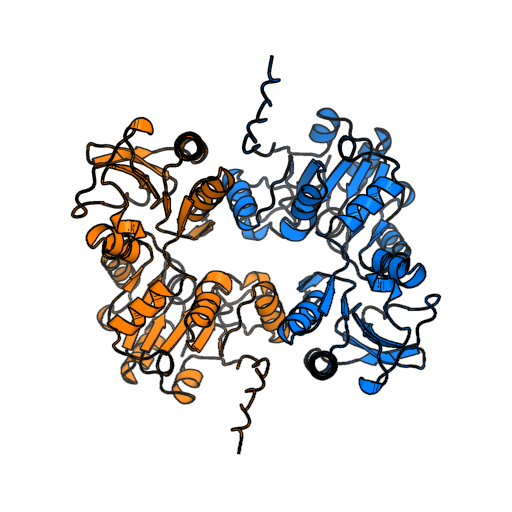29 C CA . LEU B 1 85 ? -3.348 -29.859 5.137 1 97.31 85 LEU B CA 1
ATOM 3030 C C . LEU B 1 85 ? -4.621 -30.359 5.816 1 97.31 85 LEU B C 1
ATOM 3032 O O . LEU B 1 85 ? -5 -29.844 6.875 1 97.31 85 LEU B O 1
ATOM 3036 N N . GLY B 1 86 ? -5.297 -31.312 5.18 1 98.12 86 GLY B N 1
ATOM 3037 C CA . GLY B 1 86 ? -6.457 -31.891 5.828 1 98.12 86 GLY B CA 1
ATOM 3038 C C . GLY B 1 86 ? -7.77 -31.484 5.195 1 98.12 86 GLY B C 1
ATOM 3039 O O . GLY B 1 86 ? -8.844 -31.875 5.656 1 98.12 86 GLY B O 1
ATOM 3040 N N . PHE B 1 87 ? -7.715 -30.766 4.172 1 98.62 87 PHE B N 1
ATOM 3041 C CA . PHE B 1 87 ? -8.938 -30.375 3.48 1 98.62 87 PHE B CA 1
ATOM 3042 C C . PHE B 1 87 ? -9.438 -31.484 2.584 1 98.62 87 PHE B C 1
ATOM 3044 O O . PHE B 1 87 ? -8.648 -32.25 2.031 1 98.62 87 PHE B O 1
ATOM 3051 N N . ASP B 1 88 ? -10.734 -31.609 2.494 1 98.38 88 ASP B N 1
ATOM 3052 C CA . ASP B 1 88 ? -11.336 -32.5 1.503 1 98.38 88 ASP B CA 1
ATOM 3053 C C . ASP B 1 88 ? -11.336 -31.859 0.118 1 98.38 88 ASP B C 1
ATOM 3055 O O . ASP B 1 88 ? -12.18 -31.016 -0.183 1 98.38 88 ASP B O 1
ATOM 3059 N N . SER B 1 89 ? -10.461 -32.25 -0.7 1 97.44 89 SER B N 1
ATOM 3060 C CA . SER B 1 89 ? -10.258 -31.609 -1.997 1 97.44 89 SER B CA 1
ATOM 3061 C C . SER B 1 89 ? -11.461 -31.844 -2.912 1 97.44 89 SER B C 1
ATOM 3063 O O . SER B 1 89 ? -11.633 -31.125 -3.898 1 97.44 89 SER B O 1
ATOM 3065 N N . SER B 1 90 ? -12.289 -32.812 -2.652 1 97.88 90 SER B N 1
ATOM 3066 C CA . SER B 1 90 ? -13.453 -33.094 -3.479 1 97.88 90 SER B CA 1
ATOM 3067 C C . SER B 1 90 ? -14.508 -32 -3.354 1 97.88 90 SER B C 1
ATOM 3069 O O . SER B 1 90 ? -15.438 -31.938 -4.16 1 97.88 90 SER B O 1
ATOM 3071 N N . LEU B 1 91 ? -14.352 -31.188 -2.391 1 98.38 91 LEU B N 1
ATOM 3072 C CA . LEU B 1 91 ? -15.297 -30.094 -2.193 1 98.38 91 LEU B CA 1
ATOM 3073 C C . LEU B 1 91 ? -15.086 -29 -3.236 1 98.38 91 LEU B C 1
ATOM 3075 O O . LEU B 1 91 ? -15.945 -28.125 -3.414 1 98.38 91 LEU B O 1
ATOM 3079 N N . PHE B 1 92 ? -13.961 -29.031 -3.902 1 98.69 92 PHE B N 1
ATOM 3080 C CA . PHE B 1 92 ? -13.633 -27.984 -4.863 1 98.69 92 PHE B CA 1
ATOM 3081 C C . PHE B 1 92 ? -13.844 -28.484 -6.289 1 98.69 92 PHE B C 1
ATOM 3083 O O . PHE B 1 92 ? -13.531 -29.625 -6.613 1 98.69 92 PHE B O 1
ATOM 3090 N N . LEU B 1 93 ? -14.344 -27.609 -7.145 1 98.5 93 LEU B N 1
ATOM 3091 C CA . LEU B 1 93 ? -14.367 -27.875 -8.578 1 98.5 93 LEU B CA 1
ATOM 3092 C C . LEU B 1 93 ? -12.953 -27.938 -9.141 1 98.5 93 LEU B C 1
ATOM 3094 O O . LEU B 1 93 ? -12.695 -28.641 -10.117 1 98.5 93 LEU B O 1
ATOM 3098 N N . GLY B 1 94 ? -12.078 -27.188 -8.555 1 98.31 94 GLY B N 1
ATOM 3099 C CA . GLY B 1 94 ? -10.688 -27.078 -8.945 1 98.31 94 GLY B CA 1
ATOM 3100 C C . GLY B 1 94 ? -10.008 -25.828 -8.406 1 98.31 94 GLY B C 1
ATOM 3101 O O . GLY B 1 94 ? -10.484 -25.234 -7.438 1 98.31 94 GLY B O 1
ATOM 3102 N N . ALA B 1 95 ? -8.828 -25.578 -9 1 98.56 95 ALA B N 1
ATOM 3103 C CA . ALA B 1 95 ? -8.07 -24.391 -8.633 1 98.56 95 ALA B CA 1
ATOM 3104 C C . ALA B 1 95 ? -7.602 -23.641 -9.867 1 98.56 95 ALA B C 1
ATOM 3106 O O . ALA B 1 95 ? -7.324 -24.234 -10.906 1 98.56 95 ALA B O 1
ATOM 3107 N N . ILE B 1 96 ? -7.605 -22.359 -9.742 1 98.25 96 ILE B N 1
ATOM 3108 C CA . ILE B 1 96 ? -6.965 -21.484 -10.711 1 98.25 96 ILE B CA 1
ATOM 3109 C C . ILE B 1 96 ? -5.852 -20.688 -10.031 1 98.25 96 ILE B C 1
ATOM 3111 O O . ILE B 1 96 ? -6.117 -19.812 -9.203 1 98.25 96 ILE B O 1
ATOM 3115 N N . THR B 1 97 ? -4.629 -21.016 -10.359 1 98.25 97 THR B N 1
ATOM 3116 C CA . THR B 1 97 ? -3.482 -20.266 -9.867 1 98.25 97 THR B CA 1
ATOM 3117 C C . THR B 1 97 ? -2.889 -19.391 -10.977 1 98.25 97 THR B C 1
ATOM 3119 O O . THR B 1 97 ? -3.137 -19.641 -12.156 1 98.25 97 THR B O 1
ATOM 3122 N N . SER B 1 98 ? -2.174 -18.344 -10.562 1 98.25 98 SER B N 1
ATOM 3123 C CA . SER B 1 98 ? -1.467 -17.547 -11.57 1 98.25 98 SER B CA 1
ATOM 3124 C C . SER B 1 98 ? -0.492 -18.422 -12.359 1 98.25 98 SER B C 1
ATOM 3126 O O . SER B 1 98 ? -0.303 -18.203 -13.562 1 98.25 98 SER B O 1
ATOM 3128 N N . GLY B 1 99 ? 0.099 -19.406 -11.711 1 98.19 99 GLY B N 1
ATOM 3129 C CA . GLY B 1 99 ? 0.945 -20.359 -12.406 1 98.19 99 GLY B CA 1
ATOM 3130 C C . GLY B 1 99 ? 0.192 -21.188 -13.43 1 98.19 99 GLY B C 1
ATOM 3131 O O . GLY B 1 99 ? 0.679 -21.406 -14.539 1 98.19 99 GLY B O 1
ATOM 3132 N N . GLU B 1 100 ? -0.945 -21.703 -13.055 1 97.5 100 GLU B N 1
ATOM 3133 C CA . GLU B 1 100 ? -1.776 -22.469 -13.977 1 97.5 100 GLU B CA 1
ATOM 3134 C C . GLU B 1 100 ? -2.209 -21.625 -15.172 1 97.5 100 GLU B C 1
ATOM 3136 O O . GLU B 1 100 ? -2.168 -22.094 -16.312 1 97.5 100 GLU B O 1
ATOM 3141 N N . LEU B 1 101 ? -2.609 -20.422 -14.906 1 97.06 101 LEU B N 1
ATOM 3142 C CA . LEU B 1 101 ? -2.982 -19.516 -15.984 1 97.06 101 LEU B CA 1
ATOM 3143 C C . LEU B 1 101 ? -1.812 -19.281 -16.938 1 97.06 101 LEU B C 1
ATOM 3145 O O . LEU B 1 101 ? -1.982 -19.312 -18.156 1 97.06 101 LEU B O 1
ATOM 3149 N N . THR B 1 102 ? -0.685 -19.047 -16.344 1 97.81 102 THR B N 1
ATOM 3150 C CA . THR B 1 102 ? 0.518 -18.844 -17.141 1 97.81 102 THR B CA 1
ATOM 3151 C C . THR B 1 102 ? 0.769 -20.047 -18.047 1 97.81 102 THR B C 1
ATOM 3153 O O . THR B 1 102 ? 0.986 -19.891 -19.25 1 97.81 102 THR B O 1
ATOM 3156 N N . HIS B 1 103 ? 0.688 -21.219 -17.5 1 97.69 103 HIS B N 1
ATOM 3157 C CA . HIS B 1 103 ? 0.901 -22.453 -18.25 1 97.69 103 HIS B CA 1
ATOM 3158 C C . HIS B 1 103 ? -0.081 -22.562 -19.406 1 97.69 103 HIS B C 1
ATOM 3160 O O . HIS B 1 103 ? 0.322 -22.812 -20.547 1 97.69 103 HIS B O 1
ATOM 3166 N N . GLN B 1 104 ? -1.301 -22.328 -19.141 1 96.31 104 GLN B N 1
ATOM 3167 C CA . GLN B 1 104 ? -2.352 -22.453 -20.141 1 96.31 104 GLN B CA 1
ATOM 3168 C C . GLN B 1 104 ? -2.166 -21.453 -21.266 1 96.31 104 GLN B C 1
ATOM 3170 O O . GLN B 1 104 ? -2.322 -21.797 -22.438 1 96.31 104 GLN B O 1
ATOM 3175 N N . TYR B 1 105 ? -1.857 -20.25 -20.922 1 96.88 105 TYR B N 1
ATOM 3176 C CA . TYR B 1 105 ? -1.704 -19.203 -21.938 1 96.88 105 TYR B CA 1
ATOM 3177 C C . TYR B 1 105 ? -0.483 -19.469 -22.797 1 96.88 105 TYR B C 1
ATOM 3179 O O . TYR B 1 105 ? -0.503 -19.203 -24 1 96.88 105 TYR B O 1
ATOM 3187 N N . LEU B 1 106 ? 0.559 -19.984 -22.219 1 97.94 106 LEU B N 1
ATOM 3188 C CA . LEU B 1 106 ? 1.753 -20.328 -22.969 1 97.94 106 LEU B CA 1
ATOM 3189 C C . LEU B 1 106 ? 1.502 -21.531 -23.859 1 97.94 106 LEU B C 1
ATOM 3191 O O . LEU B 1 106 ? 2.086 -21.656 -24.938 1 97.94 106 LEU B O 1
ATOM 3195 N N . GLN B 1 107 ? 0.654 -22.422 -23.391 1 97.25 107 GLN B N 1
ATOM 3196 C CA . GLN B 1 107 ? 0.331 -23.625 -24.141 1 97.25 107 GLN B CA 1
ATOM 3197 C C . GLN B 1 107 ? -0.587 -23.328 -25.312 1 97.25 107 GLN B C 1
ATOM 3199 O O . GLN B 1 107 ? -0.319 -23.734 -26.453 1 97.25 107 GLN B O 1
ATOM 3204 N N . ARG B 1 108 ? -1.654 -22.562 -25.078 1 95.81 108 ARG B N 1
ATOM 3205 C CA . ARG B 1 108 ? -2.684 -22.312 -26.078 1 95.81 108 ARG B CA 1
ATOM 3206 C C . ARG B 1 108 ? -2.24 -21.234 -27.062 1 95.81 108 ARG B C 1
ATOM 3208 O O . ARG B 1 108 ? -2.498 -21.328 -28.266 1 95.81 108 ARG B O 1
ATOM 3215 N N . ARG B 1 109 ? -1.67 -20.188 -26.516 1 96.31 109 ARG B N 1
ATOM 3216 C CA . ARG B 1 109 ? -1.219 -19.031 -27.266 1 96.31 109 ARG B CA 1
ATOM 3217 C C . ARG B 1 109 ? -2.344 -18.469 -28.125 1 96.31 109 ARG B C 1
ATOM 3219 O O . ARG B 1 109 ? -2.137 -18.156 -29.312 1 96.31 109 ARG B O 1
ATOM 3226 N N . ASP B 1 110 ? -3.506 -18.391 -27.641 1 92.44 110 ASP B N 1
ATOM 3227 C CA . ASP B 1 110 ? -4.684 -18 -28.406 1 92.44 110 ASP B CA 1
ATOM 3228 C C . ASP B 1 110 ? -4.973 -16.516 -28.266 1 92.44 110 ASP B C 1
ATOM 3230 O O . ASP B 1 110 ? -5.961 -16.016 -28.812 1 92.44 110 ASP B O 1
ATOM 3234 N N . ASN B 1 111 ? -4.23 -15.766 -27.5 1 91.44 111 ASN B N 1
ATOM 3235 C CA . ASN B 1 111 ? -4.27 -14.305 -27.5 1 91.44 111 ASN B CA 1
ATOM 3236 C C . ASN B 1 111 ? -3.062 -13.711 -28.234 1 91.44 111 ASN B C 1
ATOM 3238 O O . ASN B 1 111 ? -2 -14.336 -28.281 1 91.44 111 ASN B O 1
ATOM 3242 N N . ALA B 1 112 ? -3.221 -12.516 -28.75 1 95.19 112 ALA B N 1
ATOM 3243 C CA . ALA B 1 112 ? -2.246 -11.914 -29.641 1 95.19 112 ALA B CA 1
ATOM 3244 C C . ALA B 1 112 ? -0.894 -11.742 -28.969 1 95.19 112 ALA B C 1
ATOM 3246 O O . ALA B 1 112 ? 0.154 -11.961 -29.578 1 95.19 112 ALA B O 1
ATOM 3247 N N . TRP B 1 113 ? -0.9 -11.422 -27.734 1 96.38 113 TRP B N 1
ATOM 3248 C CA . TRP B 1 113 ? 0.347 -11.148 -27.031 1 96.38 113 TRP B CA 1
ATOM 3249 C C . TRP B 1 113 ? 1.157 -12.43 -26.844 1 96.38 113 TRP B C 1
ATOM 3251 O O . TRP B 1 113 ? 2.35 -12.469 -27.172 1 96.38 113 TRP B O 1
ATOM 3261 N N . PHE B 1 114 ? 0.565 -13.5 -26.438 1 97.31 114 PHE B N 1
ATOM 3262 C CA . PHE B 1 114 ? 1.243 -14.766 -26.219 1 97.31 114 PHE B CA 1
ATOM 3263 C C . PHE B 1 114 ? 1.593 -15.422 -27.562 1 97.31 114 PHE B C 1
ATOM 3265 O O . PHE B 1 114 ? 2.611 -16.109 -27.672 1 97.31 114 PHE B O 1
ATOM 3272 N N . ALA B 1 115 ? 0.741 -15.195 -28.531 1 96.94 115 ALA B N 1
ATOM 3273 C CA . ALA B 1 115 ? 1.009 -15.742 -29.859 1 96.94 115 ALA B CA 1
ATOM 3274 C C . ALA B 1 115 ? 2.283 -15.141 -30.453 1 96.94 115 ALA B C 1
ATOM 3276 O O . ALA B 1 115 ? 2.982 -15.797 -31.234 1 96.94 115 ALA B O 1
ATOM 3277 N N . ALA B 1 116 ? 2.531 -13.969 -30.047 1 97.44 116 ALA B N 1
ATOM 3278 C CA . ALA B 1 116 ? 3.678 -13.258 -30.594 1 97.44 116 ALA B CA 1
ATOM 3279 C C . ALA B 1 116 ? 4.965 -13.633 -29.875 1 97.44 116 ALA B C 1
ATOM 3281 O O . ALA B 1 116 ? 6.062 -13.328 -30.344 1 97.44 116 ALA B O 1
ATOM 3282 N N . LEU B 1 117 ? 4.801 -14.352 -28.781 1 97 117 LEU B N 1
ATOM 3283 C CA . LEU B 1 117 ? 5.98 -14.742 -28.016 1 97 117 LEU B CA 1
ATOM 3284 C C . LEU B 1 117 ? 6.738 -15.859 -28.734 1 97 117 LEU B C 1
ATOM 3286 O O . LEU B 1 117 ? 6.129 -16.766 -29.297 1 97 117 LEU B O 1
ATOM 3290 N N . GLY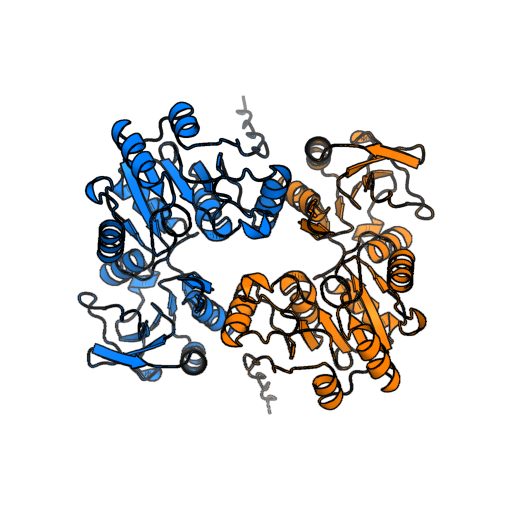 B 1 118 ? 8.039 -15.805 -28.812 1 97.75 118 GLY B N 1
ATOM 3291 C CA . GLY B 1 118 ? 8.828 -16.938 -29.281 1 97.75 118 GLY B CA 1
ATOM 3292 C C . GLY B 1 118 ? 8.812 -18.109 -28.312 1 97.75 118 GLY B C 1
ATOM 3293 O O . GLY B 1 118 ? 7.949 -18.188 -27.438 1 97.75 118 GLY B O 1
ATOM 3294 N N . LYS B 1 119 ? 9.734 -19.078 -28.594 1 97.88 119 LYS B N 1
ATOM 3295 C CA . LYS B 1 119 ? 9.68 -20.328 -27.828 1 97.88 119 LYS B CA 1
ATOM 3296 C C . LYS B 1 119 ? 10.93 -20.484 -26.969 1 97.88 119 LYS B C 1
ATOM 3298 O O . LYS B 1 119 ? 11.023 -21.438 -26.188 1 97.88 119 LYS B O 1
ATOM 3303 N N . SER B 1 120 ? 11.883 -19.594 -27.047 1 98.69 120 SER B N 1
ATOM 3304 C CA . SER B 1 120 ? 13.078 -19.625 -26.203 1 98.69 120 SER B CA 1
ATOM 3305 C C . SER B 1 120 ? 12.953 -18.656 -25.031 1 98.69 120 SER B C 1
ATOM 3307 O O . SER B 1 120 ? 12.664 -17.484 -25.219 1 98.69 120 SER B O 1
ATOM 3309 N N . CYS B 1 121 ? 13.172 -19.219 -23.828 1 98.75 121 CYS B N 1
ATOM 3310 C CA . CYS B 1 121 ? 12.969 -18.312 -22.703 1 98.75 121 CYS B CA 1
ATOM 3311 C C . CYS B 1 121 ? 14.07 -18.469 -21.656 1 98.75 121 CYS B C 1
ATOM 3313 O O . CYS B 1 121 ? 14.672 -19.531 -21.547 1 98.75 121 CYS B O 1
ATOM 3315 N N . ILE B 1 122 ? 14.406 -17.391 -20.953 1 98.88 122 ILE B N 1
ATOM 3316 C CA . ILE B 1 122 ? 15.109 -17.422 -19.688 1 98.88 122 ILE B CA 1
ATOM 3317 C C . ILE B 1 122 ? 14.125 -17.719 -18.562 1 98.88 122 ILE B C 1
ATOM 3319 O O . ILE B 1 122 ? 13.172 -16.969 -18.344 1 98.88 122 ILE B O 1
ATOM 3323 N N . HIS B 1 123 ? 14.383 -18.797 -17.922 1 98.88 123 HIS B N 1
ATOM 3324 C CA . HIS B 1 123 ? 13.445 -19.25 -16.891 1 98.88 123 HIS B CA 1
ATOM 3325 C C . HIS B 1 123 ? 13.992 -18.984 -15.5 1 98.88 123 HIS B C 1
ATOM 3327 O O . HIS B 1 123 ? 15.031 -19.531 -15.117 1 98.88 123 HIS B O 1
ATOM 3333 N N . MET B 1 124 ? 13.328 -18.125 -14.75 1 98.81 124 MET B N 1
ATOM 3334 C CA . MET B 1 124 ? 13.609 -17.906 -13.336 1 98.81 124 MET B CA 1
ATOM 3335 C C . MET B 1 124 ? 12.633 -18.672 -12.453 1 98.81 124 MET B C 1
ATOM 3337 O O . MET B 1 124 ? 11.414 -18.578 -12.641 1 98.81 124 MET B O 1
ATOM 3341 N N . THR B 1 125 ? 13.117 -19.438 -11.555 1 98.38 125 THR B N 1
ATOM 3342 C CA . THR B 1 125 ? 12.281 -20.359 -10.812 1 98.38 125 THR B CA 1
ATOM 3343 C C . THR B 1 125 ? 12.75 -20.469 -9.359 1 98.38 125 THR B C 1
ATOM 3345 O O . THR B 1 125 ? 13.492 -19.609 -8.875 1 98.38 125 THR B O 1
ATOM 3348 N N . TRP B 1 126 ? 12.133 -21.422 -8.656 1 97 126 TRP B N 1
ATOM 3349 C CA . TRP B 1 126 ? 12.492 -21.641 -7.258 1 97 126 TRP B CA 1
ATOM 3350 C C . TRP B 1 126 ? 13.672 -22.594 -7.141 1 97 126 TRP B C 1
ATOM 3352 O O . TRP B 1 126 ? 13.977 -23.328 -8.086 1 97 126 TRP B O 1
ATOM 3362 N N . SER B 1 127 ? 14.359 -22.578 -5.949 1 94.56 127 SER B N 1
ATOM 3363 C CA . SER B 1 127 ? 15.414 -23.531 -5.633 1 94.56 127 SER B CA 1
ATOM 3364 C C . SER B 1 127 ? 14.945 -24.547 -4.605 1 94.56 127 SER B C 1
ATOM 3366 O O . SER B 1 127 ? 14.305 -25.547 -4.965 1 94.56 127 SER B O 1
ATOM 3368 N N . ASP B 1 128 ? 15 -24.172 -3.289 1 86 128 ASP B N 1
ATOM 3369 C CA . ASP B 1 128 ? 14.688 -25.078 -2.197 1 86 128 ASP B CA 1
ATOM 3370 C C . ASP B 1 128 ? 13.203 -25.438 -2.186 1 86 128 ASP B C 1
ATOM 3372 O O . ASP B 1 128 ? 12.82 -26.516 -1.743 1 86 128 ASP B O 1
ATOM 3376 N N . ARG B 1 129 ? 12.344 -24.688 -2.775 1 86.62 129 ARG B N 1
ATOM 3377 C CA . ARG B 1 129 ? 10.898 -24.891 -2.787 1 86.62 129 ARG B CA 1
ATOM 3378 C C . ARG B 1 129 ? 10.492 -25.812 -3.932 1 86.62 129 ARG B C 1
ATOM 3380 O O . ARG B 1 129 ? 9.328 -26.219 -4.027 1 86.62 129 ARG B O 1
ATOM 3387 N N . GLY B 1 130 ? 11.453 -26.109 -4.762 1 91 130 GLY B N 1
ATOM 3388 C CA . GLY B 1 130 ? 11.164 -26.938 -5.926 1 91 130 GLY B CA 1
ATOM 3389 C C . GLY B 1 130 ? 10.906 -26.125 -7.18 1 91 130 GLY B C 1
ATOM 3390 O O . GLY B 1 130 ? 9.984 -25.297 -7.215 1 91 130 GLY B O 1
ATOM 3391 N N . ALA B 1 131 ? 11.648 -26.391 -8.172 1 93.81 131 ALA B N 1
ATOM 3392 C CA . ALA B 1 131 ? 11.547 -25.703 -9.453 1 93.81 131 ALA B CA 1
ATOM 3393 C C . ALA B 1 131 ? 10.203 -25.984 -10.125 1 93.81 131 ALA B C 1
ATOM 3395 O O . ALA B 1 131 ? 9.617 -27.047 -9.922 1 93.81 131 ALA B O 1
ATOM 3396 N N . ILE B 1 132 ? 9.766 -25.031 -10.898 1 96.56 132 ILE B N 1
ATOM 3397 C CA . ILE B 1 132 ? 8.539 -25.219 -11.672 1 96.56 132 ILE B CA 1
ATOM 3398 C C . ILE B 1 132 ? 8.867 -25.875 -13.008 1 96.56 132 ILE B C 1
ATOM 3400 O O . ILE B 1 132 ? 9.711 -25.359 -13.766 1 96.56 132 ILE B O 1
ATOM 3404 N N . SER B 1 133 ? 8.188 -26.906 -13.312 1 94.38 133 SER B N 1
ATOM 3405 C CA . SER B 1 133 ? 8.414 -27.625 -14.57 1 94.38 133 SER B CA 1
ATOM 3406 C C . SER B 1 133 ? 7.75 -26.906 -15.742 1 94.38 133 SER B C 1
ATOM 3408 O O . SER B 1 133 ? 6.629 -26.422 -15.617 1 94.38 133 SER B O 1
ATOM 3410 N N . LEU B 1 134 ? 8.445 -26.953 -16.875 1 96.81 134 LEU B N 1
ATOM 3411 C CA . LEU B 1 134 ? 7.891 -26.391 -18.109 1 96.81 134 LEU B CA 1
ATOM 3412 C C . LEU B 1 134 ? 7.523 -27.5 -19.094 1 96.81 134 LEU B C 1
ATOM 3414 O O . LEU B 1 134 ? 7.293 -27.219 -20.281 1 96.81 134 LEU B O 1
ATOM 3418 N N . GLU B 1 135 ? 7.465 -28.656 -18.594 1 93.06 135 GLU B N 1
ATOM 3419 C CA . GLU B 1 135 ? 7.156 -29.812 -19.438 1 93.06 135 GLU B CA 1
ATOM 3420 C C . GLU B 1 135 ? 5.812 -29.625 -20.141 1 93.06 135 GLU B C 1
ATOM 3422 O O . GLU B 1 135 ? 4.84 -29.188 -19.531 1 93.06 135 GLU B O 1
ATOM 3427 N N . GLY B 1 136 ? 5.785 -29.969 -21.453 1 93.38 136 GLY B N 1
ATOM 3428 C CA . GLY B 1 136 ? 4.547 -29.938 -22.219 1 93.38 136 GLY B CA 1
ATOM 3429 C C . GLY B 1 136 ? 4.297 -28.609 -22.906 1 93.38 136 GLY B C 1
ATOM 3430 O O . GLY B 1 136 ? 3.369 -28.469 -23.703 1 93.38 136 GLY B O 1
ATOM 3431 N N . LEU B 1 137 ? 5.148 -27.609 -22.688 1 96.94 137 LEU B N 1
ATOM 3432 C CA . LEU B 1 137 ? 4.895 -26.266 -23.234 1 96.94 137 LEU B CA 1
ATOM 3433 C C . LEU B 1 137 ? 5.648 -26.062 -24.531 1 96.94 137 LEU B C 1
ATOM 3435 O O . LEU B 1 137 ? 5.434 -25.062 -25.234 1 96.94 137 LEU B O 1
ATOM 3439 N N . GLY B 1 138 ? 6.566 -26.984 -24.891 1 96.31 138 GLY B N 1
ATOM 3440 C CA . GLY B 1 138 ? 7.352 -26.828 -26.109 1 96.31 138 GLY B CA 1
ATOM 3441 C C . GLY B 1 138 ? 8.32 -25.672 -26.062 1 96.31 138 GLY B C 1
ATOM 3442 O O . GLY B 1 138 ? 8.633 -25.062 -27.094 1 96.31 138 GLY B O 1
ATOM 3443 N N . LEU B 1 139 ? 8.711 -25.312 -24.875 1 98 139 LEU B N 1
ATOM 3444 C CA . LEU B 1 139 ? 9.633 -24.203 -24.719 1 98 139 LEU B CA 1
ATOM 3445 C C . LEU B 1 139 ? 11.078 -24.688 -24.656 1 98 139 LEU B C 1
ATOM 3447 O O . LEU B 1 139 ? 11.344 -25.781 -24.172 1 98 139 LEU B O 1
ATOM 3451 N N . LYS B 1 140 ? 11.977 -23.891 -25.172 1 98.12 140 LYS B N 1
ATOM 3452 C CA . LYS B 1 140 ? 13.414 -24.078 -25.031 1 98.12 140 LYS B CA 1
ATOM 3453 C C . LYS B 1 140 ? 14 -23.125 -24 1 98.12 140 LYS B C 1
ATOM 3455 O O . LYS B 1 140 ? 13.992 -21.906 -24.188 1 98.12 140 LYS B O 1
ATOM 3460 N N . VAL B 1 141 ? 14.508 -23.688 -22.938 1 98.5 141 VAL B N 1
ATOM 3461 C CA . VAL B 1 141 ? 15.148 -22.875 -21.922 1 98.5 141 VAL B CA 1
ATOM 3462 C C . VAL B 1 141 ? 16.562 -22.5 -22.375 1 98.5 141 VAL B C 1
ATOM 3464 O O . VAL B 1 141 ? 17.312 -23.359 -22.828 1 98.5 141 VAL B O 1
ATOM 3467 N N . VAL B 1 142 ? 16.906 -21.172 -22.266 1 98.5 142 VAL B N 1
ATOM 3468 C CA . VAL B 1 142 ? 18.234 -20.703 -22.656 1 98.5 142 VAL B CA 1
ATOM 3469 C C . VAL B 1 142 ? 18.844 -19.906 -21.516 1 98.5 142 VAL B C 1
ATOM 3471 O O . VAL B 1 142 ? 18.141 -19.391 -20.656 1 98.5 142 VAL B O 1
ATOM 3474 N N . GLU B 1 143 ? 20.188 -19.828 -21.484 1 96.81 143 GLU B N 1
ATOM 3475 C CA . GLU B 1 143 ? 20.891 -19.078 -20.453 1 96.81 143 GLU B CA 1
ATOM 3476 C C . GLU B 1 143 ? 21.344 -17.719 -20.969 1 96.81 143 GLU B C 1
ATOM 3478 O O . GLU B 1 143 ? 21.469 -16.766 -20.188 1 96.81 143 GLU B O 1
ATOM 3483 N N . ASN B 1 144 ? 21.578 -17.688 -22.234 1 96.69 144 ASN B N 1
ATOM 3484 C CA . ASN B 1 144 ? 22.078 -16.469 -22.828 1 96.69 144 ASN B CA 1
ATOM 3485 C C . ASN B 1 144 ? 20.938 -15.547 -23.25 1 96.69 144 ASN B C 1
ATOM 3487 O O . ASN B 1 144 ? 20.031 -15.969 -23.984 1 96.69 144 ASN B O 1
ATOM 3491 N N . VAL B 1 145 ? 21.078 -14.336 -22.875 1 98.19 145 VAL B N 1
ATOM 3492 C CA . VAL B 1 145 ? 20.062 -13.336 -23.156 1 98.19 145 VAL B CA 1
ATOM 3493 C C . VAL B 1 145 ? 19.875 -13.18 -24.672 1 98.19 145 VAL B C 1
ATOM 3495 O O . VAL B 1 145 ? 18.766 -12.969 -25.156 1 98.19 145 VAL B O 1
ATOM 3498 N N . GLU B 1 146 ? 20.922 -13.352 -25.469 1 97.75 146 GLU B N 1
ATOM 3499 C CA . GLU B 1 146 ? 20.906 -13.188 -26.922 1 97.75 146 GLU B CA 1
ATOM 3500 C C . GLU B 1 146 ? 20 -14.227 -27.578 1 97.75 146 GLU B C 1
ATOM 3502 O O . GLU B 1 146 ? 19.516 -14.008 -28.688 1 97.75 146 GLU B O 1
ATOM 3507 N N . ASP B 1 147 ? 19.812 -15.305 -26.922 1 98.25 147 ASP B N 1
ATOM 3508 C CA . ASP B 1 147 ? 19.047 -16.406 -27.5 1 98.25 147 ASP B CA 1
ATOM 3509 C C . ASP B 1 147 ? 17.609 -16.406 -27 1 98.25 147 ASP B C 1
ATOM 3511 O O . ASP B 1 147 ? 16.797 -17.25 -27.391 1 98.25 147 ASP B O 1
ATOM 3515 N N . ALA B 1 148 ? 17.25 -15.516 -26.156 1 98.75 148 ALA B N 1
ATOM 3516 C CA . ALA B 1 148 ? 15.953 -15.562 -25.469 1 98.75 148 ALA B CA 1
ATOM 3517 C C . ALA B 1 148 ? 14.906 -14.75 -26.234 1 98.75 148 ALA B C 1
ATOM 3519 O O . ALA B 1 148 ? 15.18 -13.641 -26.688 1 98.75 148 ALA B O 1
ATOM 3520 N N . ASP B 1 149 ? 13.695 -15.305 -26.328 1 98.75 149 ASP B N 1
ATOM 3521 C CA . ASP B 1 149 ? 12.539 -14.578 -26.844 1 98.75 149 ASP B CA 1
ATOM 3522 C C . ASP B 1 149 ? 11.781 -13.867 -25.734 1 98.75 149 ASP B C 1
ATOM 3524 O O . ASP B 1 149 ? 11.141 -12.844 -25.969 1 98.75 149 ASP B O 1
ATOM 3528 N N . PHE B 1 150 ? 11.758 -14.375 -24.547 1 98.88 150 PHE B N 1
ATOM 3529 C CA . PHE B 1 150 ? 11.109 -13.75 -23.391 1 98.88 150 PHE B CA 1
ATOM 3530 C C . PHE B 1 150 ? 11.703 -14.281 -22.094 1 98.88 150 PHE B C 1
ATOM 3532 O O . PHE B 1 150 ? 12.445 -15.258 -22.094 1 98.88 150 PHE B O 1
ATOM 3539 N N . VAL B 1 151 ? 11.461 -13.594 -20.984 1 98.88 151 VAL B N 1
ATOM 3540 C CA . VAL B 1 151 ? 11.773 -14.031 -19.641 1 98.88 151 VAL B CA 1
ATOM 3541 C C . VAL B 1 151 ? 10.523 -14.609 -18.984 1 98.88 151 VAL B C 1
ATOM 3543 O O . VAL B 1 151 ? 9.438 -14.047 -19.094 1 98.88 151 VAL B O 1
ATOM 3546 N N . LEU B 1 152 ? 10.641 -15.75 -18.391 1 98.88 152 LEU B N 1
ATOM 3547 C CA . LEU B 1 152 ? 9.555 -16.391 -17.641 1 98.88 152 LEU B CA 1
ATOM 3548 C C . LEU B 1 152 ? 9.922 -16.531 -16.172 1 98.88 152 LEU B C 1
ATOM 3550 O O . LEU B 1 152 ? 10.805 -17.312 -15.812 1 98.88 152 LEU B O 1
ATOM 3554 N N . ALA B 1 153 ? 9.203 -15.781 -15.297 1 98.88 153 ALA B N 1
ATOM 3555 C CA . ALA B 1 153 ? 9.539 -15.781 -13.875 1 98.88 153 ALA B CA 1
ATOM 3556 C C . ALA B 1 153 ? 8.477 -16.516 -13.062 1 98.88 153 ALA B C 1
ATOM 3558 O O . ALA B 1 153 ? 7.367 -16.016 -12.891 1 98.88 153 ALA B O 1
ATOM 3559 N N . HIS B 1 154 ? 8.844 -17.656 -12.547 1 98.69 154 HIS B N 1
ATOM 3560 C CA . HIS B 1 154 ? 8.031 -18.422 -11.609 1 98.69 154 HIS B CA 1
ATOM 3561 C C . HIS B 1 154 ? 8.531 -18.266 -10.18 1 98.69 154 HIS B C 1
ATOM 3563 O O . HIS B 1 154 ? 7.789 -18.5 -9.227 1 98.69 154 HIS B O 1
ATOM 3569 N N . GLY B 1 155 ? 9.719 -17.938 -10.023 1 98.06 155 GLY B N 1
ATOM 3570 C CA . GLY B 1 155 ? 10.375 -17.797 -8.727 1 98.06 155 GLY B CA 1
ATOM 3571 C C . GLY B 1 155 ? 11.516 -16.781 -8.742 1 98.06 155 GLY B C 1
ATOM 3572 O O . GLY B 1 155 ? 11.766 -16.141 -9.766 1 98.06 155 GLY B O 1
ATOM 3573 N N . THR B 1 156 ? 12.227 -16.719 -7.582 1 97.5 156 THR B N 1
ATOM 3574 C CA . THR B 1 156 ? 13.266 -15.711 -7.438 1 97.5 156 THR B CA 1
ATOM 3575 C C . THR B 1 156 ? 14.555 -16.328 -6.902 1 97.5 156 THR B C 1
ATOM 3577 O O . THR B 1 156 ? 15.406 -15.625 -6.352 1 97.5 156 THR B O 1
ATOM 3580 N N . GLU B 1 157 ? 14.766 -17.672 -7.066 1 96.88 157 GLU B N 1
ATOM 3581 C CA . GLU B 1 157 ? 15.836 -18.312 -6.312 1 96.88 157 GLU B CA 1
ATOM 3582 C C . GLU B 1 157 ? 16.781 -19.062 -7.238 1 96.88 157 GLU B C 1
ATOM 3584 O O . GLU B 1 157 ? 17.859 -19.5 -6.812 1 96.88 157 GLU B O 1
ATOM 3589 N N . ALA B 1 158 ? 16.375 -19.234 -8.484 1 98.44 158 ALA B N 1
ATOM 3590 C CA . ALA B 1 158 ? 17.188 -20.078 -9.359 1 98.44 158 ALA B CA 1
ATOM 3591 C C . ALA B 1 158 ? 16.953 -19.734 -10.828 1 98.44 158 ALA B C 1
ATOM 3593 O O . ALA B 1 158 ? 15.953 -19.094 -11.172 1 98.44 158 ALA B O 1
ATOM 3594 N N . LEU B 1 159 ? 17.906 -20.125 -11.625 1 98.44 159 LEU B N 1
ATOM 3595 C CA . LEU B 1 159 ? 17.828 -20.047 -13.086 1 98.44 159 LEU B CA 1
ATOM 3596 C C . LEU B 1 159 ? 17.688 -21.438 -13.695 1 98.44 159 LEU B C 1
ATOM 3598 O O . LEU B 1 159 ? 18.422 -22.359 -13.312 1 98.44 159 LEU B O 1
ATOM 3602 N N . GLY B 1 160 ? 16.75 -21.547 -14.578 1 97.69 160 GLY B N 1
ATOM 3603 C CA . GLY B 1 160 ? 16.641 -22.797 -15.32 1 97.69 160 GLY B CA 1
ATOM 3604 C C . GLY B 1 160 ? 17.734 -22.969 -16.359 1 97.69 160 GLY B C 1
ATOM 3605 O O . GLY B 1 160 ? 18.203 -22 -16.953 1 97.69 160 GLY B O 1
ATOM 3606 N N . LEU B 1 161 ? 18.078 -24.266 -16.609 1 97.06 161 LEU B N 1
ATOM 3607 C CA . LEU B 1 161 ? 19.094 -24.594 -17.594 1 97.06 161 LEU B CA 1
ATOM 3608 C C . LEU B 1 161 ? 18.484 -25.359 -18.766 1 97.06 161 LEU B C 1
ATOM 3610 O O . LEU B 1 161 ? 17.438 -26 -18.625 1 97.06 161 LEU B O 1
ATOM 3614 N N . PRO B 1 162 ? 19.172 -25.281 -19.938 1 95.44 162 PRO B N 1
ATOM 3615 C CA . PRO B 1 162 ? 18.688 -26.031 -21.094 1 95.44 162 PRO B CA 1
ATOM 3616 C C . PRO B 1 162 ? 18.531 -27.531 -20.797 1 95.44 162 PRO B C 1
ATOM 3618 O O . PRO B 1 162 ? 17.672 -28.188 -21.391 1 95.44 162 PRO B O 1
ATOM 3621 N N . SER B 1 163 ? 19.219 -28.078 -19.875 1 93.88 163 SER B N 1
ATOM 3622 C CA . SER B 1 163 ? 19.172 -29.5 -19.516 1 93.88 163 SER B CA 1
ATOM 3623 C C . SER B 1 163 ? 17.906 -29.828 -18.766 1 93.88 163 SER B C 1
ATOM 3625 O O . SER B 1 163 ? 17.562 -31.016 -18.594 1 93.88 163 SER B O 1
ATOM 3627 N N . GLY B 1 164 ? 17.266 -28.828 -18.281 1 91.94 164 GLY B N 1
ATOM 3628 C CA . GLY B 1 164 ? 16.109 -29.047 -17.438 1 91.94 164 GLY B CA 1
ATOM 3629 C C . GLY B 1 164 ? 16.406 -28.891 -15.953 1 91.94 164 GLY B C 1
ATOM 3630 O O . GLY B 1 164 ? 15.492 -28.75 -15.141 1 91.94 164 GLY B O 1
ATOM 3631 N N . SER B 1 165 ? 17.719 -28.859 -15.633 1 94.75 165 SER B N 1
ATOM 3632 C CA . SER B 1 165 ? 18.109 -28.609 -14.25 1 94.75 165 SER B CA 1
ATOM 3633 C C . SER B 1 165 ? 18.094 -27.125 -13.922 1 94.75 165 SER B C 1
ATOM 3635 O O . SER B 1 165 ? 17.703 -26.297 -14.75 1 94.75 165 SER B O 1
ATOM 3637 N N . THR B 1 166 ? 18.266 -26.812 -12.617 1 96.88 166 THR B N 1
ATOM 3638 C CA . THR B 1 166 ? 18.312 -25.422 -12.188 1 96.88 166 THR B CA 1
ATOM 3639 C C . THR B 1 166 ? 19.609 -25.125 -11.445 1 96.88 166 THR B C 1
ATOM 3641 O O . THR B 1 166 ? 20.25 -26.047 -10.906 1 96.88 166 THR B O 1
ATOM 3644 N N . ILE B 1 167 ? 20.062 -23.922 -11.414 1 97.31 167 ILE B N 1
ATOM 3645 C CA . ILE B 1 167 ? 21.203 -23.469 -10.617 1 97.31 167 ILE B CA 1
ATOM 3646 C C . ILE B 1 167 ? 20.75 -22.375 -9.664 1 97.31 167 ILE B C 1
ATOM 3648 O O . ILE B 1 167 ? 20.172 -21.375 -10.086 1 97.31 167 ILE B O 1
ATOM 3652 N N . PRO B 1 168 ? 20.953 -22.641 -8.367 1 97.5 168 PRO B N 1
ATOM 3653 C CA . PRO B 1 168 ? 20.625 -21.562 -7.426 1 97.5 168 PRO B CA 1
ATOM 3654 C C . PRO B 1 168 ? 21.297 -20.234 -7.785 1 97.5 168 PRO B C 1
ATOM 3656 O O . PRO B 1 168 ? 22.453 -20.234 -8.234 1 97.5 168 PRO B O 1
ATOM 3659 N N . MET B 1 169 ? 20.562 -19.156 -7.652 1 96.81 169 MET B N 1
ATOM 3660 C CA . MET B 1 169 ? 21.078 -17.828 -7.973 1 96.81 169 MET B CA 1
ATOM 3661 C C . MET B 1 169 ? 20.5 -16.781 -7.031 1 96.81 169 MET B C 1
ATOM 3663 O O . MET B 1 169 ? 19.312 -16.812 -6.719 1 96.81 169 MET B O 1
ATOM 3667 N N . LYS B 1 170 ? 21.375 -15.875 -6.645 1 94.06 170 LYS B N 1
ATOM 3668 C CA . LYS B 1 170 ? 20.938 -14.789 -5.77 1 94.06 170 LYS B CA 1
ATOM 3669 C C . LYS B 1 170 ? 20.078 -13.789 -6.531 1 94.06 170 LYS B C 1
ATOM 3671 O O . LYS B 1 170 ? 20.188 -13.656 -7.75 1 94.06 170 LYS B O 1
ATOM 3676 N N . LEU B 1 171 ? 19.266 -13.109 -5.801 1 94.19 171 LEU B N 1
ATOM 3677 C CA . LEU B 1 171 ? 18.344 -12.125 -6.375 1 94.19 171 LEU B CA 1
ATOM 3678 C C . LEU B 1 171 ? 19.109 -11.094 -7.199 1 94.19 171 LEU B C 1
ATOM 3680 O O . LEU B 1 171 ? 18.703 -10.758 -8.312 1 94.19 171 LEU B O 1
ATOM 3684 N N . GLU B 1 172 ? 20.219 -10.609 -6.715 1 91.88 172 GLU B N 1
ATOM 3685 C CA . GLU B 1 172 ? 21.016 -9.586 -7.387 1 91.88 172 GLU B CA 1
ATOM 3686 C C . GLU B 1 172 ? 21.516 -10.078 -8.742 1 91.88 172 GLU B C 1
ATOM 3688 O O . GLU B 1 172 ? 21.594 -9.297 -9.703 1 91.88 172 GLU B O 1
ATOM 3693 N N . ASP B 1 173 ? 21.828 -11.312 -8.766 1 95.94 173 ASP B N 1
ATOM 3694 C CA . ASP B 1 173 ? 22.328 -11.891 -10.008 1 95.94 173 ASP B CA 1
ATOM 3695 C C . ASP B 1 173 ? 21.188 -12.055 -11.023 1 95.94 173 ASP B C 1
ATOM 3697 O O . ASP B 1 173 ? 21.391 -11.836 -12.219 1 95.94 173 ASP B O 1
ATOM 3701 N N . LEU B 1 174 ? 20.047 -12.445 -10.562 1 97.75 174 LEU B N 1
ATOM 3702 C CA . LEU B 1 174 ? 18.875 -12.492 -11.445 1 97.75 174 LEU B CA 1
ATOM 3703 C C . LEU B 1 174 ? 18.578 -11.109 -12.016 1 97.75 174 LEU B C 1
ATOM 3705 O O . LEU B 1 174 ? 18.266 -10.977 -13.195 1 97.75 174 LEU B O 1
ATOM 3709 N N . GLU B 1 175 ? 18.703 -10.125 -11.203 1 95.88 175 GLU B N 1
ATOM 3710 C CA . GLU B 1 175 ? 18.438 -8.758 -11.625 1 95.88 175 GLU B CA 1
ATOM 3711 C C . GLU B 1 175 ? 19.422 -8.305 -12.703 1 95.88 175 GLU B C 1
ATOM 3713 O O . GLU B 1 175 ? 19.047 -7.555 -13.609 1 95.88 175 GLU B O 1
ATOM 3718 N N . LYS B 1 176 ? 20.641 -8.695 -12.594 1 96.81 176 LYS B N 1
ATOM 3719 C CA . LYS B 1 176 ? 21.625 -8.383 -13.633 1 96.81 176 LYS B CA 1
ATOM 3720 C C . LYS B 1 176 ? 21.219 -8.969 -14.977 1 96.81 176 LYS B C 1
ATOM 3722 O O . LYS B 1 176 ? 21.406 -8.344 -16.016 1 96.81 176 LYS B O 1
ATOM 3727 N N . ILE B 1 177 ? 20.672 -10.156 -14.93 1 98.25 177 ILE B N 1
ATOM 3728 C CA . ILE B 1 177 ? 20.172 -10.773 -16.141 1 98.25 177 ILE B CA 1
ATOM 3729 C C . ILE B 1 177 ? 19.016 -9.945 -16.703 1 98.25 177 ILE B C 1
ATOM 3731 O O . ILE B 1 177 ? 18.938 -9.703 -17.922 1 98.25 177 ILE B O 1
ATOM 3735 N N . LEU B 1 178 ? 18.188 -9.453 -15.852 1 98.44 178 LEU B N 1
ATOM 3736 C CA . LEU B 1 178 ? 17.062 -8.641 -16.266 1 98.44 178 LEU B CA 1
ATOM 3737 C C . LEU B 1 178 ? 17.531 -7.355 -16.938 1 98.44 178 LEU B C 1
ATOM 3739 O O . LEU B 1 178 ? 16.906 -6.891 -17.906 1 98.44 178 LEU B O 1
ATOM 3743 N N . GLU B 1 179 ? 18.562 -6.777 -16.438 1 97.75 179 GLU B N 1
ATOM 3744 C CA . GLU B 1 179 ? 19.109 -5.566 -17.047 1 97.75 179 GLU B CA 1
ATOM 3745 C C . GLU B 1 179 ? 19.5 -5.809 -18.5 1 97.75 179 GLU B C 1
ATOM 3747 O O . GLU B 1 179 ? 19.188 -5 -19.375 1 97.75 179 GLU B O 1
ATOM 3752 N N . ARG B 1 180 ? 20.125 -6.887 -18.719 1 98.38 180 ARG B N 1
ATOM 3753 C CA . ARG B 1 180 ? 20.531 -7.234 -20.078 1 98.38 180 ARG B CA 1
ATOM 3754 C C . ARG B 1 180 ? 19.328 -7.527 -20.953 1 98.38 180 ARG B C 1
ATOM 3756 O O . ARG B 1 180 ? 19.297 -7.145 -22.125 1 98.38 180 ARG B O 1
ATOM 3763 N N . CYS B 1 181 ? 18.359 -8.203 -20.422 1 98.69 181 CYS B N 1
ATOM 3764 C CA . CYS B 1 181 ? 17.141 -8.508 -21.172 1 98.69 181 CYS B CA 1
ATOM 3765 C C . CYS B 1 181 ? 16.406 -7.23 -21.562 1 98.69 181 CYS B C 1
ATOM 3767 O O . CYS B 1 181 ? 15.93 -7.102 -22.688 1 98.69 181 CYS B O 1
ATOM 3769 N N . ALA B 1 182 ? 16.281 -6.305 -20.609 1 98.38 182 ALA B N 1
ATOM 3770 C CA . ALA B 1 182 ? 15.602 -5.043 -20.859 1 98.38 182 ALA 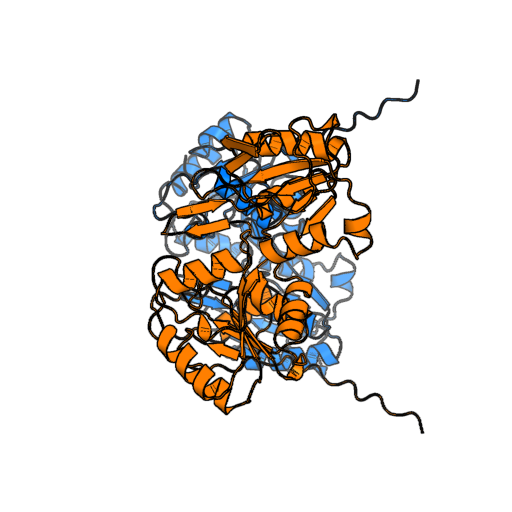B CA 1
ATOM 3771 C C . ALA B 1 182 ? 16.281 -4.254 -21.969 1 98.38 182 ALA B C 1
ATOM 3773 O O . ALA B 1 182 ? 15.625 -3.648 -22.812 1 98.38 182 ALA B O 1
ATOM 3774 N N . ALA B 1 183 ? 17.578 -4.258 -21.984 1 97.75 183 ALA B N 1
ATOM 3775 C CA . ALA B 1 183 ? 18.359 -3.566 -23 1 97.75 183 ALA B CA 1
ATOM 3776 C C . ALA B 1 183 ? 18.047 -4.117 -24.391 1 97.75 183 ALA B C 1
ATOM 3778 O O . ALA B 1 183 ? 18.125 -3.393 -25.391 1 97.75 183 ALA B O 1
ATOM 3779 N N . LYS B 1 184 ? 17.672 -5.348 -24.469 1 98 184 LYS B N 1
ATOM 3780 C CA . LYS B 1 184 ? 17.359 -6 -25.734 1 98 184 LYS B CA 1
ATOM 3781 C C . LYS B 1 184 ? 15.852 -5.996 -26 1 98 184 LYS B C 1
ATOM 3783 O O . LYS B 1 184 ? 15.391 -6.602 -26.969 1 98 184 LYS B O 1
ATOM 3788 N N . LYS B 1 185 ? 15.094 -5.426 -25.078 1 98 185 LYS B N 1
ATOM 3789 C CA . LYS B 1 185 ? 13.648 -5.258 -25.188 1 98 185 LYS B CA 1
ATOM 3790 C C . LYS B 1 185 ? 12.938 -6.609 -25.219 1 98 185 LYS B C 1
ATOM 3792 O O . LYS B 1 185 ? 11.969 -6.797 -25.969 1 98 185 LYS B O 1
ATOM 3797 N N . ILE B 1 186 ? 13.492 -7.535 -24.531 1 98.62 186 ILE B N 1
ATOM 3798 C CA . ILE B 1 186 ? 12.875 -8.852 -24.375 1 98.62 186 ILE B CA 1
ATOM 3799 C C . ILE B 1 186 ? 11.695 -8.758 -23.406 1 98.62 186 ILE B C 1
ATOM 3801 O O . ILE B 1 186 ? 11.828 -8.211 -22.312 1 98.62 186 ILE B O 1
ATOM 3805 N N . PRO B 1 187 ? 10.461 -9.281 -23.781 1 98.81 187 PRO B N 1
ATOM 3806 C CA . PRO B 1 187 ? 9.32 -9.227 -22.859 1 98.81 187 PRO B CA 1
ATOM 3807 C C . PRO B 1 187 ? 9.43 -10.234 -21.719 1 98.81 187 PRO B C 1
ATOM 3809 O O . PRO B 1 187 ? 10.227 -11.172 -21.797 1 98.81 187 PRO B O 1
ATOM 3812 N N . MET B 1 188 ? 8.664 -9.961 -20.672 1 98.81 188 MET B N 1
ATOM 3813 C CA . MET B 1 188 ? 8.664 -10.836 -19.5 1 98.81 188 MET B CA 1
ATOM 3814 C C . MET B 1 188 ? 7.25 -11.289 -19.156 1 98.81 188 MET B C 1
ATOM 3816 O O . MET B 1 188 ? 6.301 -10.508 -19.266 1 98.81 188 MET B O 1
ATOM 3820 N N . VAL B 1 189 ? 7.082 -12.555 -18.828 1 98.75 189 VAL B N 1
ATOM 3821 C CA . VAL B 1 189 ? 5.883 -13.094 -18.203 1 98.75 189 VAL B CA 1
ATOM 3822 C C . VAL B 1 189 ? 6.168 -13.391 -16.734 1 98.75 189 VAL B C 1
ATOM 3824 O O . VAL B 1 189 ? 7.117 -14.102 -16.406 1 98.75 189 VAL B O 1
ATOM 3827 N N . VAL B 1 190 ? 5.426 -12.828 -15.82 1 98.75 190 VAL B N 1
ATOM 3828 C CA . VAL B 1 190 ? 5.586 -13.102 -14.391 1 98.75 190 VAL B CA 1
ATOM 3829 C C . VAL B 1 190 ? 4.41 -13.93 -13.891 1 98.75 190 VAL B C 1
ATOM 3831 O O . VAL B 1 190 ? 3.26 -13.484 -13.93 1 98.75 190 VAL B O 1
ATOM 3834 N N . ALA B 1 191 ? 4.711 -15.047 -13.359 1 98.56 191 ALA B N 1
ATOM 3835 C CA . ALA B 1 191 ? 3.701 -16.062 -13.055 1 98.56 191 ALA B CA 1
ATOM 3836 C C . ALA B 1 191 ? 3.229 -15.953 -11.609 1 98.56 191 ALA B C 1
ATOM 3838 O O . ALA B 1 191 ? 2.398 -16.75 -11.164 1 98.56 191 ALA B O 1
ATOM 3839 N N . ASN B 1 192 ? 3.77 -15.094 -10.867 1 97.94 192 ASN B N 1
ATOM 3840 C CA . ASN B 1 192 ? 3.32 -14.711 -9.539 1 97.94 192 ASN B CA 1
ATOM 3841 C C . ASN B 1 192 ? 3.488 -13.211 -9.297 1 97.94 192 ASN B C 1
ATOM 3843 O O . ASN B 1 192 ? 4.609 -12.719 -9.148 1 97.94 192 ASN B O 1
ATOM 3847 N N . PRO B 1 193 ? 2.406 -12.516 -9.188 1 97.12 193 PRO B N 1
ATOM 3848 C CA . PRO B 1 193 ? 2.482 -11.055 -9.141 1 97.12 193 PRO B CA 1
ATOM 3849 C C . PRO B 1 193 ? 2.787 -10.523 -7.742 1 97.12 193 PRO B C 1
ATOM 3851 O O . PRO B 1 193 ? 2.93 -9.312 -7.551 1 97.12 193 PRO B O 1
ATOM 3854 N N . ASP B 1 194 ? 2.904 -11.406 -6.727 1 95.38 194 ASP B N 1
ATOM 3855 C CA . ASP B 1 194 ? 3.189 -10.945 -5.375 1 95.38 194 ASP B CA 1
ATOM 3856 C C . ASP B 1 194 ? 4.617 -10.406 -5.27 1 95.38 194 ASP B C 1
ATOM 3858 O O . ASP B 1 194 ? 5.504 -10.836 -6.008 1 95.38 194 ASP B O 1
ATOM 3862 N N . TYR B 1 195 ? 4.805 -9.469 -4.305 1 93.81 195 TYR B N 1
ATOM 3863 C CA . TYR B 1 195 ? 6.133 -8.898 -4.113 1 93.81 195 TYR B CA 1
ATOM 3864 C C . TYR B 1 195 ? 6.867 -9.602 -2.977 1 93.81 195 TYR B C 1
ATOM 3866 O O . TYR B 1 195 ? 8.078 -9.82 -3.057 1 93.81 195 TYR B O 1
ATOM 3874 N N . VAL B 1 196 ? 6.133 -9.805 -1.885 1 90.38 196 VAL B N 1
ATOM 3875 C CA . VAL B 1 196 ? 6.668 -10.453 -0.691 1 90.38 196 VAL B CA 1
ATOM 3876 C C . VAL B 1 196 ? 5.602 -11.344 -0.059 1 90.38 196 VAL B C 1
ATOM 3878 O O . VAL B 1 196 ? 4.402 -11.062 -0.177 1 90.38 196 VAL B O 1
ATOM 3881 N N . THR B 1 197 ? 6.012 -12.422 0.479 1 85.25 197 THR B N 1
ATOM 3882 C CA . THR B 1 197 ? 5.113 -13.258 1.267 1 85.25 197 THR B CA 1
ATOM 3883 C C . THR B 1 197 ? 5.789 -13.711 2.557 1 85.25 197 THR B C 1
ATOM 3885 O O . THR B 1 197 ? 6.996 -13.523 2.732 1 85.25 197 THR B O 1
ATOM 3888 N N . VAL B 1 198 ? 4.949 -14.023 3.514 1 79.31 198 VAL B N 1
ATOM 3889 C CA . VAL B 1 198 ? 5.457 -14.602 4.754 1 79.31 198 VAL B CA 1
ATOM 3890 C C . VAL B 1 198 ? 5.082 -16.078 4.82 1 79.31 198 VAL B C 1
ATOM 3892 O O . VAL B 1 198 ? 3.902 -16.438 4.727 1 79.31 198 VAL B O 1
ATOM 3895 N N . GLU B 1 199 ? 6.008 -16.891 4.723 1 69.56 199 GLU B N 1
ATOM 3896 C CA . GLU B 1 199 ? 5.828 -18.328 4.926 1 69.56 199 GLU B CA 1
ATOM 3897 C C . GLU B 1 199 ? 6.516 -18.797 6.203 1 69.56 199 GLU B C 1
ATOM 3899 O O . GLU B 1 199 ? 7.734 -18.656 6.344 1 69.56 199 GLU B O 1
ATOM 3904 N N . ALA B 1 200 ? 5.738 -19.438 7.113 1 62.97 200 ALA B N 1
ATOM 3905 C CA . ALA B 1 200 ? 6.258 -19.922 8.383 1 62.97 200 ALA B CA 1
ATOM 3906 C C . ALA B 1 200 ? 7.125 -18.875 9.07 1 62.97 200 ALA B C 1
ATOM 3908 O O . ALA B 1 200 ? 8.234 -19.172 9.516 1 62.97 200 ALA B O 1
ATOM 3909 N N . ARG B 1 201 ? 6.812 -17.656 9 1 65.62 201 ARG B N 1
ATOM 3910 C CA . ARG B 1 201 ? 7.383 -16.531 9.719 1 65.62 201 ARG B CA 1
ATOM 3911 C C . ARG B 1 201 ? 8.594 -15.969 8.984 1 65.62 201 ARG B C 1
ATOM 3913 O O . ARG B 1 201 ? 9.367 -15.195 9.555 1 65.62 201 ARG B O 1
ATOM 3920 N N . ALA B 1 202 ? 8.781 -16.609 7.859 1 78.5 202 ALA B N 1
ATOM 3921 C CA . ALA B 1 202 ? 9.922 -16.094 7.105 1 78.5 202 ALA B CA 1
ATOM 3922 C C . ALA B 1 202 ? 9.461 -15.312 5.875 1 78.5 202 ALA B C 1
ATOM 3924 O O . ALA B 1 202 ? 8.648 -15.805 5.09 1 78.5 202 ALA B O 1
ATOM 3925 N N . LEU B 1 203 ? 10.016 -14.164 5.746 1 86.06 203 LEU B N 1
ATOM 3926 C CA . LEU B 1 203 ? 9.75 -13.336 4.574 1 86.06 203 LEU B CA 1
ATOM 3927 C C . LEU B 1 203 ? 10.43 -13.914 3.334 1 86.06 203 LEU B C 1
ATOM 3929 O O . LEU B 1 203 ? 11.547 -14.414 3.414 1 86.06 203 LEU B O 1
ATOM 3933 N N . ARG B 1 204 ? 9.695 -13.906 2.234 1 89.38 204 ARG B N 1
ATOM 3934 C CA . ARG B 1 204 ? 10.227 -14.359 0.955 1 89.38 204 ARG B CA 1
ATOM 3935 C C . ARG B 1 204 ? 9.953 -13.344 -0.147 1 89.38 204 ARG B C 1
ATOM 3937 O O . ARG B 1 204 ? 8.844 -12.812 -0.25 1 89.38 204 ARG B O 1
ATOM 3944 N N . VAL B 1 205 ? 11.016 -13.102 -0.903 1 94.31 205 VAL B N 1
ATOM 3945 C CA . VAL B 1 205 ? 10.828 -12.25 -2.074 1 94.31 205 VAL B CA 1
ATOM 3946 C C . VAL B 1 205 ? 10.117 -13.039 -3.176 1 94.31 205 VAL B C 1
ATOM 3948 O O . VAL B 1 205 ? 10.484 -14.18 -3.465 1 94.31 205 VAL B O 1
ATOM 3951 N N . MET B 1 206 ? 9.133 -12.406 -3.783 1 96.12 206 MET B N 1
ATOM 3952 C CA . MET B 1 206 ? 8.305 -13.078 -4.777 1 96.12 206 MET B CA 1
ATOM 3953 C C . MET B 1 206 ? 8.555 -12.516 -6.172 1 96.12 206 MET B C 1
ATOM 3955 O O . MET B 1 206 ? 9.18 -11.461 -6.312 1 96.12 206 MET B O 1
ATOM 3959 N N . PRO B 1 207 ? 8.117 -13.18 -7.234 1 97.88 207 PRO B N 1
ATOM 3960 C CA . PRO B 1 207 ? 8.453 -12.82 -8.617 1 97.88 207 PRO B CA 1
ATOM 3961 C C . PRO B 1 207 ? 7.957 -11.43 -9.008 1 97.88 207 PRO B C 1
ATOM 3963 O O . PRO B 1 207 ? 8.531 -10.789 -9.883 1 97.88 207 PRO B O 1
ATOM 3966 N N . GLY B 1 208 ? 6.906 -10.945 -8.367 1 97.81 208 GLY B N 1
ATOM 3967 C CA . GLY B 1 208 ? 6.457 -9.594 -8.672 1 97.81 208 GLY B CA 1
ATOM 3968 C C . GLY B 1 208 ? 7.539 -8.547 -8.492 1 97.81 208 GLY B C 1
ATOM 3969 O O . GLY B 1 208 ? 7.551 -7.535 -9.188 1 97.81 208 GLY B O 1
ATOM 3970 N N . THR B 1 209 ? 8.422 -8.805 -7.578 1 96.56 209 THR B N 1
ATOM 3971 C CA . THR B 1 209 ? 9.547 -7.895 -7.344 1 96.56 209 THR B CA 1
ATOM 3972 C C . THR B 1 209 ? 10.445 -7.816 -8.578 1 96.56 209 THR B C 1
ATOM 3974 O O . THR B 1 209 ? 10.852 -6.73 -8.984 1 96.56 209 THR B O 1
ATOM 3977 N N . LEU B 1 210 ? 10.727 -8.953 -9.18 1 97.81 210 LEU B N 1
ATOM 3978 C CA . LEU B 1 210 ? 11.516 -8.992 -10.406 1 97.81 210 LEU B CA 1
ATOM 3979 C C . LEU B 1 210 ? 10.797 -8.273 -11.539 1 97.81 210 LEU B C 1
ATOM 3981 O O . LEU B 1 210 ? 11.43 -7.543 -12.312 1 97.81 210 LEU B O 1
ATOM 3985 N N . ALA B 1 211 ? 9.531 -8.445 -11.594 1 98.44 211 ALA B N 1
ATOM 3986 C CA . ALA B 1 211 ? 8.727 -7.836 -12.641 1 98.44 211 ALA B CA 1
ATOM 3987 C C . ALA B 1 211 ? 8.727 -6.312 -12.516 1 98.44 211 ALA B C 1
ATOM 3989 O O . ALA B 1 211 ? 8.883 -5.602 -13.508 1 98.44 211 ALA B O 1
ATOM 3990 N N . ALA B 1 212 ? 8.555 -5.871 -11.336 1 95.94 212 ALA B N 1
ATOM 3991 C CA . ALA B 1 212 ? 8.562 -4.43 -11.102 1 95.94 212 ALA B CA 1
ATOM 3992 C C . ALA B 1 212 ? 9.906 -3.818 -11.492 1 95.94 212 ALA B C 1
ATOM 3994 O O . ALA B 1 212 ? 9.961 -2.762 -12.125 1 95.94 212 ALA B O 1
ATOM 3995 N N . LYS B 1 213 ? 10.953 -4.5 -11.094 1 94.62 213 LYS B N 1
ATOM 3996 C CA . LYS B 1 213 ? 12.289 -4.059 -11.492 1 94.62 213 LYS B CA 1
ATOM 3997 C C . LYS B 1 213 ? 12.422 -4.016 -13.016 1 94.62 213 LYS B C 1
ATOM 3999 O O . LYS B 1 213 ? 12.977 -3.066 -13.57 1 94.62 213 LYS B O 1
ATOM 4004 N N . TYR B 1 214 ? 11.914 -5 -13.641 1 98 214 TYR B N 1
ATOM 4005 C CA . TYR B 1 214 ? 12.016 -5.098 -15.094 1 98 214 TYR B CA 1
ATOM 4006 C C . TYR B 1 214 ? 11.297 -3.938 -15.773 1 98 214 TYR B C 1
ATOM 4008 O O . TYR B 1 214 ? 11.805 -3.354 -16.734 1 98 214 TYR B O 1
ATOM 4016 N N . GLU B 1 215 ? 10.164 -3.576 -15.273 1 97.38 215 GLU B N 1
ATOM 4017 C CA . GLU B 1 215 ? 9.422 -2.443 -15.82 1 97.38 215 GLU B CA 1
ATOM 4018 C C . GLU B 1 215 ? 10.18 -1.136 -15.617 1 97.38 215 GLU B C 1
ATOM 4020 O O . GLU B 1 215 ? 10.195 -0.277 -16.5 1 97.38 215 GLU B O 1
ATOM 4025 N N . LYS B 1 216 ? 10.758 -1.015 -14.547 1 92.38 216 LYS B N 1
ATOM 4026 C CA . LYS B 1 216 ? 11.539 0.186 -14.266 1 92.38 216 LYS B CA 1
ATOM 4027 C C . LYS B 1 216 ? 12.711 0.321 -15.242 1 92.38 216 LYS B C 1
ATOM 4029 O O . LYS B 1 216 ? 13.109 1.434 -15.586 1 92.38 216 LYS B O 1
ATOM 4034 N N . LEU B 1 217 ? 13.188 -0.805 -15.648 1 95.31 217 LEU B N 1
ATOM 4035 C CA . LEU B 1 217 ? 14.289 -0.84 -16.594 1 95.31 217 LEU B CA 1
ATOM 4036 C C . LEU B 1 217 ? 13.797 -0.595 -18.016 1 95.31 217 LEU B C 1
ATOM 4038 O O . LEU B 1 217 ? 14.586 -0.571 -18.969 1 95.31 217 LEU B O 1
ATOM 4042 N N . GLY B 1 218 ? 12.469 -0.375 -18.172 1 96.81 218 GLY B N 1
ATOM 4043 C CA . GLY B 1 218 ? 11.891 -0.136 -19.484 1 96.81 218 GLY B CA 1
ATOM 4044 C C . GLY B 1 218 ? 11.383 -1.401 -20.156 1 96.81 218 GLY B C 1
ATOM 4045 O O . GLY B 1 218 ? 10.945 -1.368 -21.297 1 96.81 218 GLY B O 1
ATOM 4046 N N . GLY B 1 219 ? 11.406 -2.525 -19.422 1 98.19 219 GLY B N 1
ATOM 4047 C CA . GLY B 1 219 ? 10.922 -3.783 -19.969 1 98.19 219 GLY B CA 1
ATOM 4048 C C . GLY B 1 219 ? 9.406 -3.879 -19.984 1 98.19 219 GLY B C 1
ATOM 4049 O O . GLY B 1 219 ? 8.727 -3.277 -19.156 1 98.19 219 GLY B O 1
ATOM 4050 N N . GLU B 1 220 ? 8.906 -4.664 -20.891 1 98.44 220 GLU B N 1
ATOM 4051 C CA . GLU B 1 220 ? 7.484 -4.98 -20.969 1 98.44 220 GLU B CA 1
ATOM 4052 C C . GLU B 1 220 ? 7.16 -6.238 -20.156 1 98.44 220 GLU B C 1
ATOM 4054 O O . GLU B 1 220 ? 7.785 -7.281 -20.359 1 98.44 220 GLU B O 1
ATOM 4059 N N . VAL B 1 221 ? 6.18 -6.129 -19.297 1 98.5 221 VAL B N 1
ATOM 4060 C CA . VAL B 1 221 ? 5.855 -7.262 -18.438 1 98.5 221 VAL B CA 1
ATOM 4061 C C . VAL B 1 221 ? 4.391 -7.648 -18.625 1 98.5 221 VAL B C 1
ATOM 4063 O O . VAL B 1 221 ? 3.51 -6.785 -18.641 1 98.5 221 VAL B O 1
ATOM 4066 N N . LYS B 1 222 ? 4.109 -8.93 -18.812 1 98.06 222 LYS B N 1
ATOM 4067 C CA . LYS B 1 222 ? 2.777 -9.508 -18.672 1 98.06 222 LYS B CA 1
ATOM 4068 C C . LYS B 1 222 ? 2.582 -10.117 -17.281 1 98.06 222 LYS B C 1
ATOM 4070 O O . LYS B 1 222 ? 3.156 -11.164 -16.984 1 98.06 222 LYS B O 1
ATOM 4075 N N . TRP B 1 223 ? 1.787 -9.445 -16.5 1 97.31 223 TRP B N 1
ATOM 4076 C CA . TRP B 1 223 ? 1.492 -9.906 -15.148 1 97.31 223 TRP B CA 1
ATOM 4077 C C . TRP B 1 223 ? 0.358 -10.93 -15.156 1 97.31 223 TRP B C 1
ATOM 4079 O O . TRP B 1 223 ? -0.72 -10.664 -15.695 1 97.31 223 TRP B O 1
ATOM 4089 N N . MET B 1 224 ? 0.609 -12.031 -14.539 1 97.31 224 MET B N 1
ATOM 4090 C CA . MET B 1 224 ? -0.412 -13.078 -14.5 1 97.31 224 MET B CA 1
ATOM 4091 C C . MET B 1 224 ? -0.973 -13.234 -13.094 1 97.31 224 MET B C 1
ATOM 4093 O O . MET B 1 224 ? -0.215 -13.336 -12.125 1 97.31 224 MET B O 1
ATOM 4097 N N . GLY B 1 225 ? -2.252 -13.289 -12.977 1 97.56 225 GLY B N 1
ATOM 4098 C CA . GLY B 1 225 ? -2.881 -13.547 -11.688 1 97.56 225 GLY B CA 1
ATOM 4099 C C . GLY B 1 225 ? -3.678 -12.367 -11.164 1 97.56 225 GLY B C 1
ATOM 4100 O O . GLY B 1 225 ? -3.994 -11.445 -11.914 1 97.56 225 GLY B O 1
ATOM 4101 N N . LYS B 1 226 ? -4.039 -12.5 -9.789 1 97.44 226 LYS B N 1
ATOM 4102 C CA . LYS B 1 226 ? -4.766 -11.422 -9.133 1 97.44 226 LYS B CA 1
ATOM 4103 C C . LYS B 1 226 ? -3.896 -10.18 -8.984 1 97.44 226 LYS B C 1
ATOM 4105 O O . LYS B 1 226 ? -2.691 -10.281 -8.742 1 97.44 226 LYS B O 1
ATOM 4110 N N . PRO B 1 227 ? -4.562 -8.969 -9.234 1 97.12 227 PRO B N 1
ATOM 4111 C CA . PRO B 1 227 ? -5.992 -8.648 -9.289 1 97.12 227 PRO B CA 1
ATOM 4112 C C . PRO B 1 227 ? -6.547 -8.656 -10.711 1 97.12 227 PRO B C 1
ATOM 4114 O O . PRO B 1 227 ? -7.668 -8.203 -10.938 1 97.12 227 PRO B O 1
ATOM 4117 N N . ASP B 1 228 ? -5.832 -9.102 -11.672 1 94.94 228 ASP B N 1
ATOM 4118 C CA . ASP B 1 228 ? -6.336 -9.102 -13.039 1 94.94 228 ASP B CA 1
ATOM 4119 C C . ASP B 1 228 ? -7.645 -9.883 -13.141 1 94.94 228 ASP B C 1
ATOM 4121 O O . ASP B 1 228 ? -7.789 -10.945 -12.531 1 94.94 228 ASP B O 1
ATOM 4125 N N . LYS B 1 229 ? -8.516 -9.391 -13.953 1 94.38 229 LYS B N 1
ATOM 4126 C CA . LYS B 1 229 ? -9.859 -9.961 -14.047 1 94.38 229 LYS B CA 1
ATOM 4127 C C . LYS B 1 229 ? -9.828 -11.336 -14.695 1 94.38 229 LYS B C 1
ATOM 4129 O O . LYS B 1 229 ? -10.773 -12.117 -14.547 1 94.38 229 LYS B O 1
ATOM 4134 N N . VAL B 1 230 ? -8.812 -11.68 -15.359 1 94.56 230 VAL B N 1
ATOM 4135 C CA . VAL B 1 230 ? -8.75 -12.914 -16.141 1 94.56 230 VAL B CA 1
ATOM 4136 C C . VAL B 1 230 ? -8.891 -14.117 -15.203 1 94.56 230 VAL B C 1
ATOM 4138 O O . VAL B 1 230 ? -9.531 -15.109 -15.555 1 94.56 230 VAL B O 1
ATOM 4141 N N . ILE B 1 231 ? -8.289 -14.047 -14.078 1 96.69 231 ILE B N 1
ATOM 4142 C CA . ILE B 1 231 ? -8.336 -15.188 -13.172 1 96.69 231 ILE B CA 1
ATOM 4143 C C . ILE B 1 231 ? -9.773 -15.406 -12.703 1 96.69 231 ILE B C 1
ATOM 4145 O O . ILE B 1 231 ? -10.219 -16.547 -12.562 1 96.69 231 ILE B O 1
ATOM 4149 N N . TYR B 1 232 ? -10.539 -14.422 -12.477 1 97.75 232 TYR B N 1
ATOM 4150 C CA . TYR B 1 232 ? -11.93 -14.523 -12.031 1 97.75 232 TYR B CA 1
ATOM 4151 C C . TYR B 1 232 ? -12.828 -14.992 -13.172 1 97.75 232 TYR B C 1
ATOM 4153 O O . TYR B 1 232 ? -13.766 -15.758 -12.961 1 97.75 232 TYR B O 1
ATOM 4161 N N . LYS B 1 233 ? -12.523 -14.5 -14.352 1 96.25 233 LYS B N 1
ATOM 4162 C CA . LYS B 1 233 ? -13.266 -14.977 -15.516 1 96.25 233 LYS B CA 1
ATOM 4163 C C . LYS B 1 233 ? -13.086 -16.469 -15.711 1 96.25 233 LYS B C 1
ATOM 4165 O O . LYS B 1 233 ? -14.047 -17.188 -16 1 96.25 233 LYS B O 1
ATOM 4170 N N . GLU B 1 234 ? -11.859 -16.922 -15.562 1 96.44 234 GLU B N 1
ATOM 4171 C CA . GLU B 1 234 ? -11.594 -18.359 -15.672 1 96.44 234 GLU B CA 1
ATOM 4172 C C . GLU B 1 234 ? -12.328 -19.141 -14.586 1 96.44 234 GLU B C 1
ATOM 4174 O O . GLU B 1 234 ? -12.852 -20.219 -14.844 1 96.44 234 GLU B O 1
ATOM 4179 N N . ALA B 1 235 ? -12.375 -18.609 -13.422 1 97.81 235 ALA B N 1
ATOM 4180 C CA . ALA B 1 235 ? -13.086 -19.266 -12.32 1 97.81 235 ALA B CA 1
ATOM 4181 C C . ALA B 1 235 ? -14.586 -19.328 -12.602 1 97.81 235 ALA B C 1
ATOM 4183 O O . ALA B 1 235 ? -15.227 -20.359 -12.352 1 97.81 235 ALA B O 1
ATOM 4184 N N . MET B 1 236 ? -15.164 -18.281 -13.117 1 98.06 236 MET B N 1
ATOM 4185 C CA . MET B 1 236 ? -16.578 -18.25 -13.484 1 98.06 236 MET B CA 1
ATOM 4186 C C . MET B 1 236 ? -16.875 -19.297 -14.562 1 98.06 236 MET B C 1
ATOM 4188 O O . MET B 1 236 ? -17.906 -19.984 -14.492 1 98.06 236 MET B O 1
ATOM 4192 N N . THR B 1 237 ? -15.992 -19.375 -15.516 1 97.56 237 THR B N 1
ATOM 4193 C CA . THR B 1 237 ? -16.141 -20.375 -16.562 1 97.56 237 THR B CA 1
ATOM 4194 C C . THR B 1 237 ? -16.109 -21.781 -15.992 1 97.56 237 THR B C 1
ATOM 4196 O O . THR B 1 237 ? -16.969 -22.609 -16.328 1 97.56 237 THR B O 1
ATOM 4199 N N . MET B 1 238 ? -15.219 -22.062 -15.141 1 97.56 238 MET B N 1
ATOM 4200 C CA . MET B 1 238 ? -15.094 -23.359 -14.5 1 97.56 238 MET B CA 1
ATOM 4201 C C . MET B 1 238 ? -16.359 -23.719 -13.727 1 97.56 238 MET B C 1
ATOM 4203 O O . MET B 1 238 ? -16.812 -24.859 -13.758 1 97.56 238 MET B O 1
ATOM 4207 N N . ALA B 1 239 ? -16.891 -22.719 -13.055 1 98.25 239 ALA B N 1
ATOM 4208 C CA . ALA B 1 239 ? -18.062 -22.938 -12.211 1 98.25 239 ALA B CA 1
ATOM 4209 C C . ALA B 1 239 ? -19.344 -22.875 -13.031 1 98.25 239 ALA B C 1
ATOM 4211 O O . ALA B 1 239 ? -20.406 -23.312 -12.57 1 98.25 239 ALA B O 1
ATOM 4212 N N . GLY B 1 240 ? -19.266 -22.297 -14.219 1 98.19 240 GLY B N 1
ATOM 4213 C CA . GLY B 1 240 ? -20.438 -22.156 -15.07 1 98.19 240 GLY B CA 1
ATOM 4214 C C . GLY B 1 240 ? -21.453 -21.156 -14.523 1 98.19 240 GLY B C 1
ATOM 4215 O O . GLY B 1 240 ? -22.656 -21.438 -14.5 1 98.19 240 GLY B O 1
ATOM 4216 N N . VAL B 1 241 ? -20.969 -20.047 -14.023 1 97.88 241 VAL B N 1
ATOM 4217 C CA . VAL B 1 241 ? -21.859 -19.078 -13.414 1 97.88 241 VAL B CA 1
ATOM 4218 C C . VAL B 1 241 ? -21.562 -17.688 -13.969 1 97.88 241 VAL B C 1
ATOM 4220 O O . VAL B 1 241 ? -20.5 -17.453 -14.547 1 97.88 241 VAL B O 1
ATOM 4223 N N . ASP B 1 242 ? -22.5 -16.797 -13.781 1 97.31 242 ASP B N 1
ATOM 4224 C CA . ASP B 1 242 ? -22.312 -15.391 -14.125 1 97.31 242 ASP B CA 1
ATOM 4225 C C . ASP B 1 242 ? -21.797 -14.602 -12.922 1 97.31 242 ASP B C 1
ATOM 4227 O O . ASP B 1 242 ? -21.844 -15.078 -11.789 1 97.31 242 ASP B O 1
ATOM 4231 N N . ALA B 1 243 ? -21.328 -13.414 -13.188 1 97.56 243 ALA B N 1
ATOM 4232 C CA . ALA B 1 243 ? -20.719 -12.555 -12.172 1 97.56 243 ALA B CA 1
ATOM 4233 C C . ALA B 1 243 ? -21.688 -12.312 -11.008 1 97.56 243 ALA B C 1
ATOM 4235 O O . ALA B 1 243 ? -21.266 -12.281 -9.852 1 97.56 243 ALA B O 1
ATOM 4236 N N . SER B 1 244 ? -22.922 -12.203 -11.297 1 96.75 244 SER B N 1
ATOM 4237 C CA . SER B 1 244 ? -23.906 -11.867 -10.273 1 96.75 244 SER B CA 1
ATOM 4238 C C . SER B 1 244 ? -24.109 -13.031 -9.305 1 96.75 244 SER B C 1
ATOM 4240 O O . SER B 1 244 ? -24.656 -12.844 -8.211 1 96.75 244 SER B O 1
ATOM 4242 N N . ASP B 1 245 ? -23.656 -14.219 -9.703 1 97.5 245 ASP B N 1
ATOM 4243 C CA . ASP B 1 245 ? -23.938 -15.414 -8.922 1 97.5 245 ASP B CA 1
ATOM 4244 C C . ASP B 1 245 ? -22.703 -15.867 -8.148 1 97.5 245 ASP B C 1
ATOM 4246 O O . ASP B 1 245 ? -22.688 -16.969 -7.578 1 97.5 245 ASP B O 1
ATOM 4250 N N . CYS B 1 246 ? -21.672 -15.125 -8.172 1 97.88 246 CYS B N 1
ATOM 4251 C CA . CYS B 1 246 ? -20.453 -15.594 -7.504 1 97.88 246 CYS B CA 1
ATOM 4252 C C . CYS B 1 246 ? -19.938 -14.555 -6.516 1 97.88 246 CYS B C 1
ATOM 4254 O O . CYS B 1 246 ? -20.344 -13.391 -6.566 1 97.88 246 CYS B O 1
ATOM 4256 N N . ILE B 1 247 ? -19.109 -14.992 -5.574 1 98.69 247 ILE B N 1
ATOM 4257 C CA . ILE B 1 247 ? -18.469 -14.156 -4.562 1 98.69 247 ILE B CA 1
ATOM 4258 C C . ILE B 1 247 ? -17.016 -14.578 -4.391 1 98.69 247 ILE B C 1
ATOM 4260 O O . ILE B 1 247 ? -16.703 -15.773 -4.41 1 98.69 247 ILE B O 1
ATOM 4264 N N . ALA B 1 248 ? -16.125 -13.578 -4.34 1 98.88 248 ALA B N 1
ATOM 4265 C CA . ALA B 1 248 ? -14.719 -13.812 -4.031 1 98.88 248 ALA B CA 1
ATOM 4266 C C . ALA B 1 248 ? -14.43 -13.562 -2.555 1 98.88 248 ALA B C 1
ATOM 4268 O O . ALA B 1 248 ? -14.859 -12.547 -1.995 1 98.88 248 ALA B O 1
ATOM 4269 N N . VAL B 1 249 ? -13.773 -14.5 -1.917 1 98.88 249 VAL B N 1
ATOM 4270 C CA . VAL B 1 249 ? -13.391 -14.367 -0.515 1 98.88 249 VAL B CA 1
ATOM 4271 C C . VAL B 1 249 ? -11.867 -14.289 -0.4 1 98.88 249 VAL B C 1
ATOM 4273 O O . VAL B 1 249 ? -11.156 -15.172 -0.886 1 98.88 249 VAL B O 1
ATOM 4276 N N . GLY B 1 250 ? -11.367 -13.266 0.172 1 98.75 250 GLY B N 1
ATOM 4277 C CA . GLY B 1 250 ? -9.922 -13.117 0.307 1 98.75 250 GLY B CA 1
ATOM 4278 C C . GLY B 1 250 ? -9.523 -12.148 1.405 1 98.75 250 GLY B C 1
ATOM 4279 O O . GLY B 1 250 ? -10.383 -11.484 1.996 1 98.75 250 GLY B O 1
ATOM 4280 N N . ASP B 1 251 ? -8.211 -12.094 1.676 1 98.19 251 ASP B N 1
ATOM 4281 C CA . ASP B 1 251 ? -7.754 -11.258 2.783 1 98.19 251 ASP B CA 1
ATOM 4282 C C . ASP B 1 251 ? -6.922 -10.086 2.279 1 98.19 251 ASP B C 1
ATOM 4284 O O . ASP B 1 251 ? -6.523 -9.219 3.061 1 98.19 251 ASP B O 1
ATOM 4288 N N . SER B 1 252 ? -6.617 -10.07 1.021 1 97.31 252 SER B N 1
ATOM 4289 C CA . SER B 1 252 ? -5.828 -8.977 0.458 1 97.31 252 SER B CA 1
ATOM 4290 C C . SER B 1 252 ? -6.719 -7.961 -0.252 1 97.31 252 SER B C 1
ATOM 4292 O O . SER B 1 252 ? -7.398 -8.297 -1.223 1 97.31 252 SER B O 1
ATOM 4294 N N . LEU B 1 253 ? -6.68 -6.695 0.177 1 97.38 253 LEU B N 1
ATOM 4295 C CA . LEU B 1 253 ? -7.426 -5.641 -0.5 1 97.38 253 LEU B CA 1
ATOM 4296 C C . LEU B 1 253 ? -6.902 -5.426 -1.917 1 97.38 253 LEU B C 1
ATOM 4298 O O . LEU B 1 253 ? -7.684 -5.297 -2.859 1 97.38 253 LEU B O 1
ATOM 4302 N N . HIS B 1 254 ? -5.68 -5.523 -2.078 1 95.44 254 HIS B N 1
ATOM 4303 C CA . HIS B 1 254 ? -5.059 -5.262 -3.371 1 95.44 254 HIS B CA 1
ATOM 4304 C C . HIS B 1 254 ? -5.32 -6.402 -4.348 1 95.44 254 HIS B C 1
ATOM 4306 O O . HIS B 1 254 ? -5.648 -6.16 -5.516 1 95.44 254 HIS B O 1
ATOM 4312 N N . HIS B 1 255 ? -5.18 -7.59 -3.895 1 96.94 255 HIS B N 1
ATOM 4313 C CA . HIS B 1 255 ? -5.258 -8.711 -4.824 1 96.94 255 HIS B CA 1
ATOM 4314 C C . HIS B 1 255 ? -6.684 -9.242 -4.93 1 96.94 255 HIS B C 1
ATOM 4316 O O . HIS B 1 255 ? -7.207 -9.406 -6.031 1 96.94 255 HIS B O 1
ATOM 4322 N N . ASP B 1 256 ? -7.285 -9.484 -3.84 1 98.5 256 ASP B N 1
ATOM 4323 C CA . ASP B 1 256 ? -8.562 -10.188 -3.842 1 98.5 256 ASP B CA 1
ATOM 4324 C C . ASP B 1 256 ? -9.727 -9.227 -4.078 1 98.5 256 ASP B C 1
ATOM 4326 O O . ASP B 1 256 ? -10.523 -9.422 -4.996 1 98.5 256 ASP B O 1
ATOM 4330 N N . ILE B 1 257 ? -9.812 -8.203 -3.252 1 98.56 257 ILE B N 1
ATOM 4331 C CA . ILE B 1 257 ? -10.969 -7.32 -3.287 1 98.56 257 ILE B CA 1
ATOM 4332 C C . ILE B 1 257 ? -10.922 -6.453 -4.543 1 98.56 257 ILE B C 1
ATOM 4334 O O . ILE B 1 257 ? -11.922 -6.324 -5.254 1 98.56 257 ILE B O 1
ATOM 4338 N N . LYS B 1 258 ? -9.781 -5.887 -4.797 1 98.06 258 LYS B N 1
ATOM 4339 C CA . LYS B 1 258 ? -9.641 -5.102 -6.02 1 98.06 258 LYS B CA 1
ATOM 4340 C C . LYS B 1 258 ? -9.93 -5.949 -7.258 1 98.06 258 LYS B C 1
ATOM 4342 O O . LYS B 1 258 ? -10.586 -5.488 -8.195 1 98.06 258 LYS B O 1
ATOM 4347 N N . GLY B 1 259 ? -9.406 -7.188 -7.273 1 98.06 259 GLY B N 1
ATOM 4348 C CA . GLY B 1 259 ? -9.703 -8.086 -8.375 1 98.06 259 GLY B CA 1
ATOM 4349 C C . GLY B 1 259 ? -11.188 -8.344 -8.555 1 98.06 259 GLY B C 1
ATOM 4350 O O . GLY B 1 259 ? -11.695 -8.336 -9.68 1 98.06 259 GLY B O 1
ATOM 4351 N N . ALA B 1 260 ? -11.867 -8.562 -7.469 1 98.44 260 ALA B N 1
ATOM 4352 C CA . ALA B 1 260 ? -13.312 -8.766 -7.516 1 98.44 260 ALA B CA 1
ATOM 4353 C C . ALA B 1 260 ? -14.023 -7.523 -8.047 1 98.44 260 ALA B C 1
ATOM 4355 O O . ALA B 1 260 ? -14.945 -7.629 -8.859 1 98.44 260 ALA B O 1
ATOM 4356 N N . ASN B 1 261 ? -13.578 -6.344 -7.559 1 97.5 261 ASN B N 1
ATOM 4357 C CA . ASN B 1 261 ? -14.148 -5.098 -8.055 1 97.5 261 ASN B CA 1
ATOM 4358 C C . ASN B 1 261 ? -14.016 -4.984 -9.57 1 97.5 261 ASN B C 1
ATOM 4360 O O . ASN B 1 261 ? -14.984 -4.688 -10.266 1 97.5 261 ASN B O 1
ATOM 4364 N N . ILE B 1 262 ? -12.836 -5.273 -10.086 1 97.31 262 ILE B N 1
ATOM 4365 C CA . ILE B 1 262 ? -12.539 -5.152 -11.508 1 97.31 262 ILE B CA 1
ATOM 4366 C C . ILE B 1 262 ? -13.367 -6.164 -12.297 1 97.31 262 ILE B C 1
ATOM 4368 O O . ILE B 1 262 ? -13.859 -5.855 -13.383 1 97.31 262 ILE B O 1
ATOM 4372 N N . ALA B 1 263 ? -13.539 -7.293 -11.719 1 97.62 263 ALA B N 1
ATOM 4373 C CA . ALA B 1 263 ? -14.266 -8.367 -12.391 1 97.62 263 ALA B CA 1
ATOM 4374 C C . ALA B 1 263 ? -15.773 -8.172 -12.258 1 97.62 263 ALA B C 1
ATOM 4376 O O . ALA B 1 263 ? -16.562 -8.906 -12.875 1 97.62 263 ALA B O 1
ATOM 4377 N N . GLY B 1 264 ? -16.219 -7.281 -11.422 1 97.19 264 GLY B N 1
ATOM 4378 C CA . GLY B 1 264 ? -17.641 -7.023 -11.234 1 97.19 264 GLY B CA 1
ATOM 4379 C C . GLY B 1 264 ? -18.328 -8.078 -10.398 1 97.19 264 GLY B C 1
ATOM 4380 O O . GLY B 1 264 ? -19.5 -8.398 -10.641 1 97.19 264 GLY B O 1
ATOM 4381 N N . ILE B 1 265 ? -17.656 -8.688 -9.469 1 97.5 265 ILE B N 1
ATOM 4382 C CA . ILE B 1 265 ? -18.297 -9.711 -8.648 1 97.5 265 ILE B CA 1
ATOM 4383 C C . ILE B 1 265 ? -18.297 -9.281 -7.184 1 97.5 265 ILE B C 1
ATOM 4385 O O . ILE B 1 265 ? -17.516 -8.398 -6.793 1 97.5 265 ILE B O 1
ATOM 4389 N N . HIS B 1 266 ? -19.203 -9.859 -6.359 1 98.06 266 HIS B N 1
ATOM 4390 C CA . HIS B 1 266 ? -19.234 -9.602 -4.926 1 98.06 266 HIS B CA 1
ATOM 4391 C C . HIS B 1 266 ? -17.984 -10.133 -4.238 1 98.06 266 HIS B C 1
ATOM 4393 O O . HIS B 1 266 ? -17.312 -11.008 -4.77 1 98.06 266 HIS B O 1
ATOM 4399 N N . SER B 1 267 ? -17.688 -9.523 -3.088 1 98.75 267 SER B N 1
ATOM 4400 C CA . SER B 1 267 ? -16.469 -9.945 -2.393 1 98.75 267 SER B CA 1
ATOM 4401 C C . SER B 1 267 ? -16.672 -9.922 -0.88 1 98.75 267 SER B C 1
ATOM 4403 O O . SER B 1 267 ? -17.5 -9.172 -0.37 1 98.75 267 SER B O 1
ATOM 4405 N N . ALA B 1 268 ? -16.031 -10.797 -0.22 1 98.81 268 ALA B N 1
ATOM 4406 C CA . ALA B 1 268 ? -15.914 -10.828 1.236 1 98.81 268 ALA B CA 1
ATOM 4407 C C . ALA B 1 268 ? -14.469 -10.672 1.683 1 98.81 268 ALA B C 1
ATOM 4409 O O . ALA B 1 268 ? -13.617 -11.508 1.35 1 98.81 268 ALA B O 1
ATOM 4410 N N . PHE B 1 269 ? -14.234 -9.625 2.42 1 98.88 269 PHE B N 1
ATOM 4411 C CA . PHE B 1 269 ? -12.898 -9.312 2.918 1 98.88 269 PHE B CA 1
ATOM 4412 C C . PHE B 1 269 ? -12.68 -9.938 4.289 1 98.88 269 PHE B C 1
ATOM 4414 O O . PHE B 1 269 ? -13.391 -9.633 5.246 1 98.88 269 PHE B O 1
ATOM 4421 N N . ILE B 1 270 ? -11.656 -10.82 4.355 1 98.88 270 ILE B N 1
ATOM 4422 C CA . ILE B 1 270 ? -11.234 -11.391 5.629 1 98.88 270 ILE B CA 1
ATOM 4423 C C . ILE B 1 270 ? -10.203 -10.477 6.289 1 98.88 270 ILE B C 1
ATOM 4425 O O . ILE B 1 270 ? -9.062 -10.383 5.824 1 98.88 270 ILE B O 1
ATOM 4429 N N . THR B 1 271 ? -10.531 -9.906 7.449 1 98.31 271 THR B N 1
ATOM 4430 C CA . THR B 1 271 ? -9.695 -8.867 8.047 1 98.31 271 THR B CA 1
ATOM 4431 C C . THR B 1 271 ? -8.531 -9.484 8.82 1 98.31 271 THR B C 1
ATOM 4433 O O . THR B 1 271 ? -7.508 -8.836 9.031 1 98.31 271 THR B O 1
ATOM 4436 N N . GLY B 1 272 ? -8.672 -10.703 9.266 1 97.38 272 GLY B N 1
ATOM 4437 C CA . GLY B 1 272 ? -7.668 -11.328 10.109 1 97.38 272 GLY B CA 1
ATOM 4438 C C . GLY B 1 272 ? -6.508 -11.906 9.328 1 97.38 272 GLY B C 1
ATOM 4439 O O . GLY B 1 272 ? -5.688 -12.641 9.883 1 97.38 272 GLY B O 1
ATOM 4440 N N . GLY B 1 273 ? -6.422 -11.641 8.062 1 94.88 273 GLY B N 1
ATOM 4441 C CA . GLY B 1 273 ? -5.34 -12.109 7.211 1 94.88 273 GLY B CA 1
ATOM 4442 C C . GLY B 1 273 ? -4.199 -11.117 7.09 1 94.88 273 GLY B C 1
ATOM 4443 O O . GLY B 1 273 ? -3.662 -10.656 8.102 1 94.88 273 GLY B O 1
ATOM 4444 N N . ILE B 1 274 ? -3.846 -10.766 5.922 1 92.38 274 ILE B N 1
ATOM 4445 C CA . ILE B 1 274 ? -2.605 -10.047 5.648 1 92.38 274 ILE B CA 1
ATOM 4446 C C . ILE B 1 274 ? -2.699 -8.625 6.203 1 92.38 274 ILE B C 1
ATOM 4448 O O . ILE B 1 274 ? -1.68 -8 6.496 1 92.38 274 ILE B O 1
ATOM 4452 N N . HIS B 1 275 ? -3.871 -8.086 6.395 1 94.31 275 HIS B N 1
ATOM 4453 C CA . HIS B 1 275 ? -4.031 -6.711 6.855 1 94.31 275 HIS B CA 1
ATOM 4454 C C . HIS B 1 275 ? -4.309 -6.66 8.352 1 94.31 275 HIS B C 1
ATOM 4456 O O . HIS B 1 275 ? -4.625 -5.598 8.898 1 94.31 275 HIS B O 1
ATOM 4462 N N . ALA B 1 276 ? -4.18 -7.777 9.078 1 93.81 276 ALA B N 1
ATOM 4463 C CA . ALA B 1 276 ? -4.555 -7.855 10.484 1 93.81 276 ALA B CA 1
ATOM 4464 C C . ALA B 1 276 ? -3.805 -6.809 11.312 1 93.81 276 ALA B C 1
ATOM 4466 O O . ALA B 1 276 ? -4.414 -6.055 12.07 1 93.81 276 ALA B O 1
ATOM 4467 N N . THR B 1 277 ? -2.496 -6.746 11.117 1 88.56 277 THR B N 1
ATOM 4468 C CA . THR B 1 277 ? -1.681 -5.816 11.891 1 88.56 277 THR B CA 1
ATOM 4469 C C . THR B 1 277 ? -2.053 -4.371 11.57 1 88.56 277 THR B C 1
ATOM 4471 O O . THR B 1 277 ? -2.166 -3.539 12.469 1 88.56 277 THR B O 1
ATOM 4474 N N . GLU B 1 278 ? -2.254 -4.102 10.32 1 89.69 278 GLU B N 1
ATOM 4475 C CA . GLU B 1 278 ? -2.627 -2.756 9.898 1 89.69 278 GLU B CA 1
ATOM 4476 C C . GLU B 1 278 ? -3.973 -2.346 10.492 1 89.69 278 GLU B C 1
ATOM 4478 O O . GLU B 1 278 ? -4.238 -1.156 10.68 1 89.69 278 GLU B O 1
ATOM 4483 N N . LEU B 1 279 ? -4.77 -3.332 10.758 1 94.56 279 LEU B N 1
ATOM 4484 C CA . LEU B 1 279 ? -6.102 -3.078 11.297 1 94.56 279 LEU B CA 1
ATOM 4485 C C . LEU B 1 279 ? -6.102 -3.16 12.82 1 94.56 279 LEU B C 1
ATOM 4487 O O . LEU B 1 279 ? -7.16 -3.096 13.445 1 94.56 279 LEU B O 1
ATOM 4491 N N . GLY B 1 280 ? -4.938 -3.387 13.445 1 90.25 280 GLY B N 1
ATOM 4492 C CA . GLY B 1 280 ? -4.793 -3.42 14.891 1 90.25 280 GLY B CA 1
ATOM 4493 C C . GLY B 1 280 ? -5.312 -4.703 15.516 1 90.25 280 GLY B C 1
ATOM 4494 O O . GLY B 1 280 ? -5.727 -4.711 16.672 1 90.25 280 GLY B O 1
ATOM 4495 N N . LEU B 1 281 ? -5.363 -5.742 14.68 1 93.81 281 LEU B N 1
ATOM 4496 C CA . LEU B 1 281 ? -5.898 -7.004 15.172 1 93.81 281 LEU B CA 1
ATOM 4497 C C . LEU B 1 281 ? -4.781 -7.898 15.703 1 93.81 281 LEU B C 1
ATOM 4499 O O . LEU B 1 281 ? -3.734 -8.031 15.062 1 93.81 281 LEU B O 1
ATOM 4503 N N . SER B 1 282 ? -5.059 -8.586 16.859 1 91.31 282 SER B N 1
ATOM 4504 C CA . SER B 1 282 ? -4.02 -9.391 17.484 1 91.31 282 SER B CA 1
ATOM 4505 C C . SER B 1 282 ? -4.48 -10.828 17.688 1 91.31 282 SER B C 1
ATOM 4507 O O . SER B 1 282 ? -3.668 -11.719 17.938 1 91.31 282 SER B O 1
ATOM 4509 N N . ASN B 1 283 ? -5.844 -11.047 17.578 1 94.81 283 ASN B N 1
ATOM 4510 C CA . ASN B 1 283 ? -6.383 -12.375 17.844 1 94.81 283 ASN B CA 1
ATOM 4511 C C . ASN B 1 283 ? -7.211 -12.891 16.672 1 94.81 283 ASN B C 1
ATOM 4513 O O . ASN B 1 283 ? -7.859 -12.109 15.977 1 94.81 283 ASN B O 1
ATOM 4517 N N . PHE B 1 284 ? -7.176 -14.188 16.547 1 95.56 284 PHE B N 1
ATOM 4518 C CA . PHE B 1 284 ? -8.023 -14.82 15.539 1 95.56 284 PHE B CA 1
ATOM 4519 C C . PHE B 1 284 ? -9.492 -14.555 15.828 1 95.56 284 PHE B C 1
ATOM 4521 O O . PHE B 1 284 ? -9.953 -14.719 16.953 1 95.56 284 PHE B O 1
ATOM 4528 N N . GLY B 1 285 ? -10.18 -14.117 14.875 1 95.81 285 GLY B N 1
ATOM 4529 C CA . GLY B 1 285 ? -11.617 -13.922 15.008 1 95.81 285 GLY B CA 1
ATOM 4530 C C . GLY B 1 285 ? -11.984 -12.555 15.562 1 95.81 285 GLY B C 1
ATOM 4531 O O . GLY B 1 285 ? -13.164 -12.234 15.703 1 95.81 285 GLY B O 1
ATOM 4532 N N . GLU B 1 286 ? -11 -11.734 15.875 1 96.56 286 GLU B N 1
ATOM 4533 C CA . GLU B 1 286 ? -11.266 -10.383 16.359 1 96.56 286 GLU B CA 1
ATOM 4534 C C . GLU B 1 286 ? -11.93 -9.531 15.281 1 96.56 286 GLU B C 1
ATOM 4536 O O . GLU B 1 286 ? -11.523 -9.562 14.117 1 96.56 286 GLU B O 1
ATOM 4541 N N . VAL B 1 287 ? -12.961 -8.805 15.703 1 96.56 287 VAL B N 1
ATOM 4542 C CA . VAL B 1 287 ? -13.711 -7.988 14.758 1 96.56 287 VAL B CA 1
ATOM 4543 C C . VAL B 1 287 ? -13.023 -6.637 14.586 1 96.56 287 VAL B C 1
ATOM 4545 O O . VAL B 1 287 ? -12.734 -5.949 15.57 1 96.56 287 VAL B O 1
ATOM 4548 N N . ALA B 1 288 ? -12.742 -6.293 13.359 1 95.88 288 ALA B N 1
ATOM 4549 C CA . ALA B 1 288 ? -12.109 -5.012 13.062 1 95.88 288 ALA B CA 1
ATOM 4550 C C . ALA B 1 288 ? -13.109 -3.863 13.18 1 95.88 288 ALA B C 1
ATOM 4552 O O . ALA B 1 288 ? -14.297 -4.035 12.883 1 95.88 288 ALA B O 1
ATOM 4553 N N . ASP B 1 289 ? -12.617 -2.691 13.594 1 93.81 289 ASP B N 1
ATOM 4554 C CA . ASP B 1 289 ? -13.422 -1.478 13.57 1 93.81 289 ASP B CA 1
ATOM 4555 C C . ASP B 1 289 ? -13.781 -1.082 12.141 1 93.81 289 ASP B C 1
ATOM 4557 O O . ASP B 1 289 ? -12.906 -0.996 11.273 1 93.81 289 ASP B O 1
ATOM 4561 N N . SER B 1 290 ? -15.023 -0.823 11.906 1 93.5 290 SER B N 1
ATOM 4562 C CA . SER B 1 290 ? -15.516 -0.551 10.562 1 93.5 290 SER B CA 1
ATOM 4563 C C . SER B 1 290 ? -14.859 0.697 9.977 1 93.5 290 SER B C 1
ATOM 4565 O O . SER B 1 290 ? -14.633 0.777 8.766 1 93.5 290 SER B O 1
ATOM 4567 N N . SER B 1 291 ? -14.578 1.637 10.781 1 91.56 291 SER B N 1
ATOM 4568 C CA . SER B 1 291 ? -13.969 2.865 10.273 1 91.56 291 SER B CA 1
ATOM 4569 C C . SER B 1 291 ? -12.547 2.621 9.781 1 91.56 291 SER B C 1
ATOM 4571 O O . SER B 1 291 ? -12.117 3.232 8.805 1 91.56 291 SER B O 1
ATOM 4573 N N . PHE B 1 292 ? -11.828 1.698 10.484 1 93.75 292 PHE B N 1
ATOM 4574 C CA . PHE B 1 292 ? -10.477 1.359 10.047 1 93.75 292 PHE B CA 1
ATOM 4575 C C . PHE B 1 292 ? -10.508 0.562 8.75 1 93.75 292 PHE B C 1
ATOM 4577 O O . PHE B 1 292 ? -9.664 0.757 7.871 1 93.75 292 PHE B O 1
ATOM 4584 N N . VAL B 1 293 ? -11.492 -0.268 8.625 1 95.88 293 VAL B N 1
ATOM 4585 C CA . VAL B 1 293 ? -11.648 -1.031 7.387 1 95.88 293 VAL B CA 1
ATOM 4586 C C . VAL B 1 293 ? -11.945 -0.083 6.227 1 95.88 293 VAL B C 1
ATOM 4588 O O . VAL B 1 293 ? -11.359 -0.215 5.148 1 95.88 293 VAL B O 1
ATOM 4591 N N . GLN B 1 294 ? -12.781 0.833 6.504 1 93.06 294 GLN B N 1
ATOM 4592 C CA . GLN B 1 294 ? -13.133 1.812 5.48 1 93.06 294 GLN B CA 1
ATOM 4593 C C . GLN B 1 294 ? -11.914 2.627 5.059 1 93.06 294 GLN B C 1
ATOM 4595 O O . GLN B 1 294 ? -11.711 2.885 3.871 1 93.06 294 GLN B O 1
ATOM 4600 N N . ALA B 1 295 ? -11.156 3.029 6.004 1 93.19 295 ALA B N 1
ATOM 4601 C CA . ALA B 1 295 ? -9.945 3.797 5.719 1 93.19 295 ALA B CA 1
ATOM 4602 C C . ALA B 1 295 ? -8.969 2.988 4.871 1 93.19 295 ALA B C 1
ATOM 4604 O O . ALA B 1 295 ? -8.422 3.5 3.891 1 93.19 295 ALA B O 1
ATOM 4605 N N . LEU B 1 296 ? -8.797 1.76 5.238 1 94.88 296 LEU B N 1
ATOM 4606 C CA . LEU B 1 296 ? -7.875 0.909 4.492 1 94.88 296 LEU B CA 1
ATOM 4607 C C . LEU B 1 296 ? -8.398 0.638 3.088 1 94.88 296 LEU B C 1
ATOM 4609 O O . LEU B 1 296 ? -7.629 0.612 2.127 1 94.88 296 LEU B O 1
ATOM 4613 N N . ALA B 1 297 ? -9.711 0.388 2.994 1 95.31 297 ALA B N 1
ATOM 4614 C CA . ALA B 1 297 ? -10.328 0.196 1.686 1 95.31 297 ALA B CA 1
ATOM 4615 C C . ALA B 1 297 ? -10.086 1.401 0.781 1 95.31 297 ALA B C 1
ATOM 4617 O O . ALA B 1 297 ? -9.758 1.244 -0.396 1 95.31 297 ALA B O 1
ATOM 4618 N N . SER B 1 298 ? -10.18 2.568 1.327 1 91.81 298 SER B N 1
ATOM 4619 C CA . SER B 1 298 ? -9.938 3.803 0.586 1 91.81 298 SER B CA 1
ATOM 4620 C C . SER B 1 298 ? -8.477 3.93 0.179 1 91.81 298 SER B C 1
ATOM 4622 O O . SER B 1 298 ? -8.172 4.281 -0.963 1 91.81 298 SER B O 1
ATOM 4624 N N . LYS B 1 299 ? -7.66 3.596 1.083 1 90.69 299 LYS B N 1
ATOM 4625 C CA . LYS B 1 299 ? -6.223 3.654 0.83 1 90.69 299 LYS B CA 1
ATOM 4626 C C . LYS B 1 299 ? -5.836 2.764 -0.347 1 90.69 299 LYS B C 1
ATOM 4628 O O . LYS B 1 299 ? -5.023 3.154 -1.186 1 90.69 299 LYS B O 1
ATOM 4633 N N . TYR B 1 300 ? -6.449 1.625 -0.458 1 93.94 300 TYR B N 1
ATOM 4634 C CA . TYR B 1 300 ? -6.078 0.638 -1.467 1 93.94 300 TYR B CA 1
ATOM 4635 C C . TYR B 1 300 ? -6.957 0.768 -2.705 1 93.94 300 TYR B C 1
ATOM 4637 O O . TYR B 1 300 ? -6.73 0.091 -3.711 1 93.94 300 TYR B O 1
ATOM 4645 N N . GLY B 1 301 ? -7.988 1.635 -2.643 1 93.06 301 GLY B N 1
ATOM 4646 C CA . GLY B 1 301 ? -8.93 1.723 -3.746 1 93.06 301 GLY B CA 1
ATOM 4647 C C . GLY B 1 301 ? -9.633 0.41 -4.031 1 93.06 301 GLY B C 1
ATOM 4648 O O . GLY B 1 301 ? -9.797 0.025 -5.191 1 93.06 301 GLY B O 1
ATOM 4649 N N . ALA B 1 302 ? -9.891 -0.338 -3.045 1 96.88 302 ALA B N 1
ATOM 4650 C CA . ALA B 1 302 ? -10.555 -1.64 -3.1 1 96.88 302 ALA B CA 1
ATOM 4651 C C . ALA B 1 302 ? -11.703 -1.712 -2.104 1 96.88 302 ALA B C 1
ATOM 4653 O O . ALA B 1 302 ? -11.516 -1.503 -0.903 1 96.88 302 ALA B O 1
ATOM 4654 N N . TYR B 1 303 ? -12.875 -1.999 -2.527 1 96.06 303 TYR B N 1
ATOM 4655 C CA . TYR B 1 303 ? -14.07 -1.838 -1.709 1 96.06 303 TYR B CA 1
ATOM 4656 C C . TYR B 1 303 ? -14.836 -3.15 -1.597 1 96.06 303 TYR B C 1
ATOM 4658 O O . TYR B 1 303 ? -15.5 -3.57 -2.547 1 96.06 303 TYR B O 1
ATOM 4666 N N . PRO B 1 304 ? -14.797 -3.779 -0.447 1 98.31 304 PRO B N 1
ATOM 4667 C CA . PRO B 1 304 ? -15.469 -5.066 -0.274 1 98.31 304 PRO B CA 1
ATOM 4668 C C . PRO B 1 304 ? -16.984 -4.93 -0.163 1 98.31 304 PRO B C 1
ATOM 4670 O O . PRO B 1 304 ? -17.484 -3.893 0.279 1 98.31 304 PRO B O 1
ATOM 4673 N N . THR B 1 305 ? -17.703 -6.02 -0.603 1 97.81 305 THR B N 1
ATOM 4674 C CA . THR B 1 305 ? -19.125 -6.121 -0.365 1 97.81 305 THR B CA 1
ATOM 4675 C C . THR B 1 305 ? -19.422 -6.5 1.087 1 97.81 305 THR B C 1
ATOM 4677 O O . THR B 1 305 ? -20.281 -5.906 1.73 1 97.81 305 THR B O 1
ATOM 4680 N N . TYR B 1 306 ? -18.719 -7.457 1.593 1 98.38 306 TYR B N 1
ATOM 4681 C CA . TYR B 1 306 ? -18.844 -7.953 2.961 1 98.38 306 TYR B CA 1
ATOM 4682 C C . TYR B 1 306 ? -17.484 -7.934 3.66 1 98.38 306 TYR B C 1
ATOM 4684 O O . TYR B 1 306 ? -16.438 -8 3.006 1 98.38 306 TYR B O 1
ATOM 4692 N N . VAL B 1 307 ? -17.531 -7.832 4.977 1 98.62 307 VAL B N 1
ATOM 4693 C CA . VAL B 1 307 ? -16.328 -7.895 5.801 1 98.62 307 VAL B CA 1
ATOM 4694 C C . VAL B 1 307 ? -16.516 -8.914 6.918 1 98.62 307 VAL B C 1
ATOM 4696 O O . VAL B 1 307 ? -17.562 -8.93 7.582 1 98.62 307 VAL B O 1
ATOM 4699 N N . LEU B 1 308 ? -15.562 -9.812 7.059 1 98.56 308 LEU B N 1
ATOM 4700 C CA . LEU B 1 308 ? -15.57 -10.836 8.102 1 98.56 308 LEU B CA 1
ATOM 4701 C C . LEU B 1 308 ? -14.219 -10.883 8.812 1 98.56 308 LEU B C 1
ATOM 4703 O O . LEU B 1 308 ? -13.18 -10.641 8.195 1 98.56 308 LEU B O 1
ATOM 4707 N N . PRO B 1 309 ? -14.273 -11.312 10.117 1 98.5 309 PRO B N 1
ATOM 4708 C CA . PRO B 1 309 ? -12.984 -11.461 10.805 1 98.5 309 PRO B CA 1
ATOM 4709 C C . PRO B 1 309 ? -12.172 -12.641 10.281 1 98.5 309 PRO B C 1
ATOM 4711 O O . PRO B 1 309 ? -10.938 -12.57 10.227 1 98.5 309 PRO B O 1
ATOM 4714 N N . ALA B 1 310 ? -12.836 -13.719 9.969 1 98.62 310 ALA B N 1
ATOM 4715 C CA . ALA B 1 310 ? -12.211 -14.977 9.539 1 98.62 310 ALA B CA 1
ATOM 4716 C C . ALA B 1 310 ? -13.172 -15.797 8.68 1 98.62 310 ALA B C 1
ATOM 4718 O O . ALA B 1 310 ? -14.367 -15.508 8.633 1 98.62 310 ALA B O 1
ATOM 4719 N N . PHE B 1 311 ? -12.617 -16.734 7.922 1 98.69 311 PHE B N 1
ATOM 4720 C CA . PHE B 1 311 ? -13.422 -17.672 7.148 1 98.69 311 PHE B CA 1
ATOM 4721 C C . PHE B 1 311 ? -14 -18.766 8.055 1 98.69 311 PHE B C 1
ATOM 4723 O O . PHE B 1 311 ? -13.516 -19.891 8.055 1 98.69 311 PHE B O 1
ATOM 4730 N N . THR B 1 312 ? -15 -18.406 8.805 1 98.5 312 THR B N 1
ATOM 4731 C CA . THR B 1 312 ? -15.688 -19.281 9.734 1 98.5 312 THR B CA 1
ATOM 4732 C C . THR B 1 312 ? -17.188 -19.281 9.477 1 98.5 312 THR B C 1
ATOM 4734 O O . THR B 1 312 ? -17.719 -18.359 8.836 1 98.5 312 THR B O 1
ATOM 4737 N N . TRP B 1 313 ? -17.828 -20.328 10.094 1 98 313 TRP B N 1
ATOM 4738 C CA . TRP B 1 313 ? -19.25 -20.469 9.844 1 98 313 TRP B CA 1
ATOM 4739 C C . TRP B 1 313 ? -20.062 -19.594 10.797 1 98 313 TRP B C 1
ATOM 4741 O O . TRP B 1 313 ? -19.734 -19.484 11.984 1 98 313 TRP B O 1
#

Nearest PDB structures (foldseek):
  6nq4-assembly1_A  TM=8.396E-01  e=2.563E-17  Brucella suis 1330
  2x4d-assembly1_A  TM=7.601E-01  e=8.555E-12  Homo sapiens
  4ig4-assembly1_A  TM=7.141E-01  e=1.317E-11  Geobacillus stearothermophilus
  2ho4-assembly2_B  TM=7.160E-01  e=3.164E-10  Mus musculus
  2x4d-assembly1_B  TM=7.363E-01  e=5.015E-08  Homo sapiens

InterPro domains:
  IPR006356 HAD-superfamily hydrolase, subfamily IIA, hypothetical 3 [TIGR01459] (30-271)
  IPR006357 HAD-superfamily hydrolase, subfamily IIA [PF13344] (33-128)
  IPR006357 HAD-superfamily hydrolase, subfamily IIA [TIGR01460] (35-272)
  IPR023214 HAD superfamily [G3DSA:3.40.50.1000] (34-278)
  IPR023214 HAD superfamily [G3DSA:3.40.50.1000] (110-224)
  IPR036412 HAD-like superfamily [SSF56784] (30-279)

Foldseek 3Di:
DPPPPPPPPVPVQQAAEDAAPVVVCVVDPFQEEEEEPPQAQPPQQAGDPANQVLLVVNVVSNHEYEYAELALAAFVVVLVSCVVRPHDSVSYLTYFYLNNVVLVCLQPVPDPVSVPFDQEEKEAAADPVDGHFNPPSNHAYDDDLVPHQAYEYNFQFWIADRVRDIDGDHNVVVLVSLLVNLVVQRAYEYSGLDQWDAHPNDIGGGSVVSVVSSVVSVHHYDYTGFLALVSVVVVCVSSVHDQARYEYEDADQRGTQNSNVVNVHAYEHAPQGPCCVVQVHDDQSDDGDSVSVVVVCVVNVGHHNYYYNHHHD/DPPPPPPPPVPVAQAAEDLAPVVVCVVDPFQEEEEEPPQAQPPQQAGDPANQVLLVVNVVSNHEYEYAELALAAFVVVLVSCVVRPHDSVSHLTYFYLNNVVLVCLQVVPDPVSVPFDQEEKEAAADPVDGHFNPPSNHAYDDDLVPHQAYEYNFQFWIAHRVRDIDGDHNVVVLVSLLVNLVVQRAYEYSGLDQWDAHPNDIDGGSVVSVVSSVVSVHHYDYTGFLALVSVVVVCVSSVHDQARYEYEDADQRGTQNSNVVNVHAYEHAPQGPCCVVQVHDDQSDDGDSVSVVVVCVVNVGHHNYYYNHHHD

Sequence (626 aa):
MVPRCSISSNEVQLFKSFTGIQRIAETRAFKAWFLDQFGVLHDGKQPYPGAISTLENLANLGAKMVIISNSSRRASTTIDKLKSLGFDSSLFLGAITSGELTHQYLQRRDNAWFAALGKSCIHMTWSDRGAISLEGLGLKVVENVEDADFVLAHGTEALGLPSGSTIPMKLEDLEKILERCAAKKIPMVVANPDYVTVEARALRVMPGTLAAKYEKLGGEVKWMGKPDKVIYKEAMTMAGVDASDCIAVGDSLHHDIKGANIAGIHSAFITGGIHATELGLSNFGEVADSSFVQALASKYGAYPTYVLPAFTWMVPRCSISSNEVQLFKSFTGIQRIAETRAFKAWFLDQFGVLHDGKQPYPGAISTLENLANLGAKMVIISNSSRRASTTIDKLKSLGFDSSLFLGAITSGELTHQYLQRRDNAWFAALGKSCIHMTWSDRGAISLEGLGLKVVENVEDADFVLAHGTEALGLPSGSTIPMKLEDLEKILERCAAKKIPMVVANPDYVTVEARALRVMPGTLAAKYEKLGGEVKWMGKPDKVIYKEAMTMAGVDASDCIAVGDSLHHDIKGANIAGIHSAFITGGIHATELGLSNFGEVADSSFVQALASKYGAYPTYVLPAFTW